Protein AF-A9HI24-F1 (afdb_monomer_lite)

Radius of gyration: 32.07 Å; chains: 1; bounding box: 98×67×93 Å

Sequence (563 aa):
MAAPQPAAPHPAGGRTVLLIVCGGIAAYKTLELIRLLTADGVRVRTVLTRAGAQFVTPLSLQALTGERVFSDLFSLTDESEMGHIVLSRSGDLLVVCPATADIMARMVTGQADDLASTVLLATDKPVMIAPAMNVRMWEHPATQANLATLTARGVAVVGPETGLMACNETGPGRLAEPARIAEAIFGHFAAGVRSPSLARRHALVTAGPTHEPIDPVRYLANRSSGRQGYEIAAALAAHGARVTLVSGPVDIPPPPGVELRAVETAIQMQDACQDALPCDIAVCTAAVADWRVAQTSGHKMKKAPGAPPPVLTLVPNPDILAQLSLPGPARPALVVGFAAETDDVEQHAGTKRLDKGCDWIVANDVRPETGIMGGTENEITLITADGAERWPRQDKESVARQLARRIAAFFSPDRSVHDRAHRVCHAADCRCRLSTAGAAGIDLLAAVTEPIVVVAGARVLVPTGLCIALPPGYELQVRPRSGLALKHGITLPNSPGTIDEDYRGEIGIILLNTGDAPLTIERGMRIAQAVLAPVVRAAWQEVETLDETTRSSGGFGSTGVSP

pLDDT: mean 84.66, std 15.18, range [22.41, 98.69]

InterPro domains:
  IPR003382 Flavoprotein [PF02441] (16-187)
  IPR005252 Coenzyme A biosynthesis bifunctional protein CoaBC [MF_02225] (15-410)
  IPR005252 Coenzyme A biosynthesis bifunctional protein CoaBC [TIGR00521] (14-406)
  IPR007085 DNA/pantothenate metabolism flavoprotein, C-terminal [PF04127] (199-409)
  IPR008181 Deoxyuridine triphosphate nucleotidohydrolase [MF_00116] (417-561)
  IPR008181 Deoxyuridine triphosphate nucleotidohydrolase [TIGR00576] (434-560)
  IPR029054 dUTPase-like [PF00692] (433-560)
  IPR033704 dUTPase, trimeric [cd07557] (440-532)
  IPR035929 CoaB-like superfamily [G3DSA:3.40.50.10300] (196-414)
  IPR035929 CoaB-like superfamily [SSF102645] (197-411)
  IPR036157 dUTPase-like superfamily [G3DSA:2.70.40.10] (426-561)
  IPR036157 dUTPase-like superfamily [SSF51283] (435-561)
  IPR036551 Flavin prenyltransferase-like [G3DSA:3.40.50.1950] (12-195)
  IPR036551 Flavin prenyltransferase-like [SSF52507] (13-188)

Organism: Gluconacetobacter diazotrophicus (strain ATCC 49037 / DSM 5601 / CCUG 37298 / CIP 103539 / LMG 7603 / PAl5) (NCBI:txid272568)

Structure (mmCIF, N/CA/C/O backbone):
data_AF-A9HI24-F1
#
_entry.id   AF-A9HI24-F1
#
loop_
_atom_site.group_PDB
_atom_site.id
_atom_site.type_symbol
_atom_site.label_atom_id
_atom_site.label_alt_id
_atom_site.label_comp_id
_atom_site.label_asym_id
_atom_site.label_entity_id
_atom_site.label_seq_id
_atom_site.pdbx_PDB_ins_code
_atom_site.Cartn_x
_atom_site.Cartn_y
_atom_site.Cartn_z
_atom_site.occupancy
_atom_site.B_iso_or_equiv
_atom_site.auth_seq_id
_atom_site.auth_comp_id
_atom_site.auth_asym_id
_atom_site.auth_atom_id
_atom_site.pdbx_PDB_model_num
ATOM 1 N N . MET A 1 1 ? 20.444 26.675 5.045 1.00 34.66 1 MET A N 1
ATOM 2 C CA . MET A 1 1 ? 20.198 25.253 5.359 1.00 34.66 1 MET A CA 1
ATOM 3 C C . MET A 1 1 ? 18.730 25.102 5.702 1.00 34.66 1 MET A C 1
ATOM 5 O O . MET A 1 1 ? 18.333 25.506 6.787 1.00 34.66 1 MET A O 1
ATOM 9 N N . ALA A 1 2 ? 17.916 24.642 4.753 1.00 25.09 2 ALA A N 1
ATOM 10 C CA . ALA A 1 2 ? 16.524 24.313 5.034 1.00 25.09 2 ALA A CA 1
ATOM 11 C C . ALA A 1 2 ? 16.492 23.044 5.898 1.00 25.09 2 ALA A C 1
ATOM 13 O O . ALA A 1 2 ? 17.218 22.092 5.612 1.00 25.09 2 ALA A O 1
ATOM 14 N N . ALA A 1 3 ? 15.715 23.064 6.980 1.00 22.41 3 ALA A N 1
ATOM 15 C CA . ALA A 1 3 ? 15.476 21.877 7.789 1.00 22.41 3 ALA A CA 1
ATOM 16 C C . ALA A 1 3 ? 14.805 20.798 6.916 1.00 22.41 3 ALA A C 1
ATOM 18 O O . ALA A 1 3 ? 13.945 21.152 6.103 1.00 22.41 3 ALA A O 1
ATOM 19 N N . PRO A 1 4 ? 15.183 19.514 7.047 1.00 25.91 4 PRO A N 1
ATOM 20 C CA . PRO A 1 4 ? 14.530 18.443 6.308 1.00 25.91 4 PRO A CA 1
ATOM 21 C C . PRO A 1 4 ? 13.038 18.434 6.660 1.00 25.91 4 PRO A C 1
ATOM 23 O O . PRO A 1 4 ? 12.672 18.469 7.837 1.00 25.91 4 PRO A O 1
ATOM 26 N N . GLN A 1 5 ? 12.179 18.434 5.639 1.00 25.88 5 GLN A N 1
ATOM 27 C CA . GLN A 1 5 ? 10.748 18.223 5.838 1.00 25.88 5 GLN A CA 1
ATOM 28 C C . GLN A 1 5 ? 10.528 16.841 6.477 1.00 25.88 5 GLN A C 1
ATOM 30 O O . GLN A 1 5 ? 11.225 15.890 6.113 1.00 25.88 5 GLN A O 1
ATOM 35 N N . PRO A 1 6 ? 9.596 16.711 7.437 1.00 27.44 6 PRO A N 1
ATOM 36 C CA . PRO A 1 6 ? 9.294 15.424 8.045 1.00 27.44 6 PRO A CA 1
ATOM 37 C C . PRO A 1 6 ? 8.745 14.470 6.979 1.00 27.44 6 PRO A C 1
ATOM 39 O O . PRO A 1 6 ? 7.876 14.848 6.193 1.00 27.44 6 PRO A O 1
ATOM 42 N N . ALA A 1 7 ? 9.268 13.242 6.954 1.00 33.69 7 ALA A N 1
ATOM 43 C CA . ALA A 1 7 ? 8.759 12.170 6.108 1.00 33.69 7 ALA A CA 1
ATOM 44 C C . ALA A 1 7 ? 7.243 12.000 6.311 1.00 33.69 7 ALA A C 1
ATOM 46 O O . ALA A 1 7 ? 6.731 12.207 7.417 1.00 33.69 7 ALA A O 1
ATOM 47 N N . ALA A 1 8 ? 6.523 11.631 5.248 1.00 36.00 8 ALA A N 1
ATOM 48 C CA . ALA A 1 8 ? 5.100 11.320 5.342 1.00 36.00 8 ALA A CA 1
ATOM 49 C C . ALA A 1 8 ? 4.868 10.279 6.459 1.00 36.00 8 ALA A C 1
ATOM 51 O O . ALA A 1 8 ? 5.644 9.325 6.557 1.00 36.00 8 ALA A O 1
ATOM 52 N N . PRO A 1 9 ? 3.846 10.448 7.319 1.00 41.75 9 PRO A N 1
ATOM 53 C CA . PRO A 1 9 ? 3.649 9.569 8.462 1.00 41.75 9 PRO A CA 1
ATOM 54 C C . PRO A 1 9 ? 3.439 8.132 7.983 1.00 41.75 9 PRO A C 1
ATOM 56 O O . PRO A 1 9 ? 2.515 7.843 7.220 1.00 41.75 9 PRO A O 1
ATOM 59 N N . HIS A 1 10 ? 4.309 7.229 8.435 1.00 45.06 10 HIS A N 1
ATOM 60 C CA . HIS A 1 10 ? 4.173 5.804 8.174 1.00 45.06 10 HIS A CA 1
ATOM 61 C C . HIS A 1 10 ? 2.789 5.340 8.682 1.00 45.06 10 HIS A C 1
ATOM 63 O O . HIS A 1 10 ? 2.372 5.771 9.757 1.00 45.06 10 HIS A O 1
ATOM 69 N N . PRO A 1 11 ? 2.041 4.466 7.978 1.00 49.50 11 PRO A N 1
ATOM 70 C CA . PRO A 1 11 ? 0.683 4.050 8.374 1.00 49.50 11 PRO A CA 1
ATOM 71 C C . PRO A 1 11 ? 0.600 3.344 9.742 1.00 49.50 11 PRO A C 1
ATOM 73 O O . PRO A 1 11 ? -0.490 3.147 10.280 1.00 49.50 11 PRO A O 1
ATOM 76 N N . ALA A 1 12 ? 1.748 2.964 10.309 1.00 55.66 12 ALA A N 1
ATOM 77 C CA . ALA A 1 12 ? 1.878 2.441 11.668 1.00 55.66 12 ALA A CA 1
ATOM 78 C C . ALA A 1 12 ? 2.137 3.533 12.733 1.00 55.66 12 ALA A C 1
ATOM 80 O O . ALA A 1 12 ? 2.112 3.238 13.926 1.00 55.66 12 ALA A O 1
ATOM 81 N N . GLY A 1 13 ? 2.361 4.783 12.327 1.00 55.22 13 GLY A N 1
ATOM 82 C CA . GLY A 1 13 ? 2.613 5.917 13.208 1.00 55.22 13 GLY A CA 1
ATOM 83 C C . GLY A 1 13 ? 1.469 6.117 14.200 1.00 55.22 13 GLY A C 1
ATOM 84 O O . GLY A 1 13 ? 0.297 6.168 13.824 1.00 55.22 13 GLY A O 1
ATOM 85 N N . GLY A 1 14 ? 1.806 6.180 15.488 1.00 73.50 14 GLY A N 1
ATOM 86 C CA . GLY A 1 14 ? 0.833 6.278 16.579 1.00 73.50 14 GLY A CA 1
ATOM 87 C C . GLY A 1 14 ? 0.224 4.945 17.033 1.00 73.50 14 GLY A C 1
ATOM 88 O O . GLY A 1 14 ? -0.532 4.943 18.006 1.00 73.50 14 GLY A O 1
ATOM 89 N N . ARG A 1 15 ? 0.561 3.813 16.395 1.00 87.69 15 ARG A N 1
ATOM 90 C CA . ARG A 1 15 ? 0.219 2.471 16.894 1.00 87.69 15 ARG A CA 1
ATOM 91 C C . ARG A 1 15 ? 1.146 2.053 18.023 1.00 87.69 15 ARG A C 1
ATOM 93 O O . ARG A 1 15 ? 2.293 2.491 18.094 1.00 87.69 15 ARG A O 1
ATOM 100 N N . THR A 1 16 ? 0.654 1.173 18.889 1.00 92.25 16 THR A N 1
ATOM 101 C CA . THR A 1 16 ? 1.434 0.614 19.996 1.00 92.25 16 THR A CA 1
ATOM 102 C C . THR A 1 16 ? 1.670 -0.883 19.810 1.00 92.25 16 THR A C 1
ATOM 104 O O . THR A 1 16 ? 0.727 -1.651 19.642 1.00 92.25 16 THR A O 1
ATOM 107 N N . VAL A 1 17 ? 2.924 -1.325 19.885 1.00 95.31 17 VAL A N 1
ATOM 108 C CA . VAL A 1 17 ? 3.308 -2.743 19.925 1.00 95.31 17 VAL A CA 1
ATOM 109 C C . VAL A 1 17 ? 3.693 -3.116 21.351 1.00 95.31 17 VAL A C 1
ATOM 111 O O . VAL A 1 17 ? 4.539 -2.456 21.958 1.00 95.31 17 VAL A O 1
ATOM 114 N N . LEU A 1 18 ? 3.104 -4.192 21.878 1.00 96.50 18 LEU A N 1
ATOM 115 C CA . LEU A 1 18 ? 3.572 -4.833 23.105 1.00 96.50 18 LEU A CA 1
ATOM 116 C C . LEU A 1 18 ? 4.527 -5.976 22.734 1.00 96.50 18 LEU A C 1
ATOM 118 O O . LEU A 1 18 ? 4.100 -7.046 22.302 1.00 96.50 18 LEU A O 1
ATOM 122 N N . LEU A 1 19 ? 5.825 -5.725 22.877 1.00 97.62 19 LEU A N 1
ATOM 123 C CA . LEU A 1 19 ? 6.904 -6.641 22.529 1.00 97.62 19 LEU A CA 1
ATOM 124 C C . LEU A 1 19 ? 7.291 -7.514 23.730 1.00 97.62 19 LEU A C 1
ATOM 126 O O . LEU A 1 19 ? 7.807 -7.023 24.732 1.00 97.62 19 LEU A O 1
ATOM 130 N N . ILE A 1 20 ? 7.078 -8.819 23.616 1.00 97.75 20 ILE A N 1
ATOM 131 C CA . ILE A 1 20 ? 7.446 -9.828 24.608 1.00 97.75 20 ILE A CA 1
ATOM 132 C C . ILE A 1 20 ? 8.785 -10.452 24.206 1.00 97.75 20 ILE A C 1
ATOM 134 O O . ILE A 1 20 ? 8.886 -11.099 23.162 1.00 97.75 20 ILE A O 1
ATOM 138 N N . VAL A 1 21 ? 9.805 -10.277 25.047 1.00 97.81 21 VAL A N 1
ATOM 139 C CA . VAL A 1 21 ? 11.172 -10.755 24.802 1.00 97.81 21 VAL A CA 1
ATOM 140 C C . VAL A 1 21 ? 11.445 -12.024 25.615 1.00 97.81 21 VAL A C 1
ATOM 142 O O . VAL A 1 21 ? 11.575 -11.988 26.848 1.00 97.81 21 VAL A O 1
ATOM 145 N N . CYS A 1 22 ? 11.534 -13.167 24.926 1.00 96.50 22 CYS A N 1
ATOM 146 C CA . CYS A 1 22 ? 11.829 -14.468 25.537 1.00 96.50 22 CYS A CA 1
ATOM 147 C C . CYS A 1 22 ? 13.330 -14.807 25.540 1.00 96.50 22 CYS A C 1
ATOM 149 O O . CYS A 1 22 ? 14.139 -14.201 24.837 1.00 96.50 22 CYS A O 1
ATOM 151 N N . GLY A 1 23 ? 13.706 -15.795 26.356 1.00 92.56 23 GLY A N 1
ATOM 152 C CA . GLY A 1 23 ? 15.096 -16.222 26.532 1.00 92.56 23 GLY A CA 1
ATOM 153 C C . GLY A 1 23 ? 15.626 -17.084 25.395 1.00 92.56 23 GLY A C 1
ATOM 154 O O . GLY A 1 23 ? 15.393 -18.288 25.366 1.00 92.56 23 GLY A O 1
ATOM 155 N N . GLY A 1 24 ? 16.396 -16.479 24.497 1.00 90.50 24 GLY A N 1
ATOM 156 C CA . GLY A 1 24 ? 17.168 -17.181 23.480 1.00 90.50 24 GLY A CA 1
ATOM 157 C C . GLY A 1 24 ? 18.283 -16.299 22.935 1.00 90.50 24 GLY A C 1
ATOM 158 O O . GLY A 1 24 ? 18.219 -15.076 23.044 1.00 90.50 24 GLY A O 1
ATOM 159 N N . ILE A 1 25 ? 19.288 -16.908 22.296 1.00 89.94 25 ILE A N 1
ATOM 160 C CA . ILE A 1 25 ? 20.457 -16.179 21.775 1.00 89.94 25 ILE A CA 1
ATOM 161 C C . ILE A 1 25 ? 20.075 -15.041 20.822 1.00 89.94 25 ILE A C 1
ATOM 163 O O . ILE A 1 25 ? 20.773 -14.044 20.753 1.00 89.94 25 ILE A O 1
ATOM 167 N N . ALA A 1 26 ? 18.945 -15.152 20.121 1.00 92.94 26 ALA A N 1
ATOM 168 C CA . ALA A 1 26 ? 18.465 -14.130 19.199 1.00 92.94 26 ALA A CA 1
ATOM 169 C C . ALA A 1 26 ? 17.814 -12.912 19.888 1.00 92.94 26 ALA A C 1
ATOM 171 O O . ALA A 1 26 ? 17.442 -11.967 19.200 1.00 92.94 26 ALA A O 1
ATOM 172 N N . ALA A 1 27 ? 17.689 -12.892 21.221 1.00 95.56 27 ALA A N 1
ATOM 173 C CA . ALA A 1 27 ? 17.057 -11.794 21.951 1.00 95.56 27 ALA A CA 1
ATOM 174 C C . ALA A 1 27 ? 17.731 -10.437 21.698 1.00 95.56 27 ALA A C 1
ATOM 176 O O . ALA A 1 27 ? 17.027 -9.437 21.601 1.00 95.56 27 ALA A O 1
ATOM 177 N N . TYR A 1 28 ? 19.052 -10.374 21.491 1.00 94.50 28 TYR A N 1
ATOM 178 C CA . TYR A 1 28 ? 19.731 -9.105 21.181 1.00 94.50 28 TYR A CA 1
ATOM 179 C C . TYR A 1 28 ? 19.227 -8.455 19.879 1.00 94.50 28 TYR A C 1
ATOM 181 O O . TYR A 1 28 ? 19.240 -7.232 19.765 1.00 94.50 28 TYR A O 1
ATOM 189 N N . LYS A 1 29 ? 18.730 -9.246 18.912 1.00 95.19 29 LYS A N 1
ATOM 190 C CA . LYS A 1 29 ? 18.177 -8.729 17.648 1.00 95.19 29 LYS A CA 1
ATOM 191 C C . LYS A 1 29 ? 16.894 -7.916 17.855 1.00 95.19 29 LYS A C 1
ATOM 193 O O . LYS A 1 29 ? 16.540 -7.110 16.999 1.00 95.19 29 LYS A O 1
ATOM 198 N N . THR A 1 30 ? 16.221 -8.076 18.997 1.00 96.38 30 THR A N 1
ATOM 199 C CA . THR A 1 30 ? 15.039 -7.273 19.345 1.00 96.38 30 THR A CA 1
ATOM 200 C C . THR A 1 30 ? 15.373 -5.796 19.537 1.00 96.38 30 THR A C 1
ATOM 202 O O . THR A 1 30 ? 14.517 -4.953 19.298 1.00 96.38 30 THR A O 1
ATOM 205 N N . LEU A 1 31 ? 16.619 -5.465 19.900 1.00 96.38 31 LEU A N 1
ATOM 206 C CA . LEU A 1 31 ? 17.072 -4.080 20.031 1.00 96.38 31 LEU A CA 1
ATOM 207 C C . LEU A 1 31 ? 17.005 -3.349 18.684 1.00 96.38 31 LEU A C 1
ATOM 209 O O . LEU A 1 31 ? 16.519 -2.224 18.616 1.00 96.38 31 LEU A O 1
ATOM 213 N N . GLU A 1 32 ? 17.424 -4.010 17.605 1.00 94.19 32 GLU A N 1
ATOM 214 C CA . GLU A 1 32 ? 17.329 -3.444 16.258 1.00 94.19 32 GLU A CA 1
ATOM 215 C C . GLU A 1 32 ? 15.877 -3.387 15.771 1.00 94.19 32 GLU A C 1
ATOM 217 O O . GLU A 1 32 ? 15.462 -2.384 15.200 1.00 94.19 32 GLU A O 1
ATOM 222 N N . LEU A 1 33 ? 15.066 -4.406 16.081 1.00 96.62 33 LEU A N 1
ATOM 223 C CA . LEU A 1 33 ? 13.628 -4.369 15.798 1.00 96.62 33 LEU A CA 1
ATOM 224 C C . LEU A 1 33 ? 12.953 -3.155 16.455 1.00 96.62 33 LEU A C 1
ATOM 226 O O . LEU A 1 33 ? 12.171 -2.472 15.801 1.00 96.62 33 LEU A O 1
ATOM 230 N N . ILE A 1 34 ? 13.271 -2.853 17.719 1.00 96.56 34 ILE A N 1
ATOM 231 C CA . ILE A 1 34 ? 12.738 -1.671 18.410 1.00 96.56 34 ILE A CA 1
ATOM 232 C C . ILE A 1 34 ? 13.120 -0.396 17.656 1.00 96.56 34 ILE A C 1
ATOM 234 O O . ILE A 1 34 ? 12.250 0.441 17.451 1.00 96.56 34 ILE A O 1
ATOM 238 N N . ARG A 1 35 ? 14.375 -0.258 17.210 1.00 89.12 35 ARG A N 1
ATOM 239 C CA . ARG A 1 35 ? 14.837 0.928 16.468 1.00 89.12 35 ARG A CA 1
ATOM 240 C C . ARG A 1 35 ? 14.103 1.116 15.145 1.00 89.12 35 ARG A C 1
ATOM 242 O O . ARG A 1 35 ? 13.736 2.239 14.826 1.00 89.12 35 ARG A O 1
ATOM 249 N N . LEU A 1 36 ? 13.875 0.033 14.404 1.00 85.94 36 LEU A N 1
ATOM 250 C CA . LEU A 1 36 ? 13.112 0.073 13.155 1.00 85.94 36 LEU A CA 1
ATOM 251 C C . LEU A 1 36 ? 11.666 0.515 13.408 1.00 85.94 36 LEU A C 1
ATOM 253 O O . LEU A 1 36 ? 11.164 1.410 12.741 1.00 85.94 36 LEU A O 1
ATOM 257 N N . LEU A 1 37 ? 11.011 -0.056 14.422 1.00 90.44 37 LEU A N 1
ATOM 258 C CA . LEU A 1 37 ? 9.635 0.302 14.767 1.00 90.44 37 LEU A CA 1
ATOM 259 C C . LEU A 1 37 ? 9.514 1.759 15.246 1.00 90.44 37 LEU A C 1
ATOM 261 O O . LEU A 1 37 ? 8.599 2.470 14.830 1.00 90.44 37 LEU A O 1
ATOM 265 N N . THR A 1 38 ? 10.426 2.220 16.106 1.00 87.94 38 THR A N 1
ATOM 266 C CA . THR A 1 38 ? 10.378 3.587 16.642 1.00 87.94 38 THR A CA 1
ATOM 267 C C . THR A 1 38 ? 10.761 4.642 15.607 1.00 87.94 38 THR A C 1
ATOM 269 O O . THR A 1 38 ? 10.205 5.740 15.658 1.00 87.94 38 THR A O 1
ATOM 272 N N . ALA A 1 39 ? 11.634 4.322 14.643 1.00 79.50 39 ALA A N 1
ATOM 273 C CA . ALA A 1 39 ? 11.952 5.204 13.516 1.00 79.50 39 ALA A CA 1
ATOM 274 C C . ALA A 1 39 ? 10.706 5.557 12.681 1.00 79.50 39 ALA A C 1
ATOM 276 O O . ALA A 1 39 ? 10.568 6.698 12.247 1.00 79.50 39 ALA A O 1
ATOM 277 N N . ASP A 1 40 ? 9.768 4.617 12.550 1.00 78.44 40 ASP A N 1
ATOM 278 C CA . ASP A 1 40 ? 8.487 4.790 11.853 1.00 78.44 40 ASP A CA 1
ATOM 279 C C . ASP A 1 40 ? 7.328 5.213 12.783 1.00 78.44 40 ASP A C 1
ATOM 281 O O . ASP A 1 40 ? 6.147 5.098 12.440 1.00 78.44 40 ASP A O 1
ATOM 285 N N . GLY A 1 41 ? 7.640 5.713 13.984 1.00 81.00 41 GLY A N 1
ATOM 286 C CA . GLY A 1 41 ? 6.658 6.289 14.906 1.00 81.00 41 GLY A CA 1
ATOM 287 C C . GLY A 1 41 ? 5.746 5.276 15.608 1.00 81.00 41 GLY A C 1
ATOM 288 O O . GLY A 1 41 ? 4.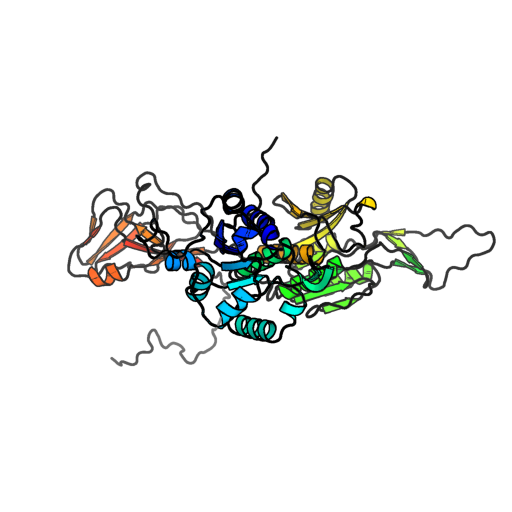699 5.667 16.137 1.00 81.00 41 GLY A O 1
ATOM 289 N N . VAL A 1 42 ? 6.113 3.990 15.631 1.00 88.69 42 VAL A N 1
ATOM 290 C CA . VAL A 1 42 ? 5.426 2.969 16.435 1.00 88.69 42 VAL A CA 1
ATOM 291 C C . VAL A 1 42 ? 5.907 3.059 17.879 1.00 88.69 42 VAL A C 1
ATOM 293 O O . VAL A 1 42 ? 7.101 2.975 18.168 1.00 88.69 42 VAL A O 1
ATOM 296 N N . ARG A 1 43 ? 4.967 3.182 18.817 1.00 93.56 43 ARG A N 1
ATOM 297 C CA . ARG A 1 43 ? 5.263 3.126 20.250 1.00 93.56 43 ARG A CA 1
ATOM 298 C C . ARG A 1 43 ? 5.510 1.675 20.651 1.00 93.56 43 ARG A C 1
ATOM 300 O O . ARG A 1 43 ? 4.653 0.824 20.434 1.00 93.56 43 ARG A O 1
ATOM 307 N N . VAL A 1 44 ? 6.648 1.376 21.272 1.00 94.94 44 VAL A N 1
ATOM 308 C CA . VAL A 1 44 ? 6.987 0.006 21.688 1.00 94.94 44 VAL A CA 1
ATOM 309 C C . VAL A 1 44 ? 7.016 -0.088 23.209 1.00 94.94 44 VAL A C 1
ATOM 311 O O . VAL A 1 44 ? 7.826 0.559 23.863 1.00 94.94 44 VAL A O 1
ATOM 314 N N . ARG A 1 45 ? 6.143 -0.920 23.779 1.00 94.50 45 ARG A N 1
ATOM 315 C CA . ARG A 1 45 ? 6.164 -1.305 25.198 1.00 94.50 45 ARG A CA 1
ATOM 316 C C . ARG A 1 45 ? 6.730 -2.709 25.310 1.00 94.50 45 ARG A C 1
ATOM 318 O O . ARG A 1 45 ? 6.451 -3.536 24.451 1.00 94.50 45 ARG A O 1
ATOM 325 N N . THR A 1 46 ? 7.501 -3.001 26.352 1.00 95.31 46 THR A N 1
ATOM 326 C CA . THR A 1 46 ? 8.227 -4.277 26.443 1.00 95.31 46 THR A CA 1
ATOM 327 C C . THR A 1 46 ? 7.860 -5.083 27.681 1.00 95.31 46 THR A C 1
ATOM 329 O O . THR A 1 46 ? 7.833 -4.557 28.791 1.00 95.31 46 THR A O 1
ATOM 332 N N . VAL A 1 47 ? 7.615 -6.380 27.487 1.00 95.94 47 VAL A N 1
ATOM 333 C CA . VAL A 1 47 ? 7.585 -7.385 28.554 1.00 95.94 47 VAL A CA 1
ATOM 334 C C . VAL A 1 47 ? 8.843 -8.232 28.427 1.00 95.94 47 VAL A C 1
ATOM 336 O O . VAL A 1 47 ? 9.038 -8.917 27.424 1.00 95.94 47 VAL A O 1
ATOM 339 N N . LEU A 1 48 ? 9.706 -8.195 29.433 1.00 96.38 48 LEU A N 1
ATOM 340 C CA . LEU A 1 48 ? 10.935 -8.973 29.467 1.00 96.38 48 LEU A CA 1
ATOM 341 C C . LEU A 1 48 ? 10.746 -10.188 30.372 1.00 96.38 48 LEU A C 1
ATOM 343 O O . LEU A 1 48 ? 10.565 -10.057 31.580 1.00 96.38 48 LEU A O 1
ATOM 347 N N . THR A 1 49 ? 10.810 -11.385 29.793 1.00 95.94 49 THR A N 1
ATOM 348 C CA . THR A 1 49 ? 10.757 -12.622 30.585 1.00 95.94 49 THR A CA 1
ATOM 349 C C . THR A 1 49 ? 12.019 -12.790 31.433 1.00 95.94 49 THR A C 1
ATOM 351 O O . THR A 1 49 ? 13.099 -12.322 31.063 1.00 95.94 49 THR A O 1
ATOM 354 N N . ARG A 1 50 ? 11.925 -13.565 32.522 1.00 94.12 50 ARG A N 1
ATOM 355 C CA . ARG A 1 50 ? 13.088 -13.925 33.355 1.00 94.12 50 ARG A CA 1
ATOM 356 C C . ARG A 1 50 ? 14.231 -14.538 32.537 1.00 94.12 50 ARG A C 1
ATOM 358 O O . ARG A 1 50 ? 15.394 -14.227 32.774 1.00 94.12 50 ARG A O 1
ATOM 365 N N . ALA A 1 51 ? 13.899 -15.388 31.564 1.00 94.88 51 ALA A N 1
ATOM 366 C CA . ALA A 1 51 ? 14.879 -15.996 30.670 1.00 94.88 51 ALA A CA 1
ATOM 367 C C . ALA A 1 51 ? 15.443 -14.985 29.652 1.00 94.88 51 ALA A C 1
ATOM 369 O O . ALA A 1 51 ? 16.633 -15.012 29.361 1.00 94.88 51 ALA A O 1
ATOM 370 N N . GLY A 1 52 ? 14.619 -14.065 29.138 1.00 95.81 52 GLY A N 1
ATOM 371 C CA . GLY A 1 52 ? 15.050 -12.976 28.252 1.00 95.81 52 GLY A CA 1
ATOM 372 C C . GLY A 1 52 ? 16.054 -12.035 28.918 1.00 95.81 52 GLY A C 1
ATOM 373 O O . GLY A 1 52 ? 17.032 -11.635 28.287 1.00 95.81 52 GLY A O 1
ATOM 374 N N . ALA A 1 53 ? 15.873 -11.771 30.215 1.00 95.75 53 ALA A N 1
ATOM 375 C CA . ALA A 1 53 ? 16.767 -10.935 31.014 1.00 95.75 53 ALA A CA 1
ATOM 376 C C . ALA A 1 53 ? 18.208 -11.473 31.121 1.00 95.75 53 ALA A C 1
ATOM 378 O O . ALA A 1 53 ? 19.115 -10.716 31.456 1.00 95.75 53 ALA A O 1
ATOM 379 N N . GLN A 1 54 ? 18.439 -12.755 30.807 1.00 96.62 54 GLN A N 1
ATOM 380 C CA . GLN A 1 54 ? 19.786 -13.337 30.735 1.00 96.62 54 GLN A CA 1
ATOM 381 C C . GLN A 1 54 ? 20.542 -12.951 29.452 1.00 96.62 54 GLN A C 1
ATOM 383 O O . GLN A 1 54 ? 21.754 -13.130 29.383 1.00 96.62 54 GLN A O 1
ATOM 388 N N . PHE A 1 55 ? 19.844 -12.432 28.435 1.00 95.81 55 PHE A N 1
ATOM 389 C CA . PHE A 1 55 ? 20.421 -12.078 27.132 1.00 95.81 55 PHE A CA 1
ATOM 390 C C . PHE A 1 55 ? 20.375 -10.575 26.846 1.00 95.81 55 PHE A C 1
ATOM 392 O O . PHE A 1 55 ? 21.270 -10.047 26.190 1.00 95.81 55 PHE A O 1
ATOM 399 N N . VAL A 1 56 ? 19.332 -9.884 27.310 1.00 95.69 56 VAL A N 1
ATOM 400 C CA . VAL A 1 56 ? 19.145 -8.442 27.113 1.00 95.69 56 VAL A CA 1
ATOM 401 C C . VAL A 1 56 ? 18.726 -7.808 28.430 1.00 95.69 56 VAL A C 1
ATOM 403 O O . VAL A 1 56 ? 17.884 -8.344 29.145 1.00 95.69 56 VAL A O 1
ATOM 406 N N . THR A 1 57 ? 19.299 -6.648 28.753 1.00 95.25 57 THR A N 1
ATOM 407 C CA . THR A 1 57 ? 19.003 -5.965 30.017 1.00 95.25 57 THR A CA 1
ATOM 408 C C . THR A 1 57 ? 17.741 -5.098 29.919 1.00 95.25 57 THR A C 1
ATOM 410 O O . THR A 1 57 ? 17.487 -4.508 28.862 1.00 95.25 57 THR A O 1
ATOM 413 N N . PRO A 1 58 ? 16.984 -4.926 31.023 1.00 93.25 58 PRO A N 1
ATOM 414 C CA . PRO A 1 58 ? 15.901 -3.945 31.086 1.00 93.25 58 PRO A CA 1
ATOM 415 C C . PRO A 1 58 ? 16.354 -2.533 30.688 1.00 93.25 58 PRO A C 1
ATOM 417 O O . PRO A 1 58 ? 15.639 -1.834 29.978 1.00 93.25 58 PRO A O 1
ATOM 420 N N . LEU A 1 59 ? 17.568 -2.129 31.081 1.00 94.06 59 LEU A N 1
ATOM 421 C CA . LEU A 1 59 ? 18.108 -0.803 30.777 1.00 94.06 59 LEU A CA 1
ATOM 422 C C . LEU A 1 59 ? 18.260 -0.570 29.266 1.00 94.06 59 LEU A C 1
ATOM 424 O O . LEU A 1 59 ? 17.911 0.500 28.776 1.00 94.06 59 LEU A O 1
ATOM 428 N N . SER A 1 60 ? 18.731 -1.571 28.514 1.00 94.69 60 SER A N 1
ATOM 429 C CA . SER A 1 60 ? 18.857 -1.477 27.053 1.00 94.69 60 SER A CA 1
ATOM 430 C C . SER A 1 60 ? 17.499 -1.294 26.372 1.00 94.69 60 SER A C 1
ATOM 432 O O . SER A 1 60 ? 17.367 -0.470 25.470 1.00 94.69 60 SER A O 1
ATOM 434 N N . LEU A 1 61 ? 16.478 -2.029 26.821 1.00 94.88 61 LEU A N 1
ATOM 435 C CA . LEU A 1 61 ? 15.120 -1.916 26.284 1.00 94.88 61 LEU A CA 1
ATOM 436 C C . LEU A 1 61 ? 14.486 -0.568 26.645 1.00 94.88 61 LEU A C 1
ATOM 438 O O . LEU A 1 61 ? 13.901 0.083 25.781 1.00 94.88 61 LEU A O 1
ATOM 442 N N . GLN A 1 62 ? 14.643 -0.113 27.888 1.00 92.62 62 GLN A N 1
ATOM 443 C CA . GLN A 1 62 ? 14.133 1.180 28.344 1.00 92.62 62 GLN A CA 1
ATOM 444 C C . GLN A 1 62 ? 14.770 2.347 27.582 1.00 92.62 62 GLN A C 1
ATOM 446 O O . GLN A 1 62 ? 14.067 3.260 27.160 1.00 92.62 62 GLN A O 1
ATOM 451 N N . ALA A 1 63 ? 16.084 2.299 27.349 1.00 91.88 63 ALA A N 1
ATOM 452 C CA . ALA A 1 63 ? 16.798 3.340 26.614 1.00 91.88 63 ALA A CA 1
ATOM 453 C C . ALA A 1 63 ? 16.323 3.476 25.157 1.00 91.88 63 ALA A C 1
ATOM 455 O O . ALA A 1 63 ? 16.258 4.589 24.642 1.00 91.88 63 ALA A O 1
ATOM 456 N N . LEU A 1 64 ? 15.979 2.364 24.496 1.00 91.69 64 LEU A N 1
ATOM 457 C CA . LEU A 1 64 ? 15.512 2.377 23.103 1.00 91.69 64 LEU A CA 1
ATOM 458 C C . LEU A 1 64 ? 14.020 2.684 22.960 1.00 91.69 64 LEU A C 1
ATOM 460 O O . LEU A 1 64 ? 13.610 3.262 21.958 1.00 91.69 64 LEU A O 1
ATOM 464 N N . THR A 1 65 ? 13.206 2.271 23.932 1.00 91.00 65 THR A N 1
ATOM 465 C CA . THR A 1 65 ? 11.750 2.475 23.889 1.00 91.00 65 THR A CA 1
ATOM 466 C C . THR A 1 65 ? 11.316 3.811 24.483 1.00 91.00 65 THR A C 1
ATOM 468 O O . THR A 1 65 ? 10.253 4.308 24.126 1.00 91.00 65 THR A O 1
ATOM 471 N N . GLY A 1 66 ? 12.103 4.385 25.400 1.00 88.62 66 GLY A N 1
ATOM 472 C CA . GLY A 1 66 ? 11.679 5.519 26.226 1.00 88.62 66 GLY A CA 1
ATOM 473 C C . GLY A 1 66 ? 10.583 5.160 27.240 1.00 88.62 66 GLY A C 1
ATOM 474 O O . GLY A 1 6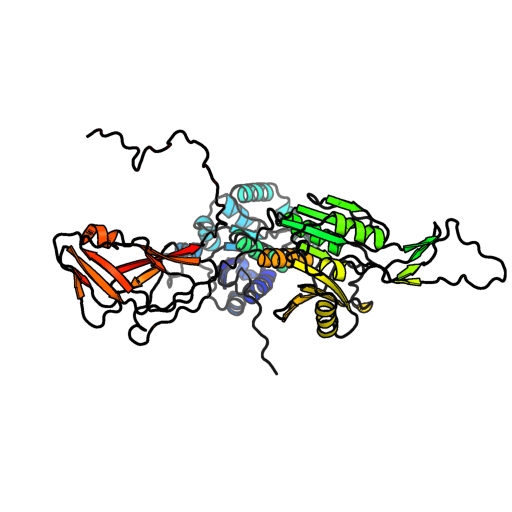6 ? 10.019 6.048 27.872 1.00 88.62 66 GLY A O 1
ATOM 475 N N . GLU A 1 67 ? 10.274 3.870 27.403 1.00 86.19 67 GLU A N 1
ATOM 476 C CA . GLU A 1 67 ? 9.151 3.356 28.187 1.00 86.19 67 GLU A CA 1
ATOM 477 C C . GLU A 1 67 ? 9.631 2.424 29.301 1.00 86.19 67 GLU A C 1
ATOM 479 O O . GLU A 1 67 ? 10.713 1.836 29.250 1.00 86.19 67 GLU A O 1
ATOM 484 N N . ARG A 1 68 ? 8.790 2.240 30.323 1.00 87.69 68 ARG A N 1
ATOM 485 C CA . ARG A 1 68 ? 9.033 1.229 31.358 1.00 87.69 68 ARG A CA 1
ATOM 486 C C . ARG A 1 68 ? 9.016 -0.176 30.742 1.00 87.69 68 ARG A C 1
ATOM 488 O O . ARG A 1 68 ? 8.111 -0.517 29.979 1.00 87.69 68 ARG A O 1
ATOM 495 N N . VAL A 1 69 ? 9.977 -1.003 31.149 1.00 90.75 69 VAL A N 1
ATOM 496 C CA . VAL A 1 69 ? 10.008 -2.444 30.862 1.00 90.75 69 VAL A CA 1
ATOM 497 C C . VAL A 1 69 ? 9.256 -3.183 31.965 1.00 90.75 69 VAL A C 1
ATOM 499 O O . VAL A 1 69 ? 9.491 -2.936 33.149 1.00 90.75 69 VAL A O 1
ATOM 502 N N . PHE A 1 70 ? 8.361 -4.089 31.587 1.00 90.94 70 PHE A N 1
ATOM 503 C CA . PHE A 1 70 ? 7.582 -4.900 32.519 1.00 90.94 70 PHE A CA 1
ATOM 504 C C . PHE A 1 70 ? 8.202 -6.298 32.646 1.00 90.94 70 PHE A C 1
ATOM 506 O O . PHE A 1 70 ? 8.505 -6.928 31.637 1.00 90.94 70 PHE A O 1
ATOM 513 N N . SER A 1 71 ? 8.392 -6.798 33.865 1.00 84.69 71 SER A N 1
ATOM 514 C CA . SER A 1 71 ? 9.026 -8.106 34.123 1.00 84.69 71 SER A CA 1
ATOM 515 C C . SER A 1 71 ? 8.213 -9.002 35.053 1.00 84.69 71 SER A C 1
ATOM 517 O O . SER A 1 71 ? 8.150 -10.212 34.839 1.00 84.69 71 SER A O 1
ATOM 519 N N . ASP A 1 72 ? 7.567 -8.415 36.060 1.00 79.69 72 ASP A N 1
ATOM 520 C CA . ASP A 1 72 ? 6.958 -9.153 37.164 1.00 79.69 72 ASP A CA 1
ATOM 521 C C . ASP A 1 72 ? 5.431 -9.070 37.133 1.00 79.69 72 ASP A C 1
ATOM 523 O O . ASP A 1 72 ? 4.852 -8.009 36.901 1.00 79.69 72 ASP A O 1
ATOM 527 N N . LEU A 1 73 ? 4.780 -10.214 37.372 1.00 66.81 73 LEU A N 1
ATOM 528 C CA . LEU A 1 73 ? 3.318 -10.328 37.413 1.00 66.81 73 LEU A CA 1
ATOM 529 C C . LEU A 1 73 ? 2.722 -9.628 38.648 1.00 66.81 73 LEU A C 1
ATOM 531 O O . LEU A 1 73 ? 1.636 -9.059 38.568 1.00 66.81 73 LEU A O 1
ATOM 535 N N . PHE A 1 74 ? 3.459 -9.648 39.762 1.00 60.88 74 PHE A N 1
ATOM 536 C CA . PHE A 1 74 ? 3.082 -9.066 41.050 1.00 60.88 74 PHE A CA 1
ATOM 537 C C . PHE A 1 74 ? 4.071 -7.957 41.410 1.00 60.88 74 PHE A C 1
ATOM 539 O O . PHE A 1 74 ? 5.073 -8.182 42.088 1.00 60.88 74 PHE A O 1
ATOM 546 N N . SER A 1 75 ? 3.819 -6.757 40.900 1.00 59.31 75 SER A N 1
ATOM 547 C CA . SER A 1 75 ? 4.571 -5.560 41.267 1.00 59.31 75 SER A CA 1
ATOM 548 C C . SER A 1 75 ? 3.778 -4.792 42.325 1.00 59.31 75 SER A C 1
ATOM 550 O O . SER A 1 75 ? 2.687 -4.302 42.048 1.00 59.31 75 SER A O 1
ATOM 552 N N . LEU A 1 76 ? 4.328 -4.683 43.540 1.00 45.25 76 LEU A N 1
ATOM 553 C CA . LEU A 1 76 ? 3.685 -4.048 44.705 1.00 45.25 76 LEU A CA 1
ATOM 554 C C . LEU A 1 76 ? 3.335 -2.563 44.486 1.00 45.25 76 LEU A C 1
ATOM 556 O O . LEU A 1 76 ? 2.519 -2.006 45.213 1.00 45.25 76 LEU A O 1
ATOM 560 N N . THR A 1 77 ? 3.941 -1.909 43.493 1.00 51.12 77 THR A N 1
ATOM 561 C CA . THR A 1 77 ? 3.644 -0.519 43.118 1.00 51.12 77 THR A CA 1
ATOM 562 C C . THR A 1 77 ? 2.491 -0.383 42.119 1.00 51.12 77 THR A C 1
ATOM 564 O O . THR A 1 77 ? 2.040 0.736 41.893 1.00 51.12 77 THR A O 1
ATOM 567 N N . ASP A 1 78 ? 2.016 -1.487 41.530 1.00 50.25 78 ASP A N 1
ATOM 568 C CA . ASP A 1 78 ? 1.021 -1.508 40.446 1.00 50.25 78 ASP A CA 1
ATOM 569 C C . ASP A 1 78 ? -0.323 -2.149 40.859 1.00 50.25 78 ASP A C 1
ATOM 571 O O . ASP A 1 78 ? -1.228 -2.231 40.039 1.00 50.25 78 ASP A O 1
ATOM 575 N N . GLU A 1 79 ? -0.502 -2.598 42.110 1.00 47.00 79 GLU A N 1
ATOM 576 C CA . GLU A 1 79 ? -1.749 -3.256 42.559 1.00 47.00 79 GLU A CA 1
ATOM 577 C C . GLU A 1 79 ? -2.974 -2.323 42.643 1.00 47.00 79 GLU A C 1
ATOM 579 O O . GLU A 1 79 ? -4.097 -2.800 42.816 1.00 47.00 79 GLU A O 1
ATOM 584 N N . SER A 1 80 ? -2.804 -1.005 42.493 1.00 48.19 80 SER A N 1
ATOM 585 C CA . SER A 1 80 ? -3.928 -0.060 42.501 1.00 48.19 80 SER A CA 1
ATOM 586 C C . SER A 1 80 ? -4.801 -0.131 41.238 1.00 48.19 80 SER A C 1
ATOM 588 O O . SER A 1 80 ? -5.960 0.277 41.286 1.00 48.19 80 SER A O 1
ATOM 590 N N . GLU A 1 81 ? -4.303 -0.703 40.137 1.00 46.06 81 GLU A N 1
ATOM 591 C CA . GLU A 1 81 ? -5.062 -0.989 38.914 1.00 46.06 81 GLU A CA 1
ATOM 592 C C . GLU A 1 81 ? -4.640 -2.360 38.369 1.00 46.06 81 GLU A C 1
ATOM 594 O O . GLU A 1 81 ? -3.459 -2.657 38.318 1.00 46.06 81 GLU A O 1
ATOM 599 N N . MET A 1 82 ? -5.572 -3.219 37.945 1.00 55.19 82 MET A N 1
ATOM 600 C CA . MET A 1 82 ? -5.307 -4.581 37.434 1.00 55.19 82 MET A CA 1
ATOM 601 C C . MET A 1 82 ? -4.267 -4.628 36.282 1.00 55.19 82 MET A C 1
ATOM 603 O O . MET A 1 82 ? -4.619 -4.693 35.100 1.00 55.19 82 MET A O 1
ATOM 607 N N . GLY A 1 83 ? -2.973 -4.622 36.620 1.00 59.53 83 GLY A N 1
ATOM 608 C CA . GLY A 1 83 ? -1.886 -4.245 35.711 1.00 59.53 83 GLY A CA 1
ATOM 609 C C . GLY A 1 83 ? -1.706 -5.157 34.499 1.00 59.53 83 GLY A C 1
ATOM 610 O O . GLY A 1 83 ? -1.436 -4.667 33.406 1.00 59.53 83 GLY A O 1
ATOM 611 N N . HIS A 1 84 ? -1.926 -6.466 34.638 1.00 62.22 84 HIS A N 1
ATOM 612 C CA . HIS A 1 84 ? -1.819 -7.419 33.526 1.00 62.22 84 HIS A CA 1
ATOM 613 C C . HIS A 1 84 ? -2.965 -7.271 32.505 1.00 62.22 84 HIS A C 1
ATOM 615 O O . HIS A 1 84 ? -2.726 -7.410 31.308 1.00 62.22 84 HIS A O 1
ATOM 621 N N . ILE A 1 85 ? -4.179 -6.916 32.949 1.00 61.31 85 ILE A N 1
ATOM 622 C CA . ILE A 1 85 ? -5.338 -6.658 32.070 1.00 61.31 85 ILE A CA 1
ATOM 623 C C . ILE A 1 85 ? -5.168 -5.326 31.333 1.00 61.31 85 ILE A C 1
ATOM 625 O O . ILE A 1 85 ? -5.455 -5.219 30.141 1.00 61.31 85 ILE A O 1
ATOM 629 N N . VAL A 1 86 ? -4.693 -4.291 32.029 1.00 63.19 86 VAL A N 1
ATOM 630 C CA . VAL A 1 86 ? -4.427 -2.987 31.407 1.00 63.19 86 VAL A CA 1
ATOM 631 C C . VAL A 1 86 ? -3.269 -3.098 30.411 1.00 63.19 86 VAL A C 1
ATOM 633 O O . VAL A 1 86 ? -3.342 -2.545 29.313 1.00 63.19 86 VAL A O 1
ATOM 636 N N . LEU A 1 87 ? -2.222 -3.857 30.750 1.00 76.19 87 LEU A N 1
ATOM 637 C CA . LEU A 1 87 ? -1.073 -4.080 29.877 1.00 76.19 87 LEU A CA 1
ATOM 638 C C . LEU A 1 87 ? -1.437 -4.907 28.638 1.00 76.19 87 LEU A C 1
ATOM 640 O O . LEU A 1 87 ? -1.057 -4.503 27.539 1.00 76.19 87 LEU A O 1
ATOM 644 N N . SER A 1 88 ? -2.212 -5.992 28.768 1.00 72.31 88 SER A N 1
ATOM 645 C CA . SER A 1 88 ? -2.625 -6.821 27.619 1.00 72.31 88 SER A CA 1
ATOM 646 C C . SER A 1 88 ? -3.470 -6.052 26.596 1.00 72.31 88 SER A C 1
ATOM 648 O O . SER A 1 88 ? -3.434 -6.367 25.407 1.00 72.31 88 SER A O 1
ATOM 650 N N . ARG A 1 89 ? -4.182 -5.011 27.047 1.00 72.62 89 ARG A N 1
ATOM 651 C CA . ARG A 1 89 ? -4.995 -4.105 26.217 1.00 72.62 89 ARG A CA 1
ATOM 652 C C . ARG A 1 89 ? -4.234 -2.893 25.686 1.00 72.62 89 ARG A C 1
ATOM 654 O O . ARG A 1 89 ? -4.781 -2.139 24.884 1.00 72.62 89 ARG A O 1
ATOM 661 N N . SER A 1 90 ? -3.005 -2.681 26.150 1.00 72.56 90 SER A N 1
ATOM 662 C CA . SER A 1 90 ? -2.238 -1.469 25.857 1.00 72.56 90 SER A CA 1
ATOM 663 C C . SER A 1 90 ? -1.525 -1.468 24.507 1.00 72.56 90 SER A C 1
ATOM 665 O O . SER A 1 90 ? -1.031 -0.421 24.093 1.00 72.56 90 SER A O 1
ATOM 667 N N . GLY A 1 91 ? -1.460 -2.622 23.841 1.00 81.50 91 GLY A N 1
ATOM 668 C CA . GLY A 1 91 ? -0.967 -2.755 22.475 1.00 81.50 91 GLY A CA 1
ATOM 669 C C . GLY A 1 91 ? -2.110 -2.839 21.464 1.00 81.50 91 GLY A C 1
ATOM 670 O O . GLY A 1 91 ? -3.182 -3.362 21.755 1.00 81.50 91 GLY A O 1
ATOM 671 N N . ASP A 1 92 ? -1.856 -2.363 20.251 1.00 87.56 92 ASP A N 1
ATOM 672 C CA . ASP A 1 92 ? -2.645 -2.678 19.060 1.00 87.56 92 ASP A CA 1
ATOM 673 C C . ASP A 1 92 ? -2.256 -4.047 18.470 1.00 87.56 92 ASP A C 1
ATOM 675 O O . ASP A 1 92 ? -3.057 -4.662 17.771 1.00 87.56 92 ASP A O 1
ATOM 679 N N . LEU A 1 93 ? -1.039 -4.524 18.768 1.00 93.44 93 LEU A N 1
ATOM 680 C CA . LEU A 1 93 ? -0.496 -5.835 18.398 1.00 93.44 93 LEU A CA 1
ATOM 681 C C . LEU A 1 93 ? 0.444 -6.336 19.505 1.00 93.44 93 LEU A C 1
ATOM 683 O O . LEU A 1 93 ? 1.301 -5.583 19.981 1.00 93.44 93 LEU A O 1
ATOM 687 N N . LEU A 1 94 ? 0.321 -7.611 19.883 1.00 96.94 94 LEU A N 1
ATOM 688 C CA . LEU A 1 94 ? 1.310 -8.299 20.715 1.00 96.94 94 LEU A CA 1
ATOM 689 C C . LEU A 1 94 ? 2.304 -9.035 19.818 1.00 96.94 94 LEU A C 1
ATOM 691 O O . LEU A 1 94 ? 1.902 -9.789 18.934 1.00 96.94 94 LEU A O 1
ATOM 695 N N . VAL A 1 95 ? 3.599 -8.845 20.064 1.00 97.94 95 VAL A N 1
ATOM 696 C CA . VAL A 1 95 ? 4.674 -9.501 19.311 1.00 97.94 95 VAL A CA 1
ATOM 697 C C . VAL A 1 95 ? 5.555 -10.286 20.271 1.00 97.94 95 VAL A C 1
ATOM 699 O O . VAL A 1 95 ? 6.130 -9.699 21.180 1.00 97.94 95 VAL A O 1
ATOM 702 N N . VAL A 1 96 ? 5.713 -11.592 20.061 1.00 98.25 96 VAL A N 1
ATOM 703 C CA . VAL A 1 96 ? 6.677 -12.419 20.804 1.00 98.25 96 VAL A CA 1
ATOM 704 C C . VAL A 1 96 ? 7.930 -12.596 19.955 1.00 98.25 96 VAL A C 1
ATOM 706 O O . VAL A 1 96 ? 7.893 -13.261 18.918 1.00 98.25 96 VAL A O 1
ATOM 709 N N . CYS A 1 97 ? 9.041 -11.994 20.376 1.00 97.81 97 CYS A N 1
ATOM 710 C CA . CYS A 1 97 ? 10.296 -12.028 19.633 1.00 97.81 97 CYS A CA 1
ATOM 711 C C . CYS A 1 97 ? 11.502 -12.028 20.590 1.00 97.81 97 CYS A C 1
ATOM 713 O O . CYS A 1 97 ? 11.650 -11.089 21.369 1.00 97.81 97 CYS A O 1
ATOM 715 N N . PRO A 1 98 ? 12.387 -13.039 20.526 1.00 97.69 98 PRO A N 1
ATOM 716 C CA . PRO A 1 98 ? 12.164 -14.324 19.864 1.00 97.69 98 PRO A CA 1
ATOM 717 C C . PRO A 1 98 ? 11.034 -15.106 20.549 1.00 97.69 98 PRO A C 1
ATOM 719 O O . PRO A 1 98 ? 10.893 -15.040 21.765 1.00 97.69 98 PRO A O 1
ATOM 722 N N . ALA A 1 99 ? 10.267 -15.891 19.796 1.00 97.62 99 ALA A N 1
ATOM 723 C CA . ALA A 1 99 ? 9.357 -16.890 20.350 1.00 97.62 99 ALA A CA 1
ATOM 724 C C . ALA A 1 99 ? 10.086 -18.236 20.480 1.00 97.62 99 ALA A C 1
ATOM 726 O O . ALA A 1 99 ? 10.455 -18.874 19.493 1.00 97.62 99 ALA A O 1
ATOM 727 N N . THR A 1 100 ? 10.344 -18.656 21.715 1.00 96.94 100 THR A N 1
ATOM 728 C CA . THR A 1 100 ? 10.985 -19.943 22.016 1.00 96.94 100 THR A CA 1
ATOM 729 C C . THR A 1 100 ? 9.976 -21.095 21.951 1.00 96.94 100 THR A C 1
ATOM 731 O O . THR A 1 100 ? 8.766 -20.885 22.039 1.00 96.94 100 THR A O 1
ATOM 734 N N . ALA A 1 101 ? 10.454 -22.341 21.858 1.00 97.00 101 ALA A N 1
ATOM 735 C CA . ALA A 1 101 ? 9.572 -23.515 21.934 1.00 97.00 101 ALA A CA 1
ATOM 736 C C . ALA A 1 101 ? 8.748 -23.543 23.240 1.00 97.00 101 ALA A C 1
ATOM 738 O O . ALA A 1 101 ? 7.583 -23.934 23.236 1.00 97.00 101 ALA A O 1
ATOM 739 N N . ASP A 1 102 ? 9.351 -23.083 24.340 1.00 96.69 102 ASP A N 1
ATOM 740 C CA . ASP A 1 102 ? 8.734 -23.010 25.665 1.00 96.69 102 ASP A CA 1
ATOM 741 C C . ASP A 1 102 ? 7.527 -22.057 25.706 1.00 96.69 102 ASP A C 1
ATOM 743 O O . ASP A 1 102 ? 6.432 -22.464 26.097 1.00 96.69 102 ASP A O 1
ATOM 747 N N . ILE A 1 103 ? 7.677 -20.809 25.237 1.00 97.38 103 ILE A N 1
ATOM 748 C CA . ILE A 1 103 ? 6.547 -19.867 25.234 1.00 97.38 103 ILE A CA 1
ATOM 749 C C . ILE A 1 103 ? 5.445 -20.330 24.272 1.00 97.38 103 ILE A C 1
ATOM 751 O O . ILE A 1 103 ? 4.267 -20.219 24.602 1.00 97.38 103 ILE A O 1
ATOM 755 N N . MET A 1 104 ? 5.800 -20.941 23.133 1.00 98.00 104 MET A N 1
ATOM 756 C CA . MET A 1 104 ? 4.821 -21.528 22.210 1.00 98.00 104 MET A CA 1
ATOM 757 C C . MET A 1 104 ? 4.013 -22.651 22.878 1.00 98.00 104 MET A C 1
ATOM 759 O O . MET A 1 104 ? 2.792 -22.694 22.738 1.00 98.00 104 MET A O 1
ATOM 763 N N . ALA A 1 105 ? 4.663 -23.534 23.641 1.00 97.81 105 ALA A N 1
ATOM 764 C CA . ALA A 1 105 ? 3.982 -24.594 24.384 1.00 97.81 105 ALA A CA 1
ATOM 765 C C . ALA A 1 105 ? 3.038 -24.031 25.460 1.00 97.81 105 ALA A C 1
ATOM 767 O O . ALA A 1 105 ? 1.908 -24.509 25.614 1.00 97.81 105 ALA A O 1
ATOM 768 N N . ARG A 1 106 ? 3.460 -22.977 26.167 1.00 97.12 106 ARG A N 1
ATOM 769 C CA . ARG A 1 106 ? 2.627 -22.291 27.166 1.00 97.12 106 ARG A CA 1
ATOM 770 C C . ARG A 1 106 ? 1.412 -21.607 26.547 1.00 97.12 106 ARG A C 1
ATOM 772 O O . ARG A 1 106 ? 0.311 -21.774 27.063 1.00 97.12 106 ARG A O 1
ATOM 779 N N . MET A 1 107 ? 1.569 -20.947 25.399 1.00 96.94 107 MET A N 1
ATOM 780 C CA . MET A 1 107 ? 0.451 -20.362 24.644 1.00 96.94 107 MET A CA 1
ATOM 781 C C . MET A 1 107 ? -0.573 -21.421 24.202 1.00 96.94 107 MET A C 1
ATOM 783 O O . MET A 1 107 ? -1.779 -21.181 24.226 1.00 96.94 107 MET A O 1
ATOM 787 N N . VAL A 1 108 ? -0.113 -22.611 23.805 1.00 97.31 108 VAL A N 1
ATOM 788 C CA . VAL A 1 108 ? -1.005 -23.702 23.381 1.00 97.31 108 VAL A CA 1
ATOM 789 C C . VAL A 1 108 ? -1.777 -24.287 24.557 1.00 97.31 108 VAL A C 1
ATOM 791 O O . VAL A 1 108 ? -2.992 -24.485 24.448 1.00 97.31 108 VAL A O 1
ATOM 794 N N . THR A 1 109 ? -1.081 -24.533 25.666 1.00 97.06 109 THR A N 1
ATOM 795 C CA . THR A 1 109 ? -1.639 -25.162 26.874 1.00 97.06 109 THR A CA 1
ATOM 796 C C . THR A 1 109 ? -2.385 -24.190 27.789 1.00 97.06 109 THR A C 1
ATOM 798 O O . THR A 1 109 ? -3.092 -24.641 28.684 1.00 97.06 109 THR A O 1
ATOM 801 N N . GLY A 1 110 ? -2.280 -22.879 27.552 1.00 93.56 110 GLY A N 1
ATOM 802 C CA . GLY A 1 110 ? -2.964 -21.853 28.340 1.00 93.56 110 GLY A CA 1
ATOM 803 C C . GLY A 1 110 ? -2.345 -21.630 29.721 1.00 93.56 110 GLY A C 1
ATOM 804 O O . GLY A 1 110 ? -3.057 -21.290 30.661 1.00 93.56 110 GLY A O 1
ATOM 805 N N . GLN A 1 111 ? -1.036 -21.850 29.864 1.00 95.12 111 GLN A N 1
ATOM 806 C CA . GLN A 1 111 ? -0.323 -21.523 31.102 1.00 95.12 111 GLN A CA 1
ATOM 807 C C . GLN A 1 111 ? -0.212 -20.000 31.255 1.00 95.12 111 GLN A C 1
ATOM 809 O O . GLN A 1 111 ? -0.026 -19.299 30.263 1.00 95.12 111 GLN A O 1
ATOM 814 N N . ALA A 1 112 ? -0.338 -19.502 32.486 1.00 91.19 112 ALA A N 1
ATOM 815 C CA . ALA A 1 112 ? -0.320 -18.076 32.828 1.00 91.19 112 ALA A CA 1
ATOM 816 C C . ALA A 1 112 ? 0.349 -17.859 34.198 1.00 91.19 112 ALA A C 1
ATOM 818 O O . ALA A 1 112 ? -0.251 -17.340 35.136 1.00 91.19 112 ALA A O 1
ATOM 819 N N . ASP A 1 113 ? 1.576 -18.357 34.337 1.00 89.00 113 ASP A N 1
ATOM 820 C CA . ASP A 1 113 ? 2.356 -18.356 35.581 1.00 89.00 113 ASP A CA 1
ATOM 821 C C . ASP A 1 113 ? 3.386 -17.213 35.660 1.00 89.00 113 ASP A C 1
ATOM 823 O O . ASP A 1 113 ? 3.946 -16.939 36.723 1.00 89.00 113 ASP A O 1
ATOM 827 N N . ASP A 1 114 ? 3.613 -16.506 34.552 1.00 90.56 114 ASP A N 1
ATOM 828 C CA . ASP A 1 114 ? 4.419 -15.288 34.485 1.00 90.56 114 ASP A CA 1
ATOM 829 C C . ASP A 1 114 ? 3.694 -14.169 33.722 1.00 90.56 114 ASP A C 1
ATOM 831 O O . ASP A 1 114 ? 2.645 -14.379 33.108 1.00 90.56 114 ASP A O 1
ATOM 835 N N . LEU A 1 115 ? 4.238 -12.947 33.763 1.00 90.69 115 LEU A N 1
ATOM 836 C CA . LEU A 1 115 ? 3.592 -11.795 33.132 1.00 90.69 115 LEU A CA 1
ATOM 837 C C . LEU A 1 115 ? 3.395 -11.996 31.622 1.00 90.69 115 LEU A C 1
ATOM 839 O O . LEU A 1 115 ? 2.328 -11.675 31.111 1.00 90.69 115 LEU A O 1
ATOM 843 N N . ALA A 1 116 ? 4.393 -12.542 30.922 1.00 93.56 116 ALA A N 1
ATOM 844 C CA . ALA A 1 116 ? 4.361 -12.744 29.473 1.00 93.56 116 ALA A CA 1
ATOM 845 C C . ALA A 1 116 ? 3.255 -13.717 29.043 1.00 93.56 116 ALA A C 1
ATOM 847 O O . ALA A 1 116 ? 2.452 -13.402 28.167 1.00 93.56 116 ALA A O 1
ATOM 848 N N . SER A 1 117 ? 3.197 -14.885 29.675 1.00 93.88 117 SER A N 1
ATOM 849 C CA . SER A 1 117 ? 2.171 -15.896 29.420 1.00 93.88 117 SER A CA 1
ATOM 850 C C . SER A 1 117 ? 0.778 -15.408 29.835 1.00 93.88 117 SER A C 1
ATOM 852 O O . SER A 1 117 ? -0.184 -15.586 29.087 1.00 93.88 117 SER A O 1
ATOM 854 N N . THR A 1 118 ? 0.677 -14.677 30.951 1.00 92.25 118 THR A N 1
ATOM 855 C CA . THR A 1 118 ? -0.584 -14.082 31.418 1.00 92.25 118 THR A CA 1
ATOM 856 C C . THR A 1 118 ? -1.137 -13.054 30.435 1.00 92.25 118 THR A C 1
ATOM 858 O O . THR A 1 118 ? -2.317 -13.119 30.095 1.00 92.25 118 THR A O 1
ATOM 861 N N . VAL A 1 119 ? -0.318 -12.119 29.931 1.00 92.62 119 VAL A N 1
ATOM 862 C CA . VAL A 1 119 ? -0.809 -11.124 28.958 1.00 92.62 119 VAL A CA 1
ATOM 863 C C . VAL A 1 119 ? -1.187 -11.760 27.623 1.00 92.62 119 VAL A C 1
ATOM 865 O O . VAL A 1 119 ? -2.134 -11.295 26.997 1.00 92.62 119 VAL A O 1
ATOM 868 N N . LEU A 1 120 ? -0.500 -12.830 27.206 1.00 94.00 120 LEU A N 1
ATOM 869 C CA . LEU A 1 120 ? -0.836 -13.584 25.994 1.00 94.00 120 LEU A CA 1
ATOM 870 C C . LEU A 1 120 ? -2.160 -14.339 26.129 1.00 94.00 120 LEU A C 1
ATOM 872 O O . LEU A 1 120 ? -2.905 -14.423 25.158 1.00 94.00 120 LEU A O 1
ATOM 876 N N . LEU A 1 121 ? -2.470 -14.864 27.317 1.00 92.81 121 LEU A N 1
ATOM 877 C CA . LEU A 1 121 ? -3.750 -15.520 27.581 1.00 92.81 121 LEU A CA 1
ATOM 878 C C . LEU A 1 121 ? -4.900 -14.510 27.742 1.00 92.81 121 LEU A C 1
ATOM 880 O O . LEU A 1 121 ? -6.027 -14.791 27.347 1.00 92.81 121 LEU A O 1
ATOM 884 N N . ALA A 1 122 ? -4.621 -13.339 28.322 1.00 89.38 122 ALA A N 1
ATOM 885 C CA . ALA A 1 122 ? -5.622 -12.330 28.675 1.00 89.38 122 ALA A CA 1
ATOM 886 C C . ALA A 1 122 ? -5.874 -11.261 27.592 1.00 89.38 122 ALA A C 1
ATOM 888 O O . ALA A 1 122 ? -6.630 -10.317 27.839 1.00 89.38 122 ALA A O 1
ATOM 889 N N . THR A 1 123 ? -5.210 -11.330 26.435 1.00 88.94 123 THR A N 1
ATOM 890 C CA . THR A 1 123 ? -5.359 -10.323 25.374 1.00 88.94 123 THR A CA 1
ATOM 891 C C . THR A 1 123 ? -6.576 -10.594 24.486 1.00 88.94 123 THR A C 1
ATOM 893 O O . THR A 1 123 ? -6.902 -11.737 24.179 1.00 88.94 123 THR A O 1
ATOM 896 N N . ASP A 1 124 ? -7.227 -9.523 24.034 1.00 84.00 124 ASP A N 1
ATOM 897 C CA . ASP A 1 124 ? -8.210 -9.523 22.943 1.00 84.00 124 ASP A CA 1
ATOM 898 C C . ASP A 1 124 ? -7.615 -8.975 21.631 1.00 84.00 124 ASP A C 1
ATOM 900 O O . ASP A 1 124 ? -8.328 -8.766 20.646 1.00 84.00 124 ASP A O 1
ATOM 904 N N . LYS A 1 125 ? -6.305 -8.706 21.622 1.00 90.25 125 LYS A N 1
ATOM 905 C CA . LYS A 1 125 ? -5.579 -8.112 20.501 1.00 90.25 125 LYS A CA 1
ATOM 906 C C . LYS A 1 125 ? -4.948 -9.192 19.626 1.00 90.25 125 LYS A C 1
ATOM 908 O O . LYS A 1 125 ? -4.672 -10.293 20.105 1.00 90.25 125 LYS A O 1
ATOM 913 N N . PRO A 1 126 ? -4.666 -8.884 18.348 1.00 92.00 126 PRO A N 1
ATOM 914 C CA . PRO A 1 126 ? -3.893 -9.777 17.500 1.00 92.00 126 PRO A CA 1
ATOM 915 C C . PRO A 1 126 ? -2.535 -10.120 18.124 1.00 92.00 126 PRO A C 1
ATOM 917 O O . PRO A 1 126 ? -1.901 -9.283 18.775 1.00 92.00 126 PRO A O 1
ATOM 920 N N . VAL A 1 127 ? -2.079 -11.350 17.885 1.00 96.44 127 VAL A N 1
ATOM 921 C CA . VAL A 1 127 ? -0.786 -11.856 18.359 1.00 96.44 127 VAL A CA 1
ATOM 922 C C . VAL A 1 127 ? 0.048 -12.303 17.166 1.00 96.44 127 VAL A C 1
ATOM 924 O O . VAL A 1 127 ? -0.432 -13.022 16.289 1.00 96.44 127 VAL A O 1
ATOM 927 N N . MET A 1 128 ? 1.314 -11.899 17.156 1.00 97.75 128 MET A N 1
ATOM 928 C CA . MET A 1 128 ? 2.325 -12.318 16.196 1.00 97.75 128 MET A CA 1
ATOM 929 C C . MET A 1 128 ? 3.519 -12.932 16.928 1.00 97.75 128 MET A C 1
ATOM 931 O O . MET A 1 128 ? 3.958 -12.419 17.956 1.00 97.75 128 MET A O 1
ATOM 935 N N . ILE A 1 129 ? 4.074 -14.016 16.393 1.00 98.19 129 ILE A N 1
ATOM 936 C CA . ILE A 1 129 ? 5.278 -14.661 16.923 1.00 98.19 129 ILE A CA 1
ATOM 937 C C . ILE A 1 129 ? 6.386 -14.689 15.869 1.00 98.19 129 ILE A C 1
ATOM 939 O O . ILE A 1 129 ? 6.129 -14.923 14.688 1.00 98.19 129 ILE A O 1
ATOM 943 N N . ALA A 1 130 ? 7.627 -14.485 16.307 1.00 97.88 130 ALA A N 1
ATOM 944 C CA . ALA A 1 130 ? 8.830 -14.651 15.497 1.00 97.88 130 ALA A CA 1
ATOM 945 C C . ALA A 1 130 ? 9.685 -15.783 16.096 1.00 97.88 130 ALA A C 1
ATOM 947 O O . ALA A 1 130 ? 10.469 -15.529 17.019 1.00 97.88 130 ALA A O 1
ATOM 948 N N . PRO A 1 131 ? 9.498 -17.046 15.661 1.00 97.38 131 PRO A N 1
ATOM 949 C CA . PRO A 1 131 ? 10.148 -18.188 16.292 1.00 97.38 131 PRO A CA 1
ATOM 950 C C . PRO A 1 131 ? 11.672 -18.161 16.157 1.00 97.38 131 PRO A C 1
ATOM 952 O O . PRO A 1 131 ? 12.205 -17.807 15.106 1.00 97.38 131 PRO A O 1
ATOM 955 N N . ALA A 1 132 ? 12.377 -18.579 17.212 1.00 95.50 132 ALA A N 1
ATOM 956 C CA . ALA A 1 132 ? 13.819 -18.807 17.159 1.00 95.50 132 ALA A CA 1
ATOM 957 C C . ALA A 1 132 ? 14.258 -19.907 18.127 1.00 95.50 132 ALA A C 1
ATOM 959 O O . ALA A 1 132 ? 14.068 -19.797 19.341 1.00 95.50 132 ALA A O 1
ATOM 960 N N . MET A 1 133 ? 14.867 -20.962 17.589 1.00 93.62 133 MET A N 1
ATOM 961 C CA . MET A 1 133 ? 15.345 -22.121 18.345 1.00 93.62 133 MET A CA 1
ATOM 962 C C . MET A 1 133 ? 16.296 -22.976 17.499 1.00 93.62 133 MET A C 1
ATOM 964 O O . MET A 1 133 ? 16.419 -22.779 16.296 1.00 93.62 133 MET A O 1
ATOM 968 N N . ASN A 1 134 ? 16.974 -23.933 18.129 1.00 92.81 134 ASN A N 1
ATOM 969 C CA . ASN A 1 134 ? 17.781 -24.924 17.417 1.00 92.81 134 ASN A CA 1
ATOM 970 C C . ASN A 1 134 ? 16.917 -25.754 16.436 1.00 92.81 134 ASN A C 1
ATOM 972 O O . ASN A 1 134 ? 15.748 -26.018 16.724 1.00 92.81 134 ASN A O 1
ATOM 976 N N . VAL A 1 135 ? 17.499 -26.217 15.322 1.00 89.88 135 VAL A N 1
ATOM 977 C CA . VAL A 1 135 ? 16.794 -26.998 14.286 1.00 89.88 135 VAL A CA 1
ATOM 978 C C . VAL A 1 135 ? 16.090 -28.233 14.839 1.00 89.88 135 VAL A C 1
ATOM 980 O O . VAL A 1 135 ? 14.943 -28.481 14.489 1.00 89.88 135 VAL A O 1
ATOM 983 N N . ARG A 1 136 ? 16.699 -28.965 15.778 1.00 91.50 136 ARG A N 1
ATOM 984 C CA . ARG A 1 136 ? 16.077 -30.143 16.400 1.00 91.50 136 ARG A CA 1
ATOM 985 C C . ARG A 1 136 ? 14.882 -29.777 17.262 1.00 91.50 136 ARG A C 1
ATOM 987 O O . ARG A 1 136 ? 13.907 -30.518 17.291 1.00 91.50 136 ARG A O 1
ATOM 994 N N . MET A 1 137 ? 14.935 -28.630 17.938 1.00 94.50 137 MET A N 1
ATOM 995 C CA . MET A 1 137 ? 13.782 -28.109 18.676 1.00 94.50 137 MET A CA 1
ATOM 996 C C . MET A 1 137 ? 12.673 -27.666 17.724 1.00 94.50 137 MET A C 1
ATOM 998 O O . MET A 1 137 ? 11.503 -27.892 18.021 1.00 94.50 137 MET A O 1
ATOM 1002 N N . TRP A 1 138 ? 13.029 -27.060 16.589 1.00 94.50 138 TRP A N 1
ATOM 1003 C CA . TRP A 1 138 ? 12.071 -26.637 15.573 1.00 94.50 138 TRP A CA 1
ATOM 1004 C C . TRP A 1 138 ? 11.373 -27.834 14.923 1.00 94.50 138 TRP A C 1
ATOM 1006 O O . TRP A 1 138 ? 10.147 -27.886 14.900 1.00 94.50 138 TRP A O 1
ATOM 1016 N N . GLU A 1 139 ? 12.135 -28.823 14.459 1.00 93.81 139 GLU A N 1
ATOM 1017 C CA . GLU A 1 139 ? 11.636 -30.050 13.820 1.00 93.81 139 GLU A CA 1
ATOM 1018 C C . GLU A 1 139 ? 10.882 -30.974 14.786 1.00 93.81 139 GLU A C 1
ATOM 1020 O O . GLU A 1 139 ? 10.186 -31.892 14.349 1.00 93.81 139 GLU A O 1
ATOM 1025 N N . HIS A 1 140 ? 11.003 -30.756 16.099 1.00 97.94 140 HIS A N 1
ATOM 1026 C CA . HIS A 1 140 ? 10.372 -31.612 17.091 1.00 97.94 140 HIS A CA 1
ATOM 1027 C C . HIS A 1 140 ? 8.839 -31.648 16.901 1.00 97.94 140 HIS A C 1
ATOM 1029 O O . HIS A 1 140 ? 8.209 -30.585 16.829 1.00 97.94 140 HIS A O 1
ATOM 1035 N N . PRO A 1 141 ? 8.196 -32.837 16.913 1.00 97.19 141 PRO A N 1
ATOM 1036 C CA . PRO A 1 141 ? 6.757 -32.966 16.667 1.00 97.19 141 PRO A CA 1
ATOM 1037 C C . PRO A 1 141 ? 5.888 -32.102 17.584 1.00 97.19 141 PRO A C 1
ATOM 1039 O O . PRO A 1 141 ? 4.894 -31.539 17.137 1.00 97.19 141 PRO A O 1
ATOM 1042 N N . ALA A 1 142 ? 6.282 -31.942 18.853 1.00 97.38 142 ALA A N 1
ATOM 1043 C CA . ALA A 1 142 ? 5.565 -31.070 19.786 1.00 97.38 142 ALA A CA 1
ATOM 1044 C C . ALA A 1 142 ? 5.594 -29.595 19.349 1.00 97.38 142 ALA A C 1
ATOM 1046 O O . ALA A 1 142 ? 4.572 -28.921 19.415 1.00 97.38 142 ALA A O 1
ATOM 1047 N N . THR A 1 143 ? 6.731 -29.095 18.856 1.00 97.38 143 THR A N 1
ATOM 1048 C CA . THR A 1 143 ? 6.858 -27.710 18.379 1.00 97.38 143 THR A CA 1
ATOM 1049 C C . THR A 1 143 ? 6.018 -27.488 17.128 1.00 97.38 143 THR A C 1
ATOM 1051 O O . THR A 1 143 ? 5.309 -26.489 17.041 1.00 97.38 143 THR A O 1
ATOM 1054 N N . GLN A 1 144 ? 6.037 -28.442 16.194 1.00 97.38 144 GLN A N 1
ATOM 1055 C CA . GLN A 1 144 ? 5.228 -28.384 14.973 1.00 97.38 144 GLN A CA 1
ATOM 1056 C C . GLN A 1 144 ? 3.723 -28.457 15.274 1.00 97.38 144 GLN A C 1
ATOM 1058 O O . GLN A 1 144 ? 2.947 -27.663 14.742 1.00 97.38 144 GLN A O 1
ATOM 1063 N N . ALA A 1 145 ? 3.302 -29.337 16.189 1.00 96.12 145 ALA A N 1
ATOM 1064 C CA . ALA A 1 145 ? 1.914 -29.409 16.650 1.00 96.12 145 ALA A CA 1
ATOM 1065 C C . ALA A 1 145 ? 1.478 -28.120 17.365 1.00 96.12 145 ALA A C 1
ATOM 1067 O O . ALA A 1 145 ? 0.359 -27.634 17.161 1.00 96.12 145 ALA A O 1
ATOM 1068 N N . ASN A 1 146 ? 2.374 -27.531 18.163 1.00 98.06 146 ASN A N 1
ATOM 1069 C CA . ASN A 1 146 ? 2.117 -26.260 18.823 1.00 98.06 146 ASN A CA 1
ATOM 1070 C C . ASN A 1 146 ? 1.952 -25.132 17.803 1.00 98.06 146 ASN A C 1
ATOM 1072 O O . ASN A 1 146 ? 0.974 -24.395 17.871 1.00 98.06 146 ASN A O 1
ATOM 1076 N N . LEU A 1 147 ? 2.857 -25.032 16.827 1.00 96.31 147 LEU A N 1
ATOM 1077 C CA . LEU A 1 147 ? 2.778 -24.052 15.747 1.00 96.31 147 LEU A CA 1
ATOM 1078 C C . LEU A 1 147 ? 1.450 -24.160 14.994 1.00 96.31 147 LEU A C 1
ATOM 1080 O O . LEU A 1 147 ? 0.739 -23.166 14.880 1.00 96.31 147 LEU A O 1
ATOM 1084 N N . ALA A 1 148 ? 1.087 -25.366 14.553 1.00 90.38 148 ALA A N 1
ATOM 1085 C CA . ALA A 1 148 ? -0.168 -25.609 13.848 1.00 90.38 148 ALA A CA 1
ATOM 1086 C C . ALA A 1 148 ? -1.384 -25.173 14.683 1.00 90.38 148 ALA A C 1
ATOM 1088 O O . ALA A 1 148 ? -2.297 -24.527 14.168 1.00 90.38 148 ALA A O 1
ATOM 1089 N N . THR A 1 149 ? -1.369 -25.459 15.988 1.00 94.38 149 THR A N 1
ATOM 1090 C CA . THR A 1 149 ? -2.429 -25.039 16.914 1.00 94.38 149 THR A CA 1
ATOM 1091 C C . THR A 1 149 ? -2.497 -23.519 17.057 1.00 94.38 149 THR A C 1
ATOM 1093 O O . THR A 1 149 ? -3.587 -22.950 17.041 1.00 94.38 149 THR A O 1
ATOM 1096 N N . LEU A 1 150 ? -1.355 -22.840 17.180 1.00 94.00 150 LEU A N 1
ATOM 1097 C CA . LEU A 1 150 ? -1.299 -21.381 17.284 1.00 94.00 150 LEU A CA 1
ATOM 1098 C C . LEU A 1 150 ? -1.783 -20.707 15.997 1.00 94.00 150 LEU A C 1
ATOM 1100 O O . LEU A 1 150 ? -2.607 -19.796 16.062 1.00 94.00 150 LEU A O 1
ATOM 1104 N N . THR A 1 151 ? -1.354 -21.192 14.832 1.00 86.56 151 THR A N 1
ATOM 1105 C CA . THR A 1 151 ? -1.827 -20.692 13.536 1.00 86.56 151 THR A CA 1
ATOM 1106 C C . THR A 1 151 ? -3.334 -20.894 13.376 1.00 86.56 151 THR A C 1
ATOM 1108 O O . THR A 1 151 ? -4.031 -19.965 12.975 1.00 86.56 151 THR A O 1
ATOM 1111 N N . ALA A 1 152 ? -3.870 -22.055 13.769 1.00 81.12 152 ALA A N 1
ATOM 1112 C CA . ALA A 1 152 ? -5.313 -22.309 13.755 1.00 81.12 152 ALA A CA 1
ATOM 1113 C C . ALA A 1 152 ? -6.100 -21.378 14.700 1.00 81.12 152 ALA A C 1
ATOM 1115 O O . ALA A 1 152 ? -7.255 -21.059 14.429 1.00 81.12 152 ALA A O 1
ATOM 1116 N N . ARG A 1 153 ? -5.472 -20.901 15.783 1.00 90.00 153 ARG A N 1
ATOM 1117 C CA . ARG A 1 153 ? -6.026 -19.892 16.704 1.00 90.00 153 ARG A CA 1
ATOM 1118 C C . ARG A 1 153 ? -5.849 -18.448 16.210 1.00 90.00 153 ARG A C 1
ATOM 1120 O O . ARG A 1 153 ? -6.178 -17.520 16.941 1.00 90.00 153 ARG A O 1
ATOM 1127 N N . GLY A 1 154 ? -5.344 -18.244 14.992 1.00 83.62 154 GLY A N 1
ATOM 1128 C CA . GLY A 1 154 ? -5.178 -16.921 14.387 1.00 83.62 154 GLY A CA 1
ATOM 1129 C C . GLY A 1 154 ? -3.894 -16.188 14.784 1.00 83.62 154 GLY A C 1
ATOM 1130 O O . GLY A 1 154 ? -3.787 -14.988 14.537 1.00 83.62 154 GLY A O 1
ATOM 1131 N N . VAL A 1 155 ? -2.914 -16.876 15.382 1.00 93.31 155 VAL A N 1
ATOM 1132 C CA . VAL A 1 155 ? -1.599 -16.288 15.677 1.00 93.31 155 VAL A CA 1
ATOM 1133 C C . VAL A 1 155 ? -0.792 -16.157 14.384 1.00 93.31 155 VAL A C 1
ATOM 1135 O O . VAL A 1 155 ? -0.545 -17.147 13.692 1.00 93.31 155 VAL A O 1
ATOM 1138 N N . ALA A 1 156 ? -0.355 -14.937 14.069 1.00 92.00 156 ALA A N 1
ATOM 1139 C CA . ALA A 1 156 ? 0.505 -14.661 12.922 1.00 92.00 156 ALA A CA 1
ATOM 1140 C C . ALA A 1 156 ? 1.947 -15.123 13.191 1.00 92.00 156 ALA A C 1
ATOM 1142 O O . ALA A 1 156 ? 2.440 -15.017 14.313 1.00 92.00 156 ALA A O 1
ATOM 1143 N N . VAL A 1 157 ? 2.647 -15.605 12.162 1.00 93.44 157 VAL A N 1
ATOM 1144 C CA . VAL A 1 157 ? 3.999 -16.172 12.295 1.00 93.44 157 VAL A CA 1
ATOM 1145 C C . VAL A 1 157 ? 4.948 -15.513 11.296 1.00 93.44 157 VAL A C 1
ATOM 1147 O O . VAL A 1 157 ? 4.611 -15.388 10.120 1.00 93.44 157 VAL A O 1
ATOM 1150 N N . VAL A 1 158 ? 6.139 -15.118 11.755 1.00 92.44 158 VAL A N 1
ATOM 1151 C CA . VAL A 1 158 ? 7.217 -14.579 10.910 1.00 92.44 158 VAL A CA 1
ATOM 1152 C C . VAL A 1 158 ? 8.474 -15.432 11.062 1.00 92.44 158 VAL A C 1
ATOM 1154 O O . VAL A 1 158 ? 9.089 -15.462 12.128 1.00 92.44 158 VAL A O 1
ATOM 1157 N N . GLY A 1 159 ? 8.870 -16.110 9.984 1.00 88.31 159 GLY A N 1
ATOM 1158 C CA . GLY A 1 159 ? 9.960 -17.087 10.011 1.00 88.31 159 GLY A CA 1
ATOM 1159 C C . GLY A 1 159 ? 9.553 -18.408 10.685 1.00 88.31 159 GLY A C 1
ATOM 1160 O O . GLY A 1 159 ? 8.362 -18.725 10.735 1.00 88.31 159 GLY A O 1
ATOM 1161 N N . PRO A 1 160 ? 10.516 -19.190 11.208 1.00 87.69 160 PRO A N 1
ATOM 1162 C CA . PRO A 1 160 ? 11.957 -18.939 11.207 1.00 87.69 160 PRO A CA 1
ATOM 1163 C C . PRO A 1 160 ? 12.577 -19.072 9.807 1.00 87.69 160 PRO A C 1
ATOM 1165 O O . PRO A 1 160 ? 12.001 -19.670 8.902 1.00 87.69 160 PRO A O 1
ATOM 1168 N N . GLU A 1 161 ? 13.775 -18.526 9.639 1.00 83.38 161 GLU A N 1
ATOM 1169 C CA . GLU A 1 161 ? 14.594 -18.666 8.434 1.00 83.38 161 GLU A CA 1
ATOM 1170 C C . GLU A 1 161 ? 15.521 -19.892 8.521 1.00 83.38 161 GLU A C 1
ATOM 1172 O O . GLU A 1 161 ? 15.753 -20.463 9.594 1.00 83.38 161 GLU A O 1
ATOM 1177 N N . THR A 1 162 ? 16.079 -20.284 7.373 1.00 78.19 162 THR A N 1
ATOM 1178 C CA . THR A 1 162 ? 17.119 -21.320 7.280 1.00 78.19 162 THR A CA 1
ATOM 1179 C C . THR A 1 162 ? 18.498 -20.667 7.289 1.00 78.19 162 THR A C 1
ATOM 1181 O O . THR A 1 162 ? 18.746 -19.737 6.527 1.00 78.19 162 THR A O 1
ATOM 1184 N N . GLY A 1 163 ? 19.415 -21.147 8.130 1.00 72.69 163 GLY A N 1
ATOM 1185 C CA . GLY A 1 163 ? 20.792 -20.649 8.145 1.00 72.69 163 GLY A CA 1
ATOM 1186 C C . GLY A 1 163 ? 21.662 -21.279 9.228 1.00 72.69 163 GLY A C 1
ATOM 1187 O O . GLY A 1 163 ? 21.206 -22.147 9.973 1.00 72.69 163 GLY A O 1
ATOM 1188 N N . LEU A 1 164 ? 22.918 -20.829 9.316 1.00 63.97 164 LEU A N 1
ATOM 1189 C CA . LEU A 1 164 ? 23.836 -21.230 10.382 1.00 63.97 164 LEU A CA 1
ATOM 1190 C C . LEU A 1 164 ? 23.350 -20.661 11.721 1.00 63.97 164 LEU A C 1
ATOM 1192 O O . LEU A 1 164 ? 23.142 -19.452 11.863 1.00 63.97 164 LEU A O 1
ATOM 1196 N N . MET A 1 165 ? 23.165 -21.534 12.705 1.00 69.50 165 MET A N 1
ATOM 1197 C CA . MET A 1 165 ? 22.765 -21.157 14.060 1.00 69.50 165 MET A CA 1
ATOM 1198 C C . MET A 1 165 ? 23.981 -21.089 14.990 1.00 69.50 165 MET A C 1
ATOM 1200 O O . MET A 1 165 ? 25.034 -21.651 14.704 1.00 69.50 165 MET A O 1
ATOM 1204 N N . ALA A 1 166 ? 23.823 -20.459 16.160 1.00 60.69 166 ALA A N 1
ATOM 1205 C CA . ALA A 1 166 ? 24.893 -20.321 17.162 1.00 60.69 166 ALA A CA 1
ATOM 1206 C C . ALA A 1 166 ? 25.486 -21.664 17.654 1.00 60.69 166 ALA A C 1
ATOM 1208 O O . ALA A 1 166 ? 26.562 -21.687 18.238 1.00 60.69 166 ALA A O 1
ATOM 1209 N N . CYS A 1 167 ? 24.794 -22.779 17.406 1.00 59.22 167 CYS A N 1
ATOM 1210 C CA . CYS A 1 167 ? 25.217 -24.148 17.711 1.00 59.22 167 CYS A CA 1
ATOM 1211 C C . CYS A 1 167 ? 26.004 -24.832 16.574 1.00 59.22 167 CYS A C 1
ATOM 1213 O O . CYS A 1 167 ? 26.256 -26.028 16.656 1.00 59.22 167 CYS A O 1
ATOM 1215 N N . ASN A 1 168 ? 26.399 -24.095 15.528 1.00 64.31 168 ASN A N 1
ATOM 1216 C CA . ASN A 1 168 ? 27.138 -24.605 14.364 1.00 64.31 168 ASN A CA 1
ATOM 1217 C C . ASN A 1 168 ? 26.372 -25.648 13.516 1.00 64.31 168 ASN A C 1
ATOM 1219 O O . ASN A 1 168 ? 26.956 -26.329 12.678 1.00 64.31 168 ASN A O 1
ATOM 1223 N N . GLU A 1 169 ? 25.055 -25.751 13.712 1.00 65.25 169 GLU A N 1
ATOM 1224 C CA . GLU A 1 169 ? 24.135 -26.529 12.879 1.00 65.25 169 GLU A CA 1
ATOM 1225 C C . GLU A 1 169 ? 23.465 -25.614 11.841 1.00 65.25 169 GLU A C 1
ATOM 1227 O O . GLU A 1 169 ? 23.242 -24.426 12.095 1.00 65.25 169 GLU A O 1
ATOM 1232 N N . THR A 1 170 ? 23.140 -26.161 10.667 1.00 67.88 170 THR A N 1
ATOM 1233 C CA . THR A 1 170 ? 22.446 -25.442 9.585 1.00 67.88 170 THR A CA 1
ATOM 1234 C C . THR A 1 170 ? 21.077 -26.065 9.359 1.00 67.88 170 THR A C 1
ATOM 1236 O O . THR A 1 170 ? 20.971 -27.275 9.183 1.00 67.88 170 THR A O 1
ATOM 1239 N N . GLY A 1 171 ? 20.031 -25.243 9.365 1.00 73.19 171 GLY A N 1
ATOM 1240 C CA . GLY A 1 171 ? 18.654 -25.697 9.194 1.00 73.19 171 GLY A CA 1
ATOM 1241 C C . GLY A 1 171 ? 17.641 -24.602 9.530 1.00 73.19 171 GLY A C 1
ATOM 1242 O O . GLY A 1 171 ? 18.044 -23.477 9.849 1.00 73.19 171 GLY A O 1
ATOM 1243 N N . PRO A 1 172 ? 16.336 -24.896 9.435 1.00 75.12 172 PRO A N 1
ATOM 1244 C CA . PRO A 1 172 ? 15.285 -23.984 9.871 1.00 75.12 172 PRO A CA 1
ATOM 1245 C C . PRO A 1 172 ? 15.328 -23.791 11.395 1.00 75.12 172 PRO A C 1
ATOM 1247 O O . PRO A 1 172 ? 15.602 -24.731 12.137 1.00 75.12 172 PRO A O 1
ATOM 1250 N N . GLY A 1 173 ? 15.053 -22.575 11.868 1.00 82.44 173 GLY A N 1
ATOM 1251 C CA . GLY A 1 173 ? 15.043 -22.247 13.305 1.00 82.44 173 GLY A CA 1
ATOM 1252 C C . GLY A 1 173 ? 15.735 -20.928 13.656 1.00 82.44 173 GLY A C 1
ATOM 1253 O O . GLY A 1 173 ? 15.589 -20.418 14.770 1.00 82.44 173 GLY A O 1
ATOM 1254 N N . ARG A 1 174 ? 16.447 -20.326 12.697 1.00 89.44 174 ARG A N 1
ATOM 1255 C CA . ARG A 1 174 ? 17.063 -19.004 12.848 1.00 89.44 174 ARG A CA 1
ATOM 1256 C C . ARG A 1 174 ? 15.976 -17.925 12.889 1.00 89.44 174 ARG A C 1
ATOM 1258 O O . ARG A 1 174 ? 15.070 -17.935 12.062 1.00 89.44 174 ARG A O 1
ATOM 1265 N N . LEU A 1 175 ? 16.075 -16.985 13.835 1.00 93.19 175 LEU A N 1
ATOM 1266 C CA . LEU A 1 175 ? 15.161 -15.837 13.891 1.00 93.19 175 LEU A CA 1
ATOM 1267 C C . LEU A 1 175 ? 15.209 -15.079 12.557 1.00 93.19 175 LEU A C 1
ATOM 1269 O O . LEU A 1 175 ? 16.312 -14.777 12.089 1.00 93.19 175 LEU A O 1
ATOM 1273 N N . ALA A 1 176 ? 14.037 -14.747 12.008 1.00 90.94 176 ALA A N 1
ATOM 1274 C CA . ALA A 1 176 ? 13.931 -13.869 10.847 1.00 90.94 176 ALA A CA 1
ATOM 1275 C C . ALA A 1 176 ? 14.657 -12.536 11.089 1.00 90.94 176 ALA A C 1
ATOM 1277 O O . ALA A 1 176 ? 14.740 -12.063 12.228 1.00 90.94 176 ALA A O 1
ATOM 1278 N N . GLU A 1 177 ? 15.205 -11.922 10.041 1.00 89.81 177 GLU A N 1
ATOM 1279 C CA . GLU A 1 177 ? 15.919 -10.656 10.234 1.00 89.81 177 GLU A CA 1
ATOM 1280 C C . GLU A 1 177 ? 14.977 -9.545 10.751 1.00 89.81 177 GLU A C 1
ATOM 1282 O O . GLU A 1 177 ? 13.810 -9.491 10.347 1.00 89.81 177 GLU A O 1
ATOM 1287 N N . PRO A 1 178 ? 15.444 -8.636 11.637 1.00 91.94 178 PRO A N 1
ATOM 1288 C CA . PRO A 1 178 ? 14.602 -7.598 12.241 1.00 91.94 178 PRO A CA 1
ATOM 1289 C C . PRO A 1 178 ? 13.794 -6.777 11.233 1.00 91.94 178 PRO A C 1
ATOM 1291 O O . PRO A 1 178 ? 12.627 -6.493 11.488 1.00 91.94 178 PRO A O 1
ATOM 1294 N N . ALA A 1 179 ? 14.374 -6.468 10.069 1.00 82.38 179 ALA A N 1
ATOM 1295 C CA . ALA A 1 179 ? 13.693 -5.768 8.980 1.00 82.38 179 ALA A CA 1
ATOM 1296 C C . ALA A 1 179 ? 12.465 -6.532 8.463 1.00 82.38 179 ALA A C 1
ATOM 1298 O O . ALA A 1 179 ? 11.411 -5.936 8.254 1.00 82.38 179 ALA A O 1
ATOM 1299 N N . ARG A 1 180 ? 12.558 -7.861 8.337 1.00 82.56 180 ARG A N 1
ATOM 1300 C CA . ARG A 1 180 ? 11.442 -8.700 7.889 1.00 82.56 180 ARG A CA 1
ATOM 1301 C C . ARG A 1 180 ? 10.331 -8.777 8.936 1.00 82.56 180 ARG A C 1
ATOM 1303 O O . ARG A 1 180 ? 9.152 -8.777 8.587 1.00 82.56 180 ARG A O 1
ATOM 1310 N N . ILE A 1 181 ? 10.699 -8.814 10.218 1.00 92.88 181 ILE A N 1
ATOM 1311 C CA . ILE A 1 181 ? 9.738 -8.769 11.330 1.00 92.88 181 ILE A CA 1
ATOM 1312 C C . ILE A 1 181 ? 9.041 -7.403 11.376 1.00 92.88 181 ILE A C 1
ATOM 1314 O O . ILE A 1 181 ? 7.817 -7.354 11.489 1.00 92.88 181 ILE A O 1
ATOM 1318 N N . ALA A 1 182 ? 9.789 -6.306 11.230 1.00 89.62 182 ALA A N 1
ATOM 1319 C CA . ALA A 1 182 ? 9.231 -4.959 11.152 1.00 89.62 182 ALA A CA 1
ATOM 1320 C C . ALA A 1 182 ? 8.258 -4.826 9.969 1.00 89.62 182 ALA A C 1
ATOM 1322 O O . ALA A 1 182 ? 7.131 -4.377 10.156 1.00 89.62 182 ALA A O 1
ATOM 1323 N N . GLU A 1 183 ? 8.630 -5.315 8.783 1.00 82.44 183 GLU A N 1
ATOM 1324 C CA . GLU A 1 183 ? 7.761 -5.318 7.602 1.00 82.44 183 GLU A CA 1
ATOM 1325 C C . GLU A 1 183 ? 6.457 -6.092 7.842 1.00 82.44 183 GLU A C 1
ATOM 1327 O O . GLU A 1 183 ? 5.385 -5.630 7.451 1.00 82.44 183 GLU A O 1
ATOM 1332 N N . ALA A 1 184 ? 6.514 -7.243 8.517 1.00 84.75 184 ALA A N 1
ATOM 1333 C CA . ALA A 1 184 ? 5.320 -8.010 8.865 1.00 84.75 184 ALA A CA 1
ATOM 1334 C C . ALA A 1 184 ? 4.414 -7.260 9.858 1.00 84.75 184 ALA A C 1
ATOM 1336 O O . ALA A 1 184 ? 3.193 -7.251 9.688 1.00 84.75 184 ALA A O 1
ATOM 1337 N N . ILE A 1 185 ? 4.993 -6.594 10.863 1.00 92.62 185 ILE A N 1
ATOM 1338 C CA . ILE A 1 185 ? 4.264 -5.748 11.823 1.00 92.62 185 ILE A CA 1
ATOM 1339 C C . ILE A 1 185 ? 3.607 -4.561 11.107 1.00 92.62 185 ILE A C 1
ATOM 1341 O O . ILE A 1 185 ? 2.424 -4.280 11.300 1.00 92.62 185 ILE A O 1
ATOM 1345 N N . PHE A 1 186 ? 4.345 -3.887 10.230 1.00 86.44 186 PHE A N 1
ATOM 1346 C CA . PHE A 1 186 ? 3.823 -2.801 9.409 1.00 86.44 186 PHE A CA 1
ATOM 1347 C C . PHE A 1 186 ? 2.716 -3.279 8.472 1.00 86.44 186 PHE A C 1
ATOM 1349 O O . PHE A 1 186 ? 1.676 -2.632 8.375 1.00 86.44 186 PHE A O 1
ATOM 1356 N N . GLY A 1 187 ? 2.892 -4.443 7.844 1.00 77.88 187 GLY A N 1
ATOM 1357 C CA . GLY A 1 187 ? 1.876 -5.105 7.034 1.00 77.88 187 GLY A CA 1
ATOM 1358 C C . GLY A 1 187 ? 0.611 -5.427 7.831 1.00 77.88 187 GLY A C 1
ATOM 1359 O O . GLY A 1 187 ? -0.489 -5.210 7.330 1.00 77.88 187 GLY A O 1
ATOM 1360 N N . HIS A 1 188 ? 0.748 -5.863 9.087 1.00 84.88 188 HIS A N 1
ATOM 1361 C CA . HIS A 1 188 ? -0.383 -6.106 9.982 1.00 84.88 188 HIS A CA 1
ATOM 1362 C C . HIS A 1 188 ? -1.193 -4.828 10.234 1.00 84.88 188 HIS A C 1
ATOM 1364 O O . HIS A 1 188 ? -2.411 -4.819 10.049 1.00 84.88 188 HIS A O 1
ATOM 1370 N N . PHE A 1 189 ? -0.532 -3.727 10.598 1.00 81.88 189 PHE A N 1
ATOM 1371 C CA . PHE A 1 189 ? -1.226 -2.453 10.806 1.00 81.88 189 PHE A CA 1
ATOM 1372 C C . PHE A 1 189 ? -1.793 -1.870 9.509 1.00 81.88 189 PHE A C 1
ATOM 1374 O O . PHE A 1 189 ? -2.869 -1.269 9.527 1.00 81.88 189 PHE A O 1
ATOM 1381 N N . ALA A 1 190 ? -1.126 -2.110 8.380 1.00 67.19 190 ALA A N 1
ATOM 1382 C CA . ALA A 1 190 ? -1.609 -1.730 7.062 1.00 67.19 190 ALA A CA 1
ATOM 1383 C C . ALA A 1 190 ? -2.814 -2.566 6.602 1.00 67.19 190 ALA A C 1
ATOM 1385 O O . ALA A 1 190 ? -3.635 -2.045 5.864 1.00 67.19 190 ALA A O 1
ATOM 1386 N N . ALA A 1 191 ? -2.974 -3.818 7.046 1.00 58.94 191 ALA A N 1
ATOM 1387 C CA . ALA A 1 191 ? -4.102 -4.675 6.663 1.00 58.94 191 ALA A CA 1
ATOM 1388 C C . ALA A 1 191 ? -5.450 -4.216 7.260 1.00 58.94 191 ALA A C 1
ATOM 1390 O O . ALA A 1 191 ? -6.505 -4.486 6.687 1.00 58.94 191 ALA A O 1
ATOM 1391 N N . GLY A 1 192 ? -5.427 -3.499 8.392 1.00 44.19 192 GLY A N 1
ATOM 1392 C CA . GLY A 1 192 ? -6.613 -2.875 8.998 1.00 44.19 192 GLY A CA 1
ATOM 1393 C C . GLY A 1 192 ? -6.996 -1.526 8.376 1.00 44.19 192 GLY A C 1
ATOM 1394 O O . GLY A 1 192 ? -8.123 -1.057 8.541 1.00 44.19 192 GLY A O 1
ATOM 1395 N N . VAL A 1 193 ? -6.077 -0.905 7.636 1.00 44.66 193 VAL A N 1
ATOM 1396 C CA . VAL A 1 193 ? -6.357 0.237 6.766 1.00 44.66 193 VAL A CA 1
ATOM 1397 C C . VAL A 1 193 ? -6.769 -0.363 5.428 1.00 44.66 193 VAL A C 1
ATOM 1399 O O . VAL A 1 193 ? -6.010 -1.127 4.844 1.00 44.66 193 VAL A O 1
ATOM 1402 N N . ARG A 1 194 ? -7.974 -0.079 4.915 1.00 47.09 194 ARG A N 1
ATOM 1403 C CA . ARG A 1 194 ? -8.297 -0.479 3.535 1.00 47.09 194 ARG A CA 1
ATOM 1404 C C . ARG A 1 194 ? -7.213 0.109 2.641 1.00 47.09 194 ARG A C 1
ATOM 1406 O O . ARG A 1 194 ? -7.187 1.323 2.453 1.00 47.09 194 ARG A O 1
ATOM 1413 N N . SER A 1 195 ? -6.315 -0.741 2.142 1.00 50.31 195 SER A N 1
ATOM 1414 C CA . SER A 1 195 ? -5.338 -0.304 1.163 1.00 50.31 195 SER A CA 1
ATOM 1415 C C . SER A 1 195 ? -6.130 0.301 0.012 1.00 50.31 195 SER A C 1
ATOM 1417 O O . SER A 1 195 ? -7.120 -0.306 -0.417 1.00 50.31 195 SER A O 1
ATOM 1419 N N . PRO A 1 196 ? -5.748 1.499 -0.448 1.00 59.94 196 PRO A N 1
ATOM 1420 C CA . PRO A 1 196 ? -6.186 2.025 -1.720 1.00 59.94 196 PRO A CA 1
ATOM 1421 C C . PRO A 1 196 ? -6.334 0.908 -2.757 1.00 59.94 196 PRO A C 1
ATOM 1423 O O . PRO A 1 196 ? -5.373 0.194 -3.060 1.00 59.94 196 PRO A O 1
ATOM 1426 N N . SER A 1 197 ? -7.563 0.688 -3.218 1.00 77.31 197 SER A N 1
ATOM 1427 C CA . SER A 1 197 ? -7.855 -0.360 -4.187 1.00 77.31 197 SER A CA 1
ATOM 1428 C C . SER A 1 197 ? -7.815 0.236 -5.581 1.00 77.31 197 SER A C 1
ATOM 1430 O O . SER A 1 197 ? -8.406 1.285 -5.831 1.00 77.31 197 SER A O 1
ATOM 1432 N N . LEU A 1 198 ? -7.159 -0.474 -6.492 1.00 87.12 198 LEU A N 1
ATOM 1433 C CA . LEU A 1 198 ? -7.201 -0.204 -7.924 1.00 87.12 198 LEU A CA 1
ATOM 1434 C C . LEU A 1 198 ? -8.283 -1.036 -8.624 1.00 87.12 198 LEU A C 1
ATOM 1436 O O . LEU A 1 198 ? -8.279 -1.157 -9.847 1.00 87.12 198 LEU A O 1
ATOM 1440 N N . ALA A 1 199 ? -9.232 -1.605 -7.872 1.00 82.94 199 ALA A N 1
ATOM 1441 C CA . ALA A 1 199 ? -10.364 -2.317 -8.446 1.00 82.94 199 ALA A CA 1
ATOM 1442 C C . ALA A 1 199 ? -11.089 -1.441 -9.475 1.00 82.94 199 ALA A C 1
ATOM 1444 O O . ALA A 1 199 ? -11.364 -0.265 -9.229 1.00 82.94 199 ALA A O 1
ATOM 1445 N N . ARG A 1 200 ? -11.435 -2.052 -10.615 1.00 86.88 200 ARG A N 1
ATOM 1446 C CA . ARG A 1 200 ? -12.072 -1.402 -11.778 1.00 86.88 200 ARG A CA 1
ATOM 1447 C C . ARG A 1 200 ? -11.186 -0.403 -12.529 1.00 86.88 200 ARG A C 1
ATOM 1449 O O . ARG A 1 200 ? -11.685 0.227 -13.454 1.00 86.88 200 ARG A O 1
ATOM 1456 N N . ARG A 1 201 ? -9.904 -0.278 -12.177 1.00 94.19 201 ARG A N 1
ATOM 1457 C CA . ARG A 1 201 ? -8.929 0.505 -12.942 1.00 94.19 201 ARG A CA 1
ATOM 1458 C C . ARG A 1 201 ? -8.210 -0.374 -13.952 1.00 94.19 201 ARG A C 1
ATOM 1460 O O . ARG A 1 201 ? -7.927 -1.541 -13.673 1.00 94.19 201 ARG A O 1
ATOM 1467 N N . HIS A 1 202 ? -7.895 0.195 -15.107 1.00 97.62 202 HIS A N 1
ATOM 1468 C CA . HIS A 1 202 ? -7.036 -0.415 -16.113 1.00 97.62 202 HIS A CA 1
ATOM 1469 C C . HIS A 1 202 ? -5.637 0.207 -16.060 1.00 97.62 202 HIS A C 1
ATOM 1471 O O . HIS A 1 202 ? -5.496 1.419 -16.216 1.00 97.62 202 HIS A O 1
ATOM 1477 N N . ALA A 1 203 ? -4.606 -0.615 -15.863 1.00 98.38 203 ALA A N 1
ATOM 1478 C CA . ALA A 1 203 ? -3.212 -0.202 -15.900 1.00 98.38 203 ALA A CA 1
ATOM 1479 C C . ALA A 1 203 ? -2.487 -0.787 -17.117 1.00 98.38 203 ALA A C 1
ATOM 1481 O O . ALA A 1 203 ? -2.493 -1.997 -17.333 1.00 98.38 203 ALA A O 1
ATOM 1482 N N . LEU A 1 204 ? -1.831 0.080 -17.878 1.00 98.56 204 LEU A N 1
ATOM 1483 C CA . LEU A 1 204 ? -0.898 -0.252 -18.944 1.00 98.56 204 LEU A CA 1
ATOM 1484 C C . LEU A 1 204 ? 0.528 -0.163 -18.388 1.00 98.56 204 LEU A C 1
ATOM 1486 O O . LEU A 1 204 ? 0.920 0.875 -17.859 1.00 98.56 204 LEU A O 1
ATOM 1490 N N . VAL A 1 205 ? 1.313 -1.228 -18.511 1.00 98.69 205 VAL A N 1
ATOM 1491 C CA . VAL A 1 205 ? 2.719 -1.263 -18.089 1.00 98.69 205 VAL A CA 1
ATOM 1492 C C . VAL A 1 205 ? 3.577 -1.666 -19.280 1.00 98.69 205 VAL A C 1
ATOM 1494 O O . VAL A 1 205 ? 3.307 -2.687 -19.903 1.00 98.69 205 VAL A O 1
ATOM 1497 N N . THR A 1 206 ? 4.625 -0.904 -19.592 1.00 98.50 206 THR A N 1
ATOM 1498 C CA . THR A 1 206 ? 5.624 -1.320 -20.592 1.00 98.50 206 THR A CA 1
ATOM 1499 C C . THR A 1 206 ? 6.850 -1.892 -19.892 1.00 98.50 206 THR A C 1
ATOM 1501 O O . THR A 1 206 ? 7.326 -1.255 -18.948 1.00 98.50 206 THR A O 1
ATOM 1504 N N . ALA A 1 207 ? 7.410 -3.007 -20.359 1.00 97.38 207 ALA A N 1
ATOM 1505 C CA . ALA A 1 207 ? 8.615 -3.615 -19.789 1.00 97.38 207 ALA A CA 1
ATOM 1506 C C . ALA A 1 207 ? 9.581 -4.160 -20.857 1.00 97.38 207 ALA A C 1
ATOM 1508 O O . ALA A 1 207 ? 9.224 -4.327 -22.020 1.00 97.38 207 ALA A O 1
ATOM 1509 N N . GLY A 1 208 ? 10.808 -4.474 -20.435 1.00 95.38 208 GLY A N 1
ATOM 1510 C CA . GLY A 1 208 ? 11.835 -5.079 -21.293 1.00 95.38 208 GLY A CA 1
ATOM 1511 C C . GLY A 1 208 ? 12.539 -4.089 -22.233 1.00 95.38 208 GLY A C 1
ATOM 1512 O O . GLY A 1 208 ? 12.224 -2.896 -22.227 1.00 95.38 208 GLY A O 1
ATOM 1513 N N . PRO A 1 209 ? 13.554 -4.551 -22.982 1.00 96.12 209 PRO A N 1
ATOM 1514 C CA . PRO A 1 209 ? 14.197 -3.779 -24.043 1.00 96.12 209 PRO A CA 1
ATOM 1515 C C . PRO A 1 209 ? 13.404 -3.866 -25.352 1.00 96.12 209 PRO A C 1
ATOM 1517 O O . PRO A 1 209 ? 12.671 -4.826 -25.553 1.00 96.12 209 PRO A O 1
ATOM 1520 N N . THR A 1 210 ? 13.599 -2.933 -26.283 1.00 97.44 210 THR A N 1
ATOM 1521 C CA . THR A 1 210 ? 13.221 -3.165 -27.690 1.00 97.44 210 THR A CA 1
ATOM 1522 C C . THR A 1 210 ? 14.430 -3.654 -28.485 1.00 97.44 210 THR A C 1
ATOM 1524 O O . THR A 1 210 ? 15.572 -3.291 -28.189 1.00 97.44 210 THR A O 1
ATOM 1527 N N . HIS A 1 211 ? 14.190 -4.518 -29.466 1.00 97.06 211 HIS A N 1
ATOM 1528 C CA . HIS A 1 211 ? 15.180 -5.027 -30.404 1.00 97.06 211 HIS A CA 1
ATOM 1529 C C . HIS A 1 211 ? 14.905 -4.417 -31.777 1.00 97.06 211 HIS A C 1
ATOM 1531 O O . HIS A 1 211 ? 13.961 -4.797 -32.461 1.00 97.06 211 HIS A O 1
ATOM 1537 N N . GLU A 1 212 ? 15.738 -3.467 -32.195 1.00 96.88 212 GLU A N 1
ATOM 1538 C CA . GLU A 1 212 ? 15.616 -2.815 -33.498 1.00 96.88 212 GLU A CA 1
ATOM 1539 C C . GLU A 1 212 ? 16.453 -3.583 -34.531 1.00 96.88 212 GLU A C 1
ATOM 1541 O O . GLU A 1 212 ? 17.688 -3.508 -34.492 1.00 96.88 212 GLU A O 1
ATOM 1546 N N . PRO A 1 213 ? 15.832 -4.357 -35.441 1.00 94.50 213 PRO A N 1
ATOM 1547 C CA . PRO A 1 213 ? 16.566 -5.232 -36.344 1.00 94.50 213 PRO A CA 1
ATOM 1548 C C . PRO A 1 213 ? 17.439 -4.429 -37.312 1.00 94.50 213 PRO A C 1
ATOM 1550 O O . PRO A 1 213 ? 17.013 -3.446 -37.910 1.00 94.50 213 PRO A O 1
ATOM 1553 N N . ILE A 1 214 ? 18.674 -4.885 -37.497 1.00 92.25 214 ILE A N 1
ATOM 1554 C CA . ILE A 1 214 ? 19.601 -4.404 -38.527 1.00 92.25 214 ILE A CA 1
ATOM 1555 C C . ILE A 1 214 ? 19.513 -5.343 -39.742 1.00 92.25 214 ILE A C 1
ATOM 1557 O O . ILE A 1 214 ? 19.382 -4.917 -40.890 1.00 92.25 214 ILE A O 1
ATOM 1561 N N . ASP A 1 215 ? 19.570 -6.644 -39.464 1.00 88.81 215 ASP A N 1
ATOM 1562 C CA . ASP A 1 215 ? 19.353 -7.758 -40.386 1.00 88.81 215 ASP A CA 1
ATOM 1563 C C . ASP A 1 215 ? 18.705 -8.925 -39.599 1.00 88.81 215 ASP A C 1
ATOM 1565 O O . ASP A 1 215 ? 18.520 -8.789 -38.389 1.00 88.81 215 ASP A O 1
ATOM 1569 N N . PRO A 1 216 ? 18.375 -10.086 -40.202 1.00 87.25 216 PRO A N 1
ATOM 1570 C CA . PRO A 1 216 ? 17.690 -11.171 -39.487 1.00 87.25 216 PRO A CA 1
ATOM 1571 C C . PRO A 1 216 ? 18.501 -11.820 -38.351 1.00 87.25 216 PRO A C 1
ATOM 1573 O O . PRO A 1 216 ? 18.022 -12.751 -37.713 1.00 87.25 216 PRO A O 1
ATOM 1576 N N . VAL A 1 217 ? 19.758 -11.414 -38.146 1.00 86.75 217 VAL A N 1
ATOM 1577 C CA . VAL A 1 217 ? 20.681 -11.990 -37.157 1.00 86.75 217 VAL A CA 1
ATOM 1578 C C . VAL A 1 217 ? 21.111 -10.958 -36.112 1.00 86.75 217 VAL A C 1
ATOM 1580 O O . VAL A 1 217 ? 21.577 -11.333 -35.039 1.00 86.75 217 VAL A O 1
ATOM 1583 N N . ARG A 1 218 ? 21.015 -9.663 -36.418 1.00 92.38 218 ARG A N 1
ATOM 1584 C CA . ARG A 1 218 ? 21.571 -8.581 -35.600 1.00 92.38 218 ARG A CA 1
ATOM 1585 C C . ARG A 1 218 ? 20.523 -7.515 -35.341 1.00 92.38 218 ARG A C 1
ATOM 1587 O O . ARG A 1 218 ? 19.804 -7.126 -36.255 1.00 92.38 218 ARG A O 1
ATOM 1594 N N . TYR A 1 219 ? 20.532 -6.969 -34.135 1.00 94.50 219 TYR A N 1
ATOM 1595 C CA . TYR A 1 219 ? 19.643 -5.894 -33.711 1.00 94.50 219 TYR A CA 1
ATOM 1596 C C . TYR A 1 219 ? 20.382 -4.899 -32.804 1.00 94.50 219 TYR A C 1
ATOM 1598 O O . TYR A 1 219 ? 21.454 -5.204 -32.275 1.00 94.50 219 TYR A O 1
ATOM 1606 N N . LEU A 1 220 ? 19.808 -3.709 -32.637 1.00 94.19 220 LEU A N 1
ATOM 1607 C CA . LEU A 1 220 ? 20.188 -2.725 -31.623 1.00 94.19 220 LEU A CA 1
ATOM 1608 C C . LEU A 1 220 ? 19.235 -2.851 -30.432 1.00 94.19 220 LEU A C 1
ATOM 1610 O O . LEU A 1 220 ? 18.030 -2.965 -30.629 1.00 94.19 220 LEU A O 1
ATOM 1614 N N . ALA A 1 221 ? 19.764 -2.847 -29.209 1.00 93.25 221 ALA A N 1
ATOM 1615 C CA . ALA A 1 221 ? 18.957 -2.948 -27.997 1.00 93.25 221 ALA A CA 1
ATOM 1616 C C . ALA A 1 221 ? 19.642 -2.293 -26.799 1.00 93.25 221 ALA A C 1
ATOM 1618 O O . ALA A 1 221 ? 20.873 -2.269 -26.697 1.00 93.25 221 ALA A O 1
ATOM 1619 N N . ASN A 1 222 ? 18.823 -1.841 -25.854 1.00 90.62 222 ASN A N 1
ATOM 1620 C CA . ASN A 1 222 ? 19.274 -1.379 -24.549 1.00 90.62 222 ASN A CA 1
ATOM 1621 C C . ASN A 1 222 ? 19.418 -2.554 -23.572 1.00 90.62 222 ASN A C 1
ATOM 1623 O O . ASN A 1 222 ? 18.704 -3.553 -23.651 1.00 90.62 222 ASN A O 1
ATOM 1627 N N . ARG A 1 223 ? 20.341 -2.441 -22.611 1.00 85.25 223 ARG A N 1
ATOM 1628 C CA . ARG A 1 223 ? 20.561 -3.475 -21.588 1.00 85.25 223 ARG A CA 1
ATOM 1629 C C . ARG A 1 223 ? 19.489 -3.381 -20.503 1.00 85.25 223 ARG A C 1
ATOM 1631 O O . ARG A 1 223 ? 19.689 -2.721 -19.489 1.00 85.25 223 ARG A O 1
ATOM 1638 N N . SER A 1 224 ? 18.358 -4.047 -20.712 1.00 87.62 224 SER A N 1
ATOM 1639 C CA . SER A 1 224 ? 17.287 -4.160 -19.719 1.00 87.62 224 SER A CA 1
ATOM 1640 C C . SER A 1 224 ? 16.938 -5.615 -19.463 1.00 87.62 224 SER A C 1
ATOM 1642 O O . SER A 1 224 ? 16.783 -6.393 -20.397 1.00 87.62 224 SER A O 1
ATOM 1644 N N . SER A 1 225 ? 16.781 -5.978 -18.190 1.00 88.31 225 SER A N 1
ATOM 1645 C CA . SER A 1 225 ? 16.261 -7.293 -17.805 1.00 88.31 225 SER A CA 1
ATOM 1646 C C . SER A 1 225 ? 14.732 -7.354 -17.813 1.00 88.31 225 SER A C 1
ATOM 1648 O O . SER A 1 225 ? 14.174 -8.421 -17.606 1.00 88.31 225 SER A O 1
ATOM 1650 N N . GLY A 1 226 ? 14.039 -6.217 -17.953 1.00 90.88 226 GLY A N 1
ATOM 1651 C CA . GLY A 1 226 ? 12.575 -6.103 -17.872 1.00 90.88 226 GLY A CA 1
ATOM 1652 C C . GLY A 1 226 ? 11.952 -6.367 -16.497 1.00 90.88 226 GLY A C 1
ATOM 1653 O O . GLY A 1 226 ? 10.817 -5.959 -16.266 1.00 90.88 226 GLY A O 1
ATOM 1654 N N . ARG A 1 227 ? 12.698 -6.956 -15.554 1.00 91.81 227 ARG A N 1
ATOM 1655 C CA . ARG A 1 227 ? 12.205 -7.380 -14.235 1.00 91.81 227 ARG A CA 1
ATOM 1656 C C . ARG A 1 227 ? 11.440 -6.297 -13.474 1.00 91.81 227 ARG A C 1
ATOM 1658 O O . ARG A 1 227 ? 10.376 -6.586 -12.953 1.00 91.81 227 ARG A O 1
ATOM 1665 N N . GLN A 1 228 ? 11.924 -5.051 -13.449 1.00 92.62 228 GLN A N 1
ATOM 1666 C CA . GLN A 1 228 ? 11.240 -3.973 -12.715 1.00 92.62 228 GLN A CA 1
ATOM 1667 C C . GLN A 1 228 ? 9.797 -3.758 -13.200 1.00 92.62 228 GLN A C 1
ATOM 1669 O O . GLN A 1 228 ? 8.906 -3.587 -12.372 1.00 92.62 228 GLN A O 1
ATOM 1674 N N . GLY A 1 229 ? 9.561 -3.803 -14.514 1.00 95.75 229 GLY A N 1
ATOM 1675 C CA . GLY A 1 229 ? 8.223 -3.654 -15.086 1.00 95.75 229 GLY A CA 1
ATOM 1676 C C . GLY A 1 229 ? 7.305 -4.835 -14.768 1.00 95.75 229 GLY A C 1
ATOM 1677 O O . GLY A 1 229 ? 6.127 -4.629 -14.490 1.00 95.75 229 GLY A O 1
ATOM 1678 N N . TYR A 1 230 ? 7.848 -6.055 -14.723 1.00 96.44 230 TYR A N 1
ATOM 1679 C CA . TYR A 1 230 ? 7.095 -7.253 -14.329 1.00 96.44 230 TYR A CA 1
ATOM 1680 C C . TYR A 1 230 ? 6.678 -7.203 -12.856 1.00 96.44 230 TYR A C 1
ATOM 1682 O O . TYR A 1 230 ? 5.516 -7.464 -12.551 1.00 96.44 230 TYR A O 1
ATOM 1690 N N . GLU A 1 231 ? 7.578 -6.794 -11.955 1.00 94.88 231 GLU A N 1
ATOM 1691 C CA . GLU A 1 231 ? 7.244 -6.620 -10.534 1.00 94.88 231 GLU A CA 1
ATOM 1692 C C . GLU A 1 231 ? 6.165 -5.544 -10.340 1.00 94.88 231 GLU A C 1
ATOM 1694 O O . GLU A 1 231 ? 5.232 -5.719 -9.558 1.00 94.88 231 GLU A O 1
ATOM 1699 N N . ILE A 1 232 ? 6.245 -4.433 -11.086 1.00 97.06 232 ILE A N 1
ATOM 1700 C CA . ILE A 1 232 ? 5.229 -3.368 -11.045 1.00 97.06 232 ILE A CA 1
ATOM 1701 C C . ILE A 1 232 ? 3.879 -3.882 -11.549 1.00 97.06 232 ILE A C 1
ATOM 1703 O O . ILE A 1 232 ? 2.858 -3.631 -10.910 1.00 97.06 232 ILE A O 1
ATOM 1707 N N . ALA A 1 233 ? 3.858 -4.625 -12.658 1.00 97.56 233 ALA A N 1
ATOM 1708 C CA . ALA A 1 233 ? 2.636 -5.229 -13.180 1.00 97.56 233 ALA A CA 1
ATOM 1709 C C . ALA A 1 233 ? 1.999 -6.189 -12.160 1.00 97.56 233 ALA A C 1
ATOM 1711 O O . ALA A 1 233 ? 0.794 -6.109 -11.914 1.00 97.56 233 ALA A O 1
ATOM 1712 N N . ALA A 1 234 ? 2.808 -7.033 -11.509 1.00 92.44 234 ALA A N 1
ATOM 1713 C CA . ALA A 1 234 ? 2.357 -7.931 -10.449 1.00 92.44 234 ALA A CA 1
ATOM 1714 C C . ALA A 1 234 ? 1.780 -7.161 -9.248 1.00 92.44 234 ALA A C 1
ATOM 1716 O O . ALA A 1 234 ? 0.697 -7.486 -8.759 1.00 92.44 234 ALA A O 1
ATOM 1717 N N . ALA A 1 235 ? 2.462 -6.104 -8.799 1.00 91.12 235 ALA A N 1
ATOM 1718 C CA . ALA A 1 235 ? 2.018 -5.286 -7.676 1.00 91.12 235 ALA A CA 1
ATOM 1719 C C . ALA A 1 235 ? 0.702 -4.546 -7.979 1.00 91.12 235 ALA A C 1
ATOM 1721 O O . ALA A 1 235 ? -0.196 -4.516 -7.139 1.00 91.12 235 ALA A O 1
ATOM 1722 N N . LEU A 1 236 ? 0.536 -3.994 -9.184 1.00 94.88 236 LEU A N 1
ATOM 1723 C CA . LEU A 1 236 ? -0.713 -3.343 -9.597 1.00 94.88 236 LEU A CA 1
ATOM 1724 C C . LEU A 1 236 ? -1.882 -4.337 -9.670 1.00 94.88 236 LEU A C 1
ATOM 1726 O O . LEU A 1 236 ? -2.978 -4.027 -9.193 1.00 94.88 236 LEU A O 1
ATOM 1730 N N . ALA A 1 237 ? -1.644 -5.544 -10.193 1.00 91.94 237 ALA A N 1
ATOM 1731 C CA . ALA A 1 237 ? -2.635 -6.620 -10.209 1.00 91.94 237 ALA A CA 1
ATOM 1732 C C . ALA A 1 237 ? -3.029 -7.049 -8.783 1.00 91.94 237 ALA A C 1
ATOM 1734 O O . ALA A 1 237 ? -4.214 -7.206 -8.490 1.00 91.94 237 ALA A O 1
ATOM 1735 N N . ALA A 1 238 ? -2.065 -7.140 -7.858 1.00 85.38 238 ALA A N 1
ATOM 1736 C CA . ALA A 1 238 ? -2.321 -7.435 -6.445 1.00 85.38 238 ALA A CA 1
ATOM 1737 C C . ALA A 1 238 ? -3.170 -6.355 -5.743 1.00 85.38 238 ALA A C 1
ATOM 1739 O O . ALA A 1 238 ? -3.908 -6.658 -4.806 1.00 85.38 238 ALA A O 1
ATOM 1740 N N . HIS A 1 239 ? -3.126 -5.107 -6.222 1.00 83.56 239 HIS A N 1
ATOM 1741 C CA . HIS A 1 239 ? -4.009 -4.019 -5.783 1.00 83.56 239 HIS A CA 1
ATOM 1742 C C . HIS A 1 239 ? -5.398 -4.027 -6.461 1.00 83.56 239 HIS A C 1
ATOM 1744 O O . HIS A 1 239 ? -6.237 -3.168 -6.164 1.00 83.56 239 HIS A O 1
ATOM 1750 N N . GLY A 1 240 ? -5.674 -5.004 -7.330 1.00 87.50 240 GLY A N 1
ATOM 1751 C CA . GLY A 1 240 ? -6.967 -5.226 -7.982 1.00 87.50 240 GLY A CA 1
ATOM 1752 C C . GLY A 1 240 ? -7.135 -4.549 -9.345 1.00 87.50 240 GLY A C 1
ATOM 1753 O O . GLY A 1 240 ? -8.251 -4.540 -9.868 1.00 87.50 240 GLY A O 1
ATOM 1754 N N . ALA A 1 241 ? -6.071 -3.976 -9.919 1.00 94.06 241 ALA A N 1
ATOM 1755 C CA . ALA A 1 241 ? -6.123 -3.411 -11.264 1.00 94.06 241 ALA A CA 1
ATOM 1756 C C . ALA A 1 241 ? -6.260 -4.518 -12.323 1.00 94.06 241 ALA A C 1
ATOM 1758 O O . ALA A 1 241 ? -5.658 -5.584 -12.201 1.00 94.06 241 ALA A O 1
ATOM 1759 N N . ARG A 1 242 ? -6.979 -4.237 -13.414 1.00 97.44 242 ARG A N 1
ATOM 1760 C CA . ARG A 1 242 ? -6.798 -4.974 -14.672 1.00 97.44 242 ARG A CA 1
ATOM 1761 C C . ARG A 1 242 ? -5.485 -4.494 -15.283 1.00 97.44 242 ARG A C 1
ATOM 1763 O O . ARG A 1 242 ? -5.352 -3.293 -15.494 1.00 97.44 242 ARG A O 1
ATOM 1770 N N . VAL A 1 243 ? -4.535 -5.383 -15.560 1.00 98.50 243 VAL A N 1
ATOM 1771 C CA . VAL A 1 243 ? -3.200 -4.987 -16.040 1.00 98.50 243 VAL A CA 1
ATOM 1772 C C . VAL A 1 243 ? -2.935 -5.531 -17.440 1.00 98.50 243 VAL A C 1
ATOM 1774 O O . VAL A 1 243 ? -3.011 -6.740 -17.646 1.00 98.50 243 VAL A O 1
ATOM 1777 N N . THR A 1 244 ? -2.573 -4.641 -18.365 1.00 98.62 244 THR A N 1
ATOM 1778 C CA . THR A 1 244 ? -1.992 -4.973 -19.672 1.00 98.62 244 THR A CA 1
ATOM 1779 C C . THR A 1 244 ? -0.492 -4.695 -19.623 1.00 98.62 244 THR A C 1
ATOM 1781 O O . THR A 1 244 ? -0.075 -3.554 -19.429 1.00 98.62 244 THR A O 1
ATOM 1784 N N . LEU A 1 245 ? 0.325 -5.730 -19.789 1.00 98.62 245 LEU A N 1
ATOM 1785 C CA . LEU A 1 245 ? 1.782 -5.658 -19.826 1.00 98.62 245 LEU A CA 1
ATOM 1786 C C . LEU A 1 245 ? 2.262 -5.755 -21.276 1.00 98.62 245 LEU A C 1
ATOM 1788 O O . LEU A 1 245 ? 2.232 -6.830 -21.867 1.00 98.62 245 LEU A O 1
ATOM 1792 N N . VAL A 1 246 ? 2.731 -4.647 -21.847 1.00 98.62 246 VAL A N 1
ATOM 1793 C CA . VAL A 1 246 ? 3.385 -4.626 -23.162 1.00 98.62 246 VAL A CA 1
ATOM 1794 C C . VAL A 1 246 ? 4.879 -4.856 -22.951 1.00 98.62 246 VAL A C 1
ATOM 1796 O O . VAL A 1 246 ? 5.575 -4.005 -22.397 1.00 98.62 246 VAL A O 1
ATOM 1799 N N . SER A 1 247 ? 5.383 -6.021 -23.348 1.00 98.38 247 SER A N 1
ATOM 1800 C CA . SER A 1 247 ? 6.758 -6.425 -23.048 1.00 98.38 247 SER A CA 1
ATOM 1801 C C . SER A 1 247 ? 7.574 -6.623 -24.309 1.00 98.38 247 SER A C 1
ATOM 1803 O O . SER A 1 247 ? 7.200 -7.412 -25.174 1.00 98.38 247 SER A O 1
ATOM 1805 N N . GLY A 1 248 ? 8.738 -5.979 -24.345 1.00 97.62 248 GLY A N 1
ATOM 1806 C CA . GLY A 1 248 ? 9.827 -6.357 -25.234 1.00 97.62 248 GLY A CA 1
ATOM 1807 C C . GLY A 1 248 ? 10.458 -7.713 -24.861 1.00 97.62 248 GLY A C 1
ATOM 1808 O O . GLY A 1 248 ? 10.047 -8.319 -23.859 1.00 97.62 248 GLY A O 1
ATOM 1809 N N . PRO A 1 249 ? 11.460 -8.202 -25.618 1.00 96.44 249 PRO A N 1
ATOM 1810 C CA . PRO A 1 249 ? 11.994 -9.555 -25.455 1.00 96.44 249 PRO A CA 1
ATOM 1811 C C . PRO A 1 249 ? 12.705 -9.773 -24.108 1.00 96.44 249 PRO A C 1
ATOM 1813 O O . PRO A 1 249 ? 13.757 -9.188 -23.848 1.00 96.44 249 PRO A O 1
ATOM 1816 N N . VAL A 1 250 ? 12.146 -10.643 -23.258 1.00 95.19 250 VAL A N 1
ATOM 1817 C CA . VAL A 1 250 ? 12.714 -11.093 -21.970 1.00 95.19 250 VAL A CA 1
ATOM 1818 C C . VAL A 1 250 ? 12.296 -12.535 -21.662 1.00 95.19 250 VAL A C 1
ATOM 1820 O O . VAL A 1 250 ? 11.275 -13.000 -22.160 1.00 95.19 250 VAL A O 1
ATOM 1823 N N . ASP A 1 251 ? 13.056 -13.227 -20.810 1.00 92.62 251 ASP A N 1
ATOM 1824 C CA . ASP A 1 251 ? 12.752 -14.589 -20.335 1.00 92.62 251 ASP A CA 1
ATOM 1825 C C . ASP A 1 251 ? 12.135 -14.552 -18.924 1.00 92.62 251 ASP A C 1
ATOM 1827 O O . ASP A 1 251 ? 12.712 -15.025 -17.945 1.00 92.62 251 ASP A O 1
ATOM 1831 N N . ILE A 1 252 ? 10.995 -13.865 -18.792 1.00 92.31 252 ILE A N 1
ATOM 1832 C CA . ILE A 1 252 ? 10.252 -13.739 -17.530 1.00 92.31 252 ILE A CA 1
ATOM 1833 C C . ILE A 1 252 ? 8.795 -14.139 -17.795 1.00 92.31 252 ILE A C 1
ATOM 1835 O O . ILE A 1 252 ? 8.171 -13.567 -18.691 1.00 92.31 252 ILE A O 1
ATOM 1839 N N . PRO A 1 253 ? 8.220 -15.099 -17.046 1.00 91.44 253 PRO A N 1
ATOM 1840 C CA . PRO A 1 253 ? 6.821 -15.465 -17.217 1.00 91.44 253 PRO A CA 1
ATOM 1841 C C . PRO A 1 253 ? 5.892 -14.314 -16.789 1.00 91.44 253 PRO A C 1
ATOM 1843 O O . PRO A 1 253 ? 6.207 -13.588 -15.841 1.00 91.44 253 PRO A O 1
ATOM 1846 N N . PRO A 1 254 ? 4.730 -14.140 -17.446 1.00 89.25 254 PRO A N 1
ATOM 1847 C CA . PRO A 1 254 ? 3.775 -13.112 -17.058 1.00 89.25 254 PRO A CA 1
ATOM 1848 C C . PRO A 1 254 ? 3.228 -13.375 -15.643 1.00 89.25 254 PRO A C 1
ATOM 1850 O O . PRO A 1 254 ? 2.903 -14.524 -15.322 1.00 89.25 254 PRO A O 1
ATOM 1853 N N . PRO A 1 255 ? 3.094 -12.341 -14.791 1.00 91.44 255 PRO A N 1
ATOM 1854 C CA . PRO A 1 255 ? 2.526 -12.510 -13.459 1.00 91.44 255 PRO A CA 1
ATOM 1855 C C . PRO A 1 255 ? 1.050 -12.951 -13.504 1.00 91.44 255 PRO A C 1
ATOM 1857 O O . PRO A 1 255 ? 0.338 -12.642 -14.465 1.00 91.44 255 PRO A O 1
ATOM 1860 N N . PRO A 1 256 ? 0.537 -13.623 -12.456 1.00 84.94 256 PRO A N 1
ATOM 1861 C CA . PRO A 1 256 ? -0.879 -13.971 -12.369 1.00 84.94 256 PRO A CA 1
ATOM 1862 C C . PRO A 1 256 ? -1.790 -12.741 -12.491 1.00 84.94 256 PRO A C 1
ATOM 1864 O O . PRO A 1 256 ? -1.559 -11.723 -11.844 1.00 84.94 256 PRO A O 1
ATOM 1867 N N . GLY A 1 257 ? -2.853 -12.847 -13.293 1.00 85.88 257 GLY A N 1
ATOM 1868 C CA . GLY A 1 257 ? -3.831 -11.765 -13.474 1.00 85.88 257 GLY A CA 1
ATOM 1869 C C . GLY A 1 257 ? -3.384 -10.623 -14.399 1.00 85.88 257 GLY A C 1
ATOM 1870 O O . GLY A 1 257 ? -4.097 -9.626 -14.500 1.00 85.88 257 GLY A O 1
ATOM 1871 N N . VAL A 1 258 ? -2.243 -10.767 -15.081 1.00 97.25 258 VAL A N 1
ATOM 1872 C CA . VAL A 1 258 ? -1.708 -9.793 -16.045 1.00 97.25 258 VAL A CA 1
ATOM 1873 C C . VAL A 1 258 ? -1.884 -10.307 -17.481 1.00 97.25 258 VAL A C 1
ATOM 1875 O O . VAL A 1 258 ? -1.503 -11.434 -17.793 1.00 97.25 258 VAL A O 1
ATOM 1878 N N . GLU A 1 259 ? -2.433 -9.478 -18.373 1.00 97.62 259 GLU A N 1
ATOM 1879 C CA . GLU A 1 259 ? -2.504 -9.741 -19.818 1.00 97.62 259 GLU A CA 1
ATOM 1880 C C . GLU A 1 259 ? -1.183 -9.326 -20.480 1.00 97.62 259 GLU A C 1
ATOM 1882 O O . GLU A 1 259 ? -0.842 -8.146 -20.498 1.00 97.62 259 GLU A O 1
ATOM 1887 N N . LEU A 1 260 ? -0.429 -10.279 -21.031 1.00 97.94 260 LEU A N 1
ATOM 1888 C CA . LEU A 1 260 ? 0.834 -10.005 -21.722 1.00 97.94 260 LEU A CA 1
ATOM 1889 C C . LEU A 1 260 ? 0.614 -9.742 -23.219 1.00 97.94 260 LEU A C 1
ATOM 1891 O O . LEU A 1 260 ? 0.039 -10.572 -23.920 1.00 97.94 260 LEU A O 1
ATOM 1895 N N . ARG A 1 261 ? 1.179 -8.642 -23.722 1.00 98.06 261 ARG A N 1
ATOM 1896 C CA . ARG A 1 261 ? 1.338 -8.332 -25.149 1.00 98.06 261 ARG A CA 1
ATOM 1897 C C . ARG A 1 261 ? 2.825 -8.305 -25.490 1.00 98.06 261 ARG A C 1
ATOM 1899 O O . ARG A 1 261 ? 3.520 -7.334 -25.195 1.00 98.06 261 ARG A O 1
ATOM 1906 N N . ALA A 1 262 ? 3.322 -9.398 -26.062 1.00 97.88 262 ALA A N 1
ATOM 1907 C CA . ALA A 1 262 ? 4.719 -9.508 -26.467 1.00 97.88 262 ALA A CA 1
ATOM 1908 C C . ALA A 1 262 ? 4.973 -8.723 -27.762 1.00 97.88 262 ALA A C 1
ATOM 1910 O O . ALA A 1 262 ? 4.238 -8.870 -28.738 1.00 97.88 262 ALA A O 1
ATOM 1911 N N . VAL A 1 263 ? 6.026 -7.911 -27.762 1.00 98.25 263 VAL A N 1
ATOM 1912 C CA . VAL A 1 263 ? 6.474 -7.086 -28.890 1.00 98.25 263 VAL A CA 1
ATOM 1913 C C . VAL A 1 263 ? 7.989 -7.200 -29.035 1.00 98.25 263 VAL A C 1
ATOM 1915 O O . VAL A 1 263 ? 8.681 -7.614 -28.106 1.00 98.25 263 VAL A O 1
ATOM 1918 N N . GLU A 1 264 ? 8.523 -6.833 -30.194 1.00 97.38 264 GLU A N 1
ATOM 1919 C CA . GLU A 1 264 ? 9.965 -6.850 -30.444 1.00 97.38 264 GLU A CA 1
ATOM 1920 C C . GLU A 1 264 ? 10.521 -5.434 -30.623 1.00 97.38 264 GLU A C 1
ATOM 1922 O O . GLU A 1 264 ? 11.515 -5.085 -29.990 1.00 97.38 264 GLU A O 1
ATOM 1927 N N . THR A 1 265 ? 9.858 -4.590 -31.417 1.00 97.75 265 THR A N 1
ATOM 1928 C CA . THR A 1 265 ? 10.355 -3.251 -31.781 1.00 97.75 265 THR A CA 1
ATOM 1929 C C . THR A 1 265 ? 9.647 -2.121 -31.031 1.00 97.75 265 THR A C 1
ATOM 1931 O O . THR A 1 265 ? 8.533 -2.283 -30.528 1.00 97.75 265 THR A O 1
ATOM 1934 N N . ALA A 1 266 ? 10.258 -0.934 -31.005 1.00 97.81 266 ALA A N 1
ATOM 1935 C CA . ALA A 1 266 ? 9.643 0.270 -30.442 1.00 97.81 266 ALA A CA 1
ATOM 1936 C C . ALA A 1 266 ? 8.317 0.650 -31.120 1.00 97.81 266 ALA A C 1
ATOM 1938 O O . ALA A 1 266 ? 7.393 1.092 -30.444 1.00 97.81 266 ALA A O 1
ATOM 1939 N N . ILE A 1 267 ? 8.199 0.443 -32.437 1.00 97.50 267 ILE A N 1
ATOM 1940 C CA . ILE A 1 267 ? 6.958 0.709 -33.183 1.00 97.50 267 ILE A CA 1
ATOM 1941 C C . ILE A 1 267 ? 5.855 -0.257 -32.743 1.00 97.50 267 ILE A C 1
ATOM 1943 O O . ILE A 1 267 ? 4.764 0.176 -32.399 1.00 97.50 267 ILE A O 1
ATOM 1947 N N . GLN A 1 268 ? 6.153 -1.556 -32.658 1.00 98.31 268 GLN A N 1
ATOM 1948 C CA . GLN A 1 268 ? 5.177 -2.538 -32.175 1.00 98.31 268 GLN A CA 1
ATOM 1949 C C . GLN A 1 268 ? 4.753 -2.255 -30.731 1.00 98.31 268 GLN A C 1
ATOM 1951 O O . GLN A 1 268 ? 3.586 -2.419 -30.385 1.00 98.31 268 GLN A O 1
ATOM 1956 N N . MET A 1 269 ? 5.692 -1.821 -29.884 1.00 98.56 269 MET A N 1
ATOM 1957 C CA . MET A 1 269 ? 5.390 -1.416 -28.513 1.00 98.56 269 MET A CA 1
ATOM 1958 C C . MET A 1 269 ? 4.460 -0.200 -28.477 1.00 98.56 269 MET A C 1
ATOM 1960 O O . MET A 1 269 ? 3.512 -0.189 -27.696 1.00 98.56 269 MET A O 1
ATOM 1964 N N . GLN A 1 270 ? 4.705 0.797 -29.329 1.00 98.19 270 GLN A N 1
ATOM 1965 C CA . GLN A 1 270 ? 3.848 1.972 -29.469 1.00 98.19 270 GLN A CA 1
ATOM 1966 C C . GLN A 1 270 ? 2.425 1.575 -29.890 1.00 98.19 270 GLN A C 1
ATOM 1968 O O . GLN A 1 270 ? 1.466 1.974 -29.230 1.00 98.19 270 GLN A O 1
ATOM 1973 N N . ASP A 1 271 ? 2.293 0.751 -30.930 1.00 98.00 271 ASP A N 1
ATOM 1974 C CA . ASP A 1 271 ? 0.999 0.285 -31.439 1.00 98.00 271 ASP A CA 1
ATOM 1975 C C . ASP A 1 271 ? 0.234 -0.500 -30.359 1.00 98.00 271 ASP A C 1
ATOM 1977 O O . ASP A 1 271 ? -0.925 -0.213 -30.067 1.00 98.00 271 ASP A O 1
ATOM 1981 N N . ALA A 1 272 ? 0.910 -1.422 -29.665 1.00 98.31 272 ALA A N 1
ATOM 1982 C CA . ALA A 1 272 ? 0.307 -2.211 -28.592 1.00 98.31 272 ALA A CA 1
ATOM 1983 C C . ALA A 1 272 ? -0.145 -1.360 -27.390 1.00 98.31 272 ALA A C 1
ATOM 1985 O O . ALA A 1 272 ? -1.150 -1.694 -26.752 1.00 98.31 272 ALA A O 1
ATOM 1986 N N . CYS A 1 273 ? 0.579 -0.277 -27.080 1.00 98.06 273 CYS A N 1
ATOM 1987 C CA . CYS A 1 273 ? 0.179 0.712 -26.078 1.00 98.06 273 CYS A CA 1
ATOM 1988 C C . CYS A 1 273 ? -1.065 1.488 -26.521 1.00 98.06 273 CYS A C 1
ATOM 1990 O O . CYS A 1 273 ? -1.979 1.675 -25.719 1.00 98.06 273 CYS A O 1
ATOM 1992 N N . GLN A 1 274 ? -1.127 1.901 -27.788 1.00 96.12 274 GLN A N 1
ATOM 1993 C CA . GLN A 1 274 ? -2.272 2.618 -28.346 1.00 96.12 274 GLN A CA 1
ATOM 1994 C C . GLN A 1 274 ? -3.537 1.745 -28.354 1.00 96.12 274 GLN A C 1
ATOM 1996 O O . GLN A 1 274 ? -4.603 2.209 -27.952 1.00 96.12 274 GLN A O 1
ATOM 2001 N N . ASP A 1 275 ? -3.403 0.467 -28.709 1.00 96.81 275 ASP A N 1
ATOM 2002 C CA . ASP A 1 275 ? -4.485 -0.528 -28.692 1.00 96.81 275 ASP A CA 1
ATOM 2003 C C . ASP A 1 275 ? -4.961 -0.893 -27.277 1.00 96.81 275 ASP A C 1
ATOM 2005 O O . ASP A 1 275 ? -5.988 -1.551 -27.102 1.00 96.81 275 ASP A O 1
ATOM 2009 N N . ALA A 1 276 ? -4.185 -0.557 -26.244 1.00 95.75 276 ALA A N 1
ATOM 2010 C CA . ALA A 1 276 ? -4.570 -0.765 -24.852 1.00 95.75 276 ALA A CA 1
ATOM 2011 C C . ALA A 1 276 ? -5.360 0.425 -24.278 1.00 95.75 276 ALA A C 1
ATOM 2013 O O . ALA A 1 276 ? -5.903 0.323 -23.176 1.00 95.75 276 ALA A O 1
ATOM 2014 N N . LEU A 1 277 ? -5.454 1.547 -24.996 1.00 94.88 277 LEU A N 1
ATOM 2015 C CA . LEU A 1 277 ? -6.253 2.689 -24.565 1.00 94.88 277 LEU A CA 1
ATOM 2016 C C . LEU A 1 277 ? -7.759 2.453 -24.818 1.00 94.88 277 LEU A C 1
ATOM 2018 O O . LEU A 1 277 ? -8.128 1.809 -25.799 1.00 94.88 277 LEU A O 1
ATOM 2022 N N . PRO A 1 278 ? -8.652 2.992 -23.962 1.00 95.56 278 PRO A N 1
ATOM 2023 C CA . PRO A 1 278 ? -8.354 3.808 -22.784 1.00 95.56 278 PRO A CA 1
ATOM 2024 C C . PRO A 1 278 ? -7.868 2.984 -21.575 1.00 95.56 278 PRO A C 1
ATOM 2026 O O . PRO A 1 278 ? -8.309 1.858 -21.316 1.00 95.56 278 PRO A O 1
ATOM 2029 N N . CYS A 1 279 ? -6.976 3.582 -20.785 1.00 96.38 279 CYS A N 1
ATOM 2030 C CA . CYS A 1 279 ? -6.574 3.081 -19.473 1.00 96.38 279 CYS A CA 1
ATOM 2031 C C . CYS A 1 279 ? -6.562 4.214 -18.437 1.00 96.38 279 CYS A C 1
ATOM 2033 O O . CYS A 1 279 ? -6.550 5.389 -18.790 1.00 96.38 279 CYS A O 1
ATOM 2035 N N . ASP A 1 280 ? -6.587 3.868 -17.151 1.00 97.06 280 ASP A N 1
ATOM 2036 C CA . ASP A 1 280 ? -6.500 4.837 -16.054 1.00 97.06 280 ASP A CA 1
ATOM 2037 C C . ASP A 1 280 ? -5.046 5.174 -15.710 1.00 97.06 280 ASP A C 1
ATOM 2039 O O . ASP A 1 280 ? -4.744 6.293 -15.296 1.00 97.06 280 ASP A O 1
ATOM 2043 N N . ILE A 1 281 ? -4.158 4.186 -15.845 1.00 98.38 281 ILE A N 1
ATOM 2044 C CA . ILE A 1 281 ? -2.762 4.244 -15.412 1.00 98.38 281 ILE A CA 1
ATOM 2045 C C . ILE A 1 281 ? -1.870 3.816 -16.575 1.00 98.38 281 ILE A C 1
ATOM 2047 O O . ILE A 1 281 ? -2.112 2.768 -17.172 1.00 98.38 281 ILE A O 1
ATOM 2051 N N . ALA A 1 282 ? -0.807 4.567 -16.847 1.00 98.44 282 ALA A N 1
ATOM 2052 C CA . ALA A 1 282 ? 0.282 4.148 -17.722 1.00 98.44 282 ALA A CA 1
ATOM 2053 C C . ALA A 1 282 ? 1.616 4.207 -16.971 1.00 98.44 282 ALA A C 1
ATOM 2055 O O . ALA A 1 282 ? 1.982 5.256 -16.449 1.00 98.44 282 ALA A O 1
ATOM 2056 N N . VAL A 1 283 ? 2.354 3.097 -16.924 1.00 98.50 283 VAL A N 1
ATOM 2057 C CA . VAL A 1 283 ? 3.686 3.015 -16.307 1.00 98.50 283 VAL A CA 1
ATOM 2058 C C . VAL A 1 283 ? 4.718 2.598 -17.354 1.00 98.50 283 VAL A C 1
ATOM 2060 O O . VAL A 1 283 ? 4.802 1.434 -17.756 1.00 98.50 283 VAL A O 1
ATOM 2063 N N . CYS A 1 284 ? 5.519 3.563 -17.797 1.00 97.69 284 CYS A N 1
ATOM 2064 C CA . CYS A 1 284 ? 6.474 3.397 -18.887 1.00 97.69 284 CYS A CA 1
ATOM 2065 C C . CYS A 1 284 ? 7.863 3.014 -18.353 1.00 97.69 284 CYS A C 1
ATOM 2067 O O . CYS A 1 284 ? 8.713 3.883 -18.169 1.00 97.69 284 CYS A O 1
ATOM 2069 N N . THR A 1 285 ? 8.088 1.721 -18.077 1.00 96.00 285 THR A N 1
ATOM 2070 C CA . THR A 1 285 ? 9.383 1.205 -17.565 1.00 96.00 285 THR A CA 1
ATOM 2071 C C . THR A 1 285 ? 10.279 0.552 -18.621 1.00 96.00 285 THR A C 1
ATOM 2073 O O . THR A 1 285 ? 11.394 0.131 -18.306 1.00 96.00 285 THR A O 1
ATOM 2076 N N . ALA A 1 286 ? 9.799 0.405 -19.860 1.00 95.62 286 ALA A N 1
ATOM 2077 C CA . ALA A 1 286 ? 10.548 -0.271 -20.912 1.00 95.62 286 ALA A CA 1
ATOM 2078 C C . ALA A 1 286 ? 11.786 0.538 -21.314 1.00 95.62 286 ALA A C 1
ATOM 2080 O O . ALA A 1 286 ? 11.754 1.765 -21.391 1.00 95.62 286 ALA A O 1
ATOM 2081 N N . ALA A 1 287 ? 12.873 -0.165 -21.626 1.00 93.62 287 ALA A N 1
ATOM 2082 C CA . ALA A 1 287 ? 14.086 0.437 -22.164 1.00 93.62 287 ALA A CA 1
ATOM 2083 C C . ALA A 1 287 ? 13.988 0.501 -23.693 1.00 93.62 287 ALA A C 1
ATOM 2085 O O . ALA A 1 287 ? 14.646 -0.262 -24.404 1.00 93.62 287 ALA A O 1
ATOM 2086 N N . VAL A 1 288 ? 13.129 1.394 -24.180 1.00 95.38 288 VAL A N 1
ATOM 2087 C CA . VAL A 1 288 ? 12.909 1.630 -25.612 1.00 95.38 288 VAL A CA 1
ATOM 2088 C C . VAL A 1 288 ? 14.179 2.209 -26.236 1.00 95.38 288 VAL A C 1
ATOM 2090 O O . VAL A 1 288 ? 14.792 3.110 -25.669 1.00 95.38 288 VAL A O 1
ATOM 2093 N N . ALA A 1 289 ? 14.605 1.673 -27.379 1.00 94.56 289 ALA A N 1
ATOM 2094 C CA . ALA A 1 289 ? 15.734 2.222 -28.123 1.00 94.56 289 ALA A CA 1
ATOM 2095 C C . ALA A 1 289 ? 15.360 3.577 -28.745 1.00 94.56 289 ALA A C 1
ATOM 2097 O O . ALA A 1 289 ? 14.368 3.659 -29.468 1.00 94.56 289 ALA A O 1
ATOM 2098 N N . ASP A 1 290 ? 16.175 4.615 -28.533 1.00 92.62 290 ASP A N 1
ATOM 2099 C CA . ASP A 1 290 ? 15.923 5.966 -29.067 1.00 92.62 290 ASP A CA 1
ATOM 2100 C C . ASP A 1 290 ? 16.000 6.029 -30.603 1.00 92.62 290 ASP A C 1
ATOM 2102 O O . ASP A 1 290 ? 15.369 6.878 -31.240 1.00 92.62 290 ASP A O 1
ATOM 2106 N N . TRP A 1 291 ? 16.749 5.108 -31.217 1.00 95.50 291 TRP A N 1
ATOM 2107 C CA . TRP A 1 291 ? 16.950 5.034 -32.661 1.00 95.50 291 TRP A CA 1
ATOM 2108 C C . TRP A 1 291 ? 16.753 3.620 -33.203 1.00 95.50 291 TRP A C 1
ATOM 2110 O O . TRP A 1 291 ? 17.098 2.637 -32.550 1.00 95.50 291 TRP A O 1
ATOM 2120 N N . ARG A 1 292 ? 16.306 3.540 -34.458 1.00 94.88 292 ARG A N 1
ATOM 2121 C CA . ARG A 1 292 ? 16.249 2.316 -35.269 1.00 94.88 292 ARG A CA 1
ATOM 2122 C C . ARG A 1 292 ? 17.001 2.492 -36.585 1.00 94.88 292 ARG A C 1
ATOM 2124 O O . ARG A 1 292 ? 17.278 3.615 -37.006 1.00 94.88 292 ARG A O 1
ATOM 2131 N N . VAL A 1 293 ? 17.299 1.392 -37.271 1.00 93.31 293 VAL A N 1
ATOM 2132 C CA . VAL A 1 293 ? 17.889 1.442 -38.618 1.00 93.31 293 VAL A CA 1
ATOM 2133 C C . VAL A 1 293 ? 16.832 1.885 -39.631 1.00 93.31 293 VAL A C 1
ATOM 2135 O O . VAL A 1 293 ? 15.717 1.371 -39.640 1.00 93.31 293 VAL A O 1
ATOM 2138 N N . ALA A 1 294 ? 17.182 2.837 -40.499 1.00 89.25 294 ALA A N 1
ATOM 2139 C CA . ALA A 1 294 ? 16.276 3.395 -41.504 1.00 89.25 294 ALA A CA 1
ATOM 2140 C C . ALA A 1 294 ? 15.791 2.350 -42.525 1.00 89.25 294 ALA A C 1
ATOM 2142 O O . ALA A 1 294 ? 14.642 2.390 -42.959 1.00 89.25 294 ALA A O 1
ATOM 2143 N N . GLN A 1 295 ? 16.677 1.430 -42.917 1.00 83.00 295 GLN A N 1
ATOM 2144 C CA . GLN A 1 295 ? 16.386 0.335 -43.838 1.00 83.00 295 GLN A CA 1
ATOM 2145 C C . GLN A 1 295 ? 16.929 -0.975 -43.276 1.00 83.00 295 GLN A C 1
ATOM 2147 O O . GLN A 1 295 ? 18.139 -1.148 -43.138 1.00 83.00 295 GLN A O 1
ATOM 2152 N N . THR A 1 296 ? 16.028 -1.899 -42.961 1.00 79.38 296 THR A N 1
ATOM 2153 C CA . THR A 1 296 ? 16.384 -3.235 -42.489 1.00 79.38 296 THR A CA 1
ATOM 2154 C C . THR A 1 296 ? 16.705 -4.133 -43.683 1.00 79.38 296 THR A C 1
ATOM 2156 O O . THR A 1 296 ? 16.009 -4.127 -44.700 1.00 79.38 296 THR A O 1
ATOM 2159 N N . SER A 1 297 ? 17.790 -4.902 -43.597 1.00 76.75 297 SER A N 1
ATOM 2160 C CA . SER A 1 297 ? 18.126 -5.868 -44.647 1.00 76.75 297 SER A CA 1
ATOM 2161 C C . SER A 1 297 ? 17.324 -7.154 -44.444 1.00 76.75 297 SER A C 1
ATOM 2163 O O . SER A 1 297 ? 17.370 -7.737 -43.366 1.00 76.75 297 SER A O 1
ATOM 2165 N N . GLY A 1 298 ? 16.656 -7.666 -45.485 1.00 79.62 298 GLY A N 1
ATOM 2166 C CA . GLY A 1 298 ? 15.981 -8.977 -45.447 1.00 79.62 298 GLY A CA 1
ATOM 2167 C C . GLY A 1 298 ? 16.940 -10.179 -45.431 1.00 79.62 298 GLY A C 1
ATOM 2168 O O . GLY A 1 298 ? 16.521 -11.326 -45.281 1.00 79.62 298 GLY A O 1
ATOM 2169 N N . HIS A 1 299 ? 18.244 -9.935 -45.584 1.00 79.12 299 HIS A N 1
ATOM 2170 C CA . HIS A 1 299 ? 19.278 -10.965 -45.598 1.00 79.12 299 HIS A CA 1
ATOM 2171 C C . HIS A 1 299 ? 20.441 -10.597 -44.678 1.00 79.12 299 HIS A C 1
ATOM 2173 O O . HIS A 1 299 ? 20.787 -9.424 -44.528 1.00 79.12 299 HIS A O 1
ATOM 2179 N N . LYS A 1 300 ? 21.100 -11.615 -44.108 1.00 81.38 300 LYS A N 1
ATOM 2180 C CA . LYS A 1 300 ? 22.307 -11.436 -43.292 1.00 81.38 300 LYS A CA 1
ATOM 2181 C C . LYS A 1 300 ? 23.361 -10.660 -44.080 1.00 81.38 300 LYS A C 1
ATOM 2183 O O . LYS A 1 300 ? 23.823 -11.133 -45.123 1.00 81.38 300 LYS A O 1
ATOM 2188 N N . MET A 1 301 ? 23.792 -9.514 -43.555 1.00 80.50 301 MET A N 1
ATOM 2189 C CA . MET A 1 301 ? 24.844 -8.727 -44.197 1.00 80.50 301 MET A CA 1
ATOM 2190 C C . MET A 1 301 ? 26.153 -9.525 -44.208 1.00 80.50 301 MET A C 1
ATOM 2192 O O . MET A 1 301 ? 26.662 -9.932 -43.152 1.00 80.50 301 MET A O 1
ATOM 2196 N N . LYS A 1 302 ? 26.678 -9.777 -45.413 1.00 77.56 302 LYS A N 1
ATOM 2197 C CA . LYS A 1 302 ? 27.914 -10.536 -45.641 1.00 77.56 302 LYS A CA 1
ATOM 2198 C C . LYS A 1 302 ? 29.128 -9.617 -45.541 1.00 77.56 302 LYS A C 1
ATOM 2200 O O . LYS A 1 302 ? 29.111 -8.493 -46.029 1.00 77.56 302 LYS A O 1
ATOM 2205 N N . LYS A 1 303 ? 30.210 -10.130 -44.954 1.00 78.81 303 LYS A N 1
ATOM 2206 C CA . LYS A 1 303 ? 31.512 -9.458 -44.969 1.00 78.81 303 LYS A CA 1
ATOM 2207 C C . LYS A 1 303 ? 32.156 -9.676 -46.338 1.00 78.81 303 LYS A C 1
ATOM 2209 O O . LYS A 1 303 ? 32.462 -10.816 -46.682 1.00 78.81 303 LYS A O 1
ATOM 2214 N N . ALA A 1 304 ? 32.365 -8.607 -47.102 1.00 75.94 304 ALA A N 1
ATOM 2215 C CA . ALA A 1 304 ? 33.190 -8.659 -48.304 1.00 75.94 304 ALA A CA 1
ATOM 2216 C C . ALA A 1 304 ? 34.671 -8.447 -47.919 1.00 75.94 304 ALA A C 1
ATOM 2218 O O . ALA A 1 304 ? 34.966 -7.523 -47.153 1.00 75.94 304 ALA A O 1
ATOM 2219 N N . PRO A 1 305 ? 35.611 -9.292 -48.385 1.00 74.12 305 PRO A N 1
ATOM 2220 C CA . PRO A 1 305 ? 37.038 -9.098 -48.128 1.00 74.12 305 PRO A CA 1
ATOM 2221 C C . PRO A 1 305 ? 37.501 -7.726 -48.637 1.00 74.12 305 PRO A C 1
ATOM 2223 O O . PRO A 1 305 ? 37.263 -7.389 -49.791 1.00 74.12 305 PRO A O 1
ATOM 2226 N N . GLY A 1 306 ? 38.136 -6.929 -47.775 1.00 81.06 306 GLY A N 1
ATOM 2227 C CA . GLY A 1 306 ? 38.643 -5.593 -48.122 1.00 81.06 306 GLY A CA 1
ATOM 2228 C C . GLY A 1 306 ? 37.603 -4.465 -48.160 1.00 81.06 306 GLY A C 1
ATOM 2229 O O . GLY A 1 306 ? 37.989 -3.316 -48.353 1.00 81.06 306 GLY A O 1
ATOM 2230 N N . ALA A 1 307 ? 36.312 -4.746 -47.947 1.00 80.00 307 ALA A N 1
ATOM 2231 C CA . ALA A 1 307 ? 35.290 -3.702 -47.879 1.00 80.00 307 ALA A CA 1
ATOM 2232 C C . ALA A 1 307 ? 35.280 -2.999 -46.505 1.00 80.00 307 ALA A C 1
ATOM 2234 O O . ALA A 1 307 ? 35.511 -3.658 -45.482 1.00 80.00 307 ALA A O 1
ATOM 2235 N N . PRO A 1 308 ? 34.981 -1.686 -46.455 1.00 80.44 308 PRO A N 1
ATOM 2236 C CA . PRO A 1 308 ? 34.767 -0.985 -45.194 1.00 80.44 308 PRO A CA 1
ATOM 2237 C C . PRO A 1 308 ? 33.543 -1.550 -44.445 1.00 80.44 308 PRO A C 1
ATOM 2239 O O . PRO A 1 308 ? 32.671 -2.171 -45.065 1.00 80.44 308 PRO A O 1
ATOM 2242 N N . PRO A 1 309 ? 33.450 -1.351 -43.115 1.00 79.81 309 PRO A N 1
ATOM 2243 C CA . PRO A 1 309 ? 32.259 -1.707 -42.351 1.00 79.81 309 PRO A CA 1
ATOM 2244 C C . PRO A 1 309 ? 30.991 -1.068 -42.943 1.00 79.81 309 PRO A C 1
ATOM 2246 O O . PRO A 1 309 ? 31.061 0.056 -43.448 1.00 79.81 309 PRO A O 1
ATOM 2249 N N . PRO A 1 310 ? 29.831 -1.747 -42.877 1.00 82.62 310 PRO A N 1
ATOM 2250 C CA . PRO A 1 310 ? 28.578 -1.167 -43.343 1.00 82.62 310 PRO A CA 1
ATOM 2251 C C . PRO A 1 310 ? 28.215 0.062 -42.503 1.00 82.62 310 PRO A C 1
ATOM 2253 O O . PRO A 1 310 ? 28.307 0.035 -41.275 1.00 82.62 310 PRO A O 1
ATOM 2256 N N . VAL A 1 311 ? 27.785 1.132 -43.170 1.00 86.75 311 VAL A N 1
ATOM 2257 C CA . VAL A 1 311 ? 27.256 2.333 -42.513 1.00 86.75 311 VAL A CA 1
ATOM 2258 C C . VAL A 1 311 ? 25.784 2.094 -42.191 1.00 86.75 311 VAL A C 1
ATOM 2260 O O . VAL A 1 311 ? 25.000 1.784 -43.085 1.00 86.75 311 VAL A O 1
ATOM 2263 N N . LEU A 1 312 ? 25.411 2.238 -40.919 1.00 89.56 312 LEU A N 1
ATOM 2264 C CA . LEU A 1 312 ? 24.019 2.155 -40.480 1.00 89.56 312 LEU A CA 1
ATOM 2265 C C . LEU A 1 312 ? 23.436 3.562 -40.372 1.00 89.56 312 LEU A C 1
ATOM 2267 O O . LEU A 1 312 ? 23.860 4.353 -39.532 1.00 89.56 312 LEU A O 1
ATOM 2271 N N . THR A 1 313 ? 22.454 3.873 -41.215 1.00 93.00 313 THR A N 1
ATOM 2272 C CA . THR A 1 313 ? 21.679 5.111 -41.092 1.00 93.00 313 THR A CA 1
ATOM 2273 C C . THR A 1 313 ? 20.604 4.921 -40.031 1.00 93.00 313 THR A C 1
ATOM 2275 O O . THR A 1 313 ? 19.750 4.043 -40.167 1.00 93.00 313 THR A O 1
ATOM 2278 N N . LEU A 1 314 ? 20.649 5.740 -38.982 1.00 95.81 314 LEU A N 1
ATOM 2279 C CA . LEU A 1 314 ? 19.712 5.688 -37.866 1.00 95.81 314 LEU A CA 1
ATOM 2280 C C . LEU A 1 314 ? 18.615 6.748 -38.011 1.00 95.81 314 LEU A C 1
ATOM 2282 O O . LEU A 1 314 ? 18.882 7.869 -38.441 1.00 95.81 314 LEU A O 1
ATOM 2286 N N . VAL A 1 315 ? 17.391 6.393 -37.628 1.00 96.06 315 VAL A N 1
ATOM 2287 C CA . VAL A 1 315 ? 16.232 7.293 -37.539 1.00 96.06 315 VAL A CA 1
ATOM 2288 C C . VAL A 1 315 ? 15.616 7.205 -36.142 1.00 96.06 315 VAL A C 1
ATOM 2290 O O . VAL A 1 315 ? 15.676 6.137 -35.529 1.00 96.06 315 VAL A O 1
ATOM 2293 N N . PRO A 1 316 ? 15.040 8.298 -35.613 1.00 96.94 316 PRO A N 1
ATOM 2294 C CA . PRO A 1 316 ? 14.474 8.305 -34.270 1.00 96.94 316 PRO A CA 1
ATOM 2295 C C . PRO A 1 316 ? 13.249 7.392 -34.165 1.00 96.94 316 PRO A C 1
ATOM 2297 O O . PRO A 1 316 ? 12.433 7.293 -35.091 1.00 96.94 316 PRO A O 1
ATOM 2300 N N . ASN A 1 317 ? 13.123 6.737 -33.017 1.00 96.75 317 ASN A N 1
ATOM 2301 C CA . ASN A 1 317 ? 11.946 5.975 -32.631 1.00 96.75 317 ASN A CA 1
ATOM 2302 C C . ASN A 1 317 ? 10.847 6.859 -32.029 1.00 96.75 317 ASN A C 1
ATOM 2304 O O . ASN A 1 317 ? 11.109 7.998 -31.638 1.00 96.75 317 ASN A O 1
ATOM 2308 N N . PRO A 1 318 ? 9.597 6.367 -32.014 1.00 94.25 318 PRO A N 1
ATOM 2309 C CA . PRO A 1 318 ? 8.492 7.066 -31.373 1.00 94.25 318 PRO A CA 1
ATOM 2310 C C . PRO A 1 318 ? 8.719 7.206 -29.865 1.00 94.25 318 PRO A C 1
ATOM 2312 O O . PRO A 1 318 ? 9.198 6.289 -29.201 1.00 94.25 318 PRO A O 1
ATOM 2315 N N . ASP A 1 319 ? 8.312 8.348 -29.318 1.00 95.56 319 ASP A N 1
ATOM 2316 C CA . ASP A 1 319 ? 8.338 8.598 -27.880 1.00 95.56 319 ASP A CA 1
ATOM 2317 C C . ASP A 1 319 ? 7.012 8.170 -27.243 1.00 95.56 319 ASP A C 1
ATOM 2319 O O . ASP A 1 319 ? 6.047 8.935 -27.185 1.00 95.56 319 ASP A O 1
ATOM 2323 N N . ILE A 1 320 ? 6.962 6.914 -26.798 1.00 96.88 320 ILE A N 1
ATOM 2324 C CA . ILE A 1 320 ? 5.754 6.293 -26.237 1.00 96.88 320 ILE A CA 1
ATOM 2325 C C . ILE A 1 320 ? 5.269 7.052 -24.993 1.00 96.88 320 ILE A C 1
ATOM 2327 O O . ILE A 1 320 ? 4.069 7.278 -24.842 1.00 96.88 320 ILE A O 1
ATOM 2331 N N . LEU A 1 321 ? 6.187 7.489 -24.123 1.00 97.00 321 LEU A N 1
ATOM 2332 C CA . LEU A 1 321 ? 5.834 8.233 -22.913 1.00 97.00 321 LEU A CA 1
ATOM 2333 C C . LEU A 1 321 ? 5.212 9.586 -23.270 1.00 97.00 321 LEU A C 1
ATOM 2335 O O . LEU A 1 321 ? 4.146 9.913 -22.757 1.00 97.00 321 LEU A O 1
ATOM 2339 N N . ALA A 1 322 ? 5.841 10.351 -24.168 1.00 95.94 322 ALA A N 1
ATOM 2340 C CA . ALA A 1 322 ? 5.307 11.646 -24.583 1.00 95.94 322 ALA A CA 1
ATOM 2341 C C . ALA A 1 322 ? 3.936 11.514 -25.259 1.00 95.94 322 ALA A C 1
ATOM 2343 O O . ALA A 1 322 ? 3.058 12.341 -25.028 1.00 95.94 322 ALA A O 1
ATOM 2344 N N . GLN A 1 323 ? 3.727 10.462 -26.054 1.00 95.44 323 GLN A N 1
ATOM 2345 C CA . GLN A 1 323 ? 2.443 10.212 -26.708 1.00 95.44 323 GLN A CA 1
ATOM 2346 C C . GLN A 1 323 ? 1.326 9.868 -25.723 1.00 95.44 323 GLN A C 1
ATOM 2348 O O . GLN A 1 323 ? 0.240 10.432 -25.828 1.00 95.44 323 GLN A O 1
ATOM 2353 N N . LEU A 1 324 ? 1.587 8.994 -24.745 1.00 96.12 324 LEU A N 1
ATOM 2354 C CA . LEU A 1 324 ? 0.610 8.653 -23.703 1.00 96.12 324 LEU A CA 1
ATOM 2355 C C . LEU A 1 324 ? 0.290 9.846 -22.788 1.00 96.12 324 LEU A C 1
ATOM 2357 O O . LEU A 1 324 ? -0.801 9.916 -22.226 1.00 96.12 324 LEU A O 1
ATOM 2361 N N . SER A 1 325 ? 1.220 10.793 -22.659 1.00 95.94 325 SER A N 1
ATOM 2362 C CA . SER A 1 325 ? 1.042 12.029 -21.894 1.00 95.94 325 SER A CA 1
ATOM 2363 C C . SER A 1 325 ? 0.242 13.116 -22.617 1.00 95.94 325 SER A C 1
ATOM 2365 O O . SER A 1 325 ? -0.143 14.095 -21.967 1.00 95.94 325 SER A O 1
ATOM 2367 N N . LEU A 1 326 ? -0.002 12.987 -23.930 1.00 92.19 326 LEU A N 1
ATOM 2368 C CA . LEU A 1 326 ? -0.692 14.018 -24.709 1.00 92.19 326 LEU A CA 1
ATOM 2369 C C . LEU A 1 326 ? -2.087 14.315 -24.130 1.00 92.19 326 LEU A C 1
ATOM 2371 O O . LEU A 1 326 ? -2.822 13.393 -23.773 1.00 92.19 326 LEU A O 1
ATOM 2375 N N . PRO A 1 327 ? -2.490 15.596 -24.049 1.00 86.56 327 PRO A N 1
ATOM 2376 C CA . PRO A 1 327 ? -3.806 15.960 -23.545 1.00 86.56 327 PRO A CA 1
ATOM 2377 C C . PRO A 1 327 ? -4.905 15.463 -24.490 1.00 86.56 327 PRO A C 1
ATOM 2379 O O . PRO A 1 327 ? -4.832 15.637 -25.705 1.00 86.56 327 PRO A O 1
ATOM 2382 N N . GLY A 1 328 ? -5.958 14.873 -23.927 1.00 83.44 328 GLY A N 1
ATOM 2383 C CA . GLY A 1 328 ? -7.099 14.384 -24.693 1.00 83.44 328 GLY A CA 1
ATOM 2384 C C . GLY A 1 328 ? -7.977 13.425 -23.888 1.00 83.44 328 GLY A C 1
ATOM 2385 O O . GLY A 1 328 ? -7.598 13.015 -22.792 1.00 83.44 328 GLY A O 1
ATOM 2386 N N . PRO A 1 329 ? -9.144 13.030 -24.427 1.00 80.56 329 PRO A N 1
ATOM 2387 C CA . PRO A 1 329 ? -10.089 12.148 -23.736 1.00 80.56 329 PRO A CA 1
ATOM 2388 C C . PRO A 1 329 ? -9.551 10.725 -23.516 1.00 80.56 329 PRO A C 1
ATOM 2390 O O . PRO A 1 329 ? -10.069 10.004 -22.672 1.00 80.56 329 PRO A O 1
ATOM 2393 N N . ALA A 1 330 ? -8.524 10.322 -24.272 1.00 86.19 330 ALA A N 1
ATOM 2394 C CA . ALA A 1 330 ? -7.866 9.023 -24.145 1.00 86.19 330 ALA A CA 1
ATOM 2395 C C . ALA A 1 330 ? -6.623 9.049 -23.235 1.00 86.19 330 ALA A C 1
ATOM 2397 O O . ALA A 1 330 ? -6.012 7.999 -23.035 1.00 86.19 330 ALA A O 1
ATOM 2398 N N . ARG A 1 331 ? -6.233 10.219 -22.699 1.00 94.00 331 ARG A N 1
ATOM 2399 C CA . ARG A 1 331 ? -5.072 10.335 -21.809 1.00 94.00 331 ARG A CA 1
ATOM 2400 C C . ARG A 1 331 ? -5.350 9.571 -20.509 1.00 94.00 331 ARG A C 1
ATOM 2402 O O . ARG A 1 331 ? -6.383 9.831 -19.885 1.00 94.00 331 ARG A O 1
ATOM 2409 N N . PRO A 1 332 ? -4.436 8.700 -20.050 1.00 96.88 332 PRO A N 1
ATOM 2410 C CA . PRO A 1 332 ? -4.552 8.092 -18.734 1.00 96.88 332 PRO A CA 1
ATOM 2411 C C . PRO A 1 332 ? -4.638 9.156 -17.640 1.00 96.88 332 PRO A C 1
ATOM 2413 O O . PRO A 1 332 ? -4.039 10.228 -17.744 1.00 96.88 332 PRO A O 1
ATOM 2416 N N . ALA A 1 333 ? -5.370 8.856 -16.570 1.00 94.38 333 ALA A N 1
ATOM 2417 C CA . ALA A 1 333 ? -5.479 9.752 -15.423 1.00 94.38 333 ALA A CA 1
ATOM 2418 C C . ALA A 1 333 ? -4.139 9.906 -14.685 1.00 94.38 333 ALA A C 1
ATOM 2420 O O . ALA A 1 333 ? -3.883 10.965 -14.119 1.00 94.38 333 ALA A O 1
ATOM 2421 N N . LEU A 1 334 ? -3.294 8.869 -14.714 1.00 97.00 334 LEU A N 1
ATOM 2422 C CA . LEU A 1 334 ? -1.933 8.905 -14.188 1.00 97.00 334 LEU A CA 1
ATOM 2423 C C . LEU A 1 334 ? -0.933 8.303 -15.183 1.00 97.00 334 LEU A C 1
ATOM 2425 O O . LEU A 1 334 ? -1.013 7.118 -15.510 1.00 97.00 334 LEU A O 1
ATOM 2429 N N . VAL A 1 335 ? 0.047 9.098 -15.607 1.00 98.19 335 VAL A N 1
ATOM 2430 C CA . VAL A 1 335 ? 1.163 8.680 -16.465 1.00 98.19 335 VAL A CA 1
ATOM 2431 C C . VAL A 1 335 ? 2.475 8.755 -15.683 1.00 98.19 335 VAL A C 1
ATOM 2433 O O . VAL A 1 335 ? 2.888 9.822 -15.229 1.00 98.19 335 VAL A O 1
ATOM 2436 N N . VAL A 1 336 ? 3.148 7.616 -15.536 1.00 98.25 336 VAL A N 1
ATOM 2437 C CA . VAL A 1 336 ? 4.404 7.457 -14.796 1.00 98.25 336 VAL A CA 1
ATOM 2438 C C . VAL A 1 336 ? 5.522 7.085 -15.767 1.00 98.25 336 VAL A C 1
ATOM 2440 O O . VAL A 1 336 ? 5.494 6.014 -16.377 1.00 98.25 336 VAL A O 1
ATOM 2443 N N . GLY A 1 337 ? 6.518 7.956 -15.904 1.00 96.88 337 GLY A N 1
ATOM 2444 C CA . GLY A 1 337 ? 7.739 7.688 -16.665 1.00 96.88 337 GLY A CA 1
ATOM 2445 C C . GLY A 1 337 ? 8.845 7.073 -15.809 1.00 96.88 337 GLY A C 1
ATOM 2446 O O . GLY A 1 337 ? 8.840 7.212 -14.586 1.00 96.88 337 GLY A O 1
ATOM 2447 N N . PHE A 1 338 ? 9.824 6.433 -16.448 1.00 94.25 338 PHE A N 1
ATOM 2448 C CA . PHE A 1 338 ? 11.085 6.034 -15.817 1.00 94.25 338 PHE A CA 1
ATOM 2449 C C . PHE A 1 338 ? 12.266 6.759 -16.467 1.00 94.25 338 PHE A C 1
ATOM 2451 O O . PHE A 1 338 ? 12.298 6.968 -17.682 1.00 94.25 338 PHE A O 1
ATOM 2458 N N . ALA A 1 339 ? 13.242 7.144 -15.649 1.00 88.94 339 ALA A N 1
ATOM 2459 C CA . ALA A 1 339 ? 14.451 7.828 -16.076 1.00 88.94 339 ALA A CA 1
ATOM 2460 C C . ALA A 1 339 ? 15.687 7.143 -15.494 1.00 88.94 339 ALA A C 1
ATOM 2462 O O . ALA A 1 339 ? 15.873 7.074 -14.284 1.00 88.94 339 ALA A O 1
ATOM 2463 N N . ALA A 1 340 ? 16.540 6.657 -16.385 1.00 83.69 340 ALA A N 1
ATOM 2464 C CA . ALA A 1 340 ? 17.872 6.196 -16.051 1.00 83.69 340 ALA A CA 1
ATOM 2465 C C . ALA A 1 340 ? 18.831 7.385 -16.192 1.00 83.69 340 ALA A C 1
ATOM 2467 O O . ALA A 1 340 ? 19.067 7.831 -17.313 1.00 83.69 340 ALA A O 1
ATOM 2468 N N . GLU A 1 341 ? 19.348 7.899 -15.078 1.00 81.12 341 GLU A N 1
ATOM 2469 C CA . GLU A 1 341 ? 20.256 9.053 -15.055 1.00 81.12 341 GLU A CA 1
ATOM 2470 C C . GLU A 1 341 ? 21.629 8.635 -14.504 1.00 81.12 341 GLU A C 1
ATOM 2472 O O . GLU A 1 341 ? 21.732 7.685 -13.727 1.00 81.12 341 GLU A O 1
ATOM 2477 N N . THR A 1 342 ? 22.700 9.307 -14.931 1.00 67.94 342 THR A N 1
ATOM 2478 C CA . THR A 1 342 ? 24.080 9.048 -14.462 1.00 67.94 342 THR A CA 1
ATOM 2479 C C . THR A 1 342 ? 24.687 10.207 -13.670 1.00 67.94 342 THR A C 1
ATOM 2481 O O . THR A 1 342 ? 25.682 10.015 -12.978 1.00 67.94 342 THR A O 1
ATOM 2484 N N . ASP A 1 343 ? 24.073 11.387 -13.756 1.00 66.12 343 ASP A N 1
ATOM 2485 C CA . ASP A 1 343 ? 24.439 12.639 -13.082 1.00 66.12 343 ASP A CA 1
ATOM 2486 C C . ASP A 1 343 ? 23.177 13.246 -12.440 1.00 66.12 343 ASP A C 1
ATOM 2488 O O . ASP A 1 343 ? 22.145 12.585 -12.463 1.00 66.12 343 ASP A O 1
ATOM 2492 N N . ASP A 1 344 ? 23.256 14.456 -11.860 1.00 72.44 344 ASP A N 1
ATOM 2493 C CA . ASP A 1 344 ? 22.213 15.164 -11.076 1.00 72.44 344 ASP A CA 1
ATOM 2494 C C . ASP A 1 344 ? 20.757 14.687 -11.310 1.00 72.44 344 ASP A C 1
ATOM 2496 O O . ASP A 1 344 ? 19.983 15.243 -12.098 1.00 72.44 344 ASP A O 1
ATOM 2500 N N . VAL A 1 345 ? 20.414 13.598 -10.609 1.00 75.31 345 VAL A N 1
ATOM 2501 C CA . VAL A 1 345 ? 19.268 12.733 -10.925 1.00 75.31 345 VAL A CA 1
ATOM 2502 C C . VAL A 1 345 ? 17.955 13.488 -10.752 1.00 75.31 345 VAL A C 1
ATOM 2504 O O . VAL A 1 345 ? 17.029 13.320 -11.541 1.00 75.31 345 VAL A O 1
ATOM 2507 N N . GLU A 1 346 ? 17.872 14.347 -9.735 1.00 80.69 346 GLU A N 1
ATOM 2508 C CA . GLU A 1 346 ? 16.663 15.111 -9.431 1.00 80.69 346 GLU A CA 1
ATOM 2509 C C . GLU A 1 346 ? 16.400 16.202 -10.467 1.00 80.69 346 GLU A C 1
ATOM 2511 O O . GLU A 1 346 ? 15.270 16.332 -10.947 1.00 80.69 346 GLU A O 1
ATOM 2516 N N . GLN A 1 347 ? 17.428 16.964 -10.851 1.00 82.69 347 GLN A N 1
ATOM 2517 C CA . GLN A 1 347 ? 17.263 18.063 -11.798 1.00 82.69 347 GLN A CA 1
ATOM 2518 C C . GLN A 1 347 ? 16.933 17.551 -13.208 1.00 82.69 347 GLN A C 1
ATOM 2520 O O . GLN A 1 347 ? 16.003 18.052 -13.856 1.00 82.69 347 GLN A O 1
ATOM 2525 N N . HIS A 1 348 ? 17.666 16.544 -13.690 1.00 84.25 348 HIS A N 1
ATOM 2526 C CA . HIS A 1 348 ? 17.458 15.993 -15.030 1.00 84.25 348 HIS A CA 1
ATOM 2527 C C . HIS A 1 348 ? 16.123 15.263 -15.144 1.00 84.25 348 HIS A C 1
ATOM 2529 O O . HIS A 1 348 ? 15.351 15.537 -16.068 1.00 84.25 348 HIS A O 1
ATOM 2535 N N . ALA A 1 349 ? 15.786 14.406 -14.176 1.00 85.12 349 ALA A N 1
ATOM 2536 C CA . ALA A 1 349 ? 14.504 13.719 -14.203 1.00 85.12 349 ALA A CA 1
ATOM 2537 C C . ALA A 1 349 ? 13.334 14.700 -14.030 1.00 85.12 349 ALA A C 1
ATOM 2539 O O . ALA A 1 349 ? 12.332 14.577 -14.733 1.00 85.12 349 ALA A O 1
ATOM 2540 N N . GLY A 1 350 ? 13.466 15.729 -13.184 1.00 87.12 350 GLY A N 1
ATOM 2541 C CA . GLY A 1 350 ? 12.462 16.788 -13.051 1.00 87.12 350 GLY A CA 1
ATOM 2542 C C . GLY A 1 350 ? 12.182 17.519 -14.370 1.00 87.12 350 GLY A C 1
ATOM 2543 O O . GLY A 1 350 ? 11.020 17.739 -14.715 1.00 87.12 350 GLY A O 1
ATOM 2544 N N . THR A 1 351 ? 13.229 17.822 -15.143 1.00 87.38 351 THR A N 1
ATOM 2545 C CA . THR A 1 351 ? 13.108 18.428 -16.481 1.00 87.38 351 THR A CA 1
ATOM 2546 C C . THR A 1 351 ? 12.429 17.464 -17.454 1.00 87.38 351 THR A C 1
ATOM 2548 O O . THR A 1 351 ? 11.440 17.813 -18.096 1.00 87.38 351 THR A O 1
ATOM 2551 N N . LYS A 1 352 ? 12.870 16.201 -17.477 1.00 89.06 352 LYS A N 1
ATOM 2552 C CA . LYS A 1 352 ? 12.306 15.149 -18.331 1.00 89.06 352 LYS A CA 1
ATOM 2553 C C . LYS A 1 352 ? 10.823 14.896 -18.050 1.00 89.06 352 LYS A C 1
ATOM 2555 O O . LYS A 1 352 ? 10.062 14.672 -18.985 1.00 89.06 352 LYS A O 1
ATOM 2560 N N . ARG A 1 353 ? 10.385 14.976 -16.788 1.00 94.00 353 ARG A N 1
ATOM 2561 C CA . ARG A 1 353 ? 8.966 14.873 -16.410 1.00 94.00 353 ARG A CA 1
ATOM 2562 C C . ARG A 1 353 ? 8.118 15.925 -17.126 1.00 94.00 353 ARG A C 1
ATOM 2564 O O . ARG A 1 353 ? 7.071 15.595 -17.676 1.00 94.00 353 ARG A O 1
ATOM 2571 N N . LEU A 1 354 ? 8.587 17.175 -17.127 1.00 90.50 354 LEU A N 1
ATOM 2572 C CA . LEU A 1 354 ? 7.907 18.301 -17.767 1.00 90.50 354 LEU A CA 1
ATOM 2573 C C . LEU A 1 354 ? 7.945 18.184 -19.293 1.00 90.50 354 LEU A C 1
ATOM 2575 O O . LEU A 1 354 ? 6.897 18.284 -19.925 1.00 90.50 354 LEU A O 1
ATOM 2579 N N . ASP A 1 355 ? 9.113 17.894 -19.871 1.00 90.00 355 ASP A N 1
ATOM 2580 C CA . ASP A 1 355 ? 9.293 17.766 -21.324 1.00 90.00 355 ASP A CA 1
ATOM 2581 C C . ASP A 1 355 ? 8.434 16.646 -21.924 1.00 90.00 355 ASP A C 1
ATOM 2583 O O . ASP A 1 355 ? 7.906 16.775 -23.029 1.00 90.00 355 ASP A O 1
ATOM 2587 N N . LYS A 1 356 ? 8.284 15.532 -21.196 1.00 91.06 356 LYS A N 1
ATOM 2588 C CA . LYS A 1 356 ? 7.460 14.388 -21.610 1.00 91.06 356 LYS A CA 1
ATOM 2589 C C . LYS A 1 356 ? 5.994 14.519 -21.197 1.00 91.06 356 LYS A C 1
ATOM 2591 O O . LYS A 1 356 ? 5.199 13.661 -21.570 1.00 91.06 356 LYS A O 1
ATOM 2596 N N . GLY A 1 357 ? 5.631 15.539 -20.417 1.00 90.81 357 GLY A N 1
ATOM 2597 C CA . GLY A 1 357 ? 4.263 15.793 -19.956 1.00 90.81 357 GLY A CA 1
ATOM 2598 C C . GLY A 1 357 ? 3.677 14.732 -19.013 1.00 90.81 357 GLY A C 1
ATOM 2599 O O . GLY A 1 357 ? 2.454 14.672 -18.856 1.00 90.81 357 GLY A O 1
ATOM 2600 N N . CYS A 1 358 ? 4.512 13.878 -18.412 1.00 94.12 358 CYS A N 1
ATOM 2601 C CA . CYS A 1 358 ? 4.041 12.819 -17.522 1.00 94.12 358 CYS A CA 1
ATOM 2602 C C . CYS A 1 358 ? 3.804 13.347 -16.101 1.00 94.12 358 CYS A C 1
ATOM 2604 O O . CYS A 1 358 ? 4.417 14.320 -15.653 1.00 94.12 358 CYS A O 1
ATOM 2606 N N . ASP A 1 359 ? 2.903 12.702 -15.367 1.00 95.06 359 ASP A N 1
ATOM 2607 C CA . ASP A 1 359 ? 2.523 13.155 -14.031 1.00 95.06 359 ASP A CA 1
ATOM 2608 C C . ASP A 1 359 ? 3.670 12.913 -13.053 1.00 95.06 359 ASP A C 1
ATOM 2610 O O . ASP A 1 359 ? 4.093 13.835 -12.349 1.00 95.06 359 ASP A O 1
ATOM 2614 N N . TRP A 1 360 ? 4.223 11.697 -13.068 1.00 97.31 360 TRP A N 1
ATOM 2615 C CA . TRP A 1 360 ? 5.335 11.272 -12.219 1.00 97.31 360 TRP A CA 1
ATOM 2616 C C . TRP A 1 360 ? 6.510 10.773 -13.052 1.00 97.31 360 TRP A C 1
ATOM 2618 O O . TRP A 1 360 ? 6.329 10.259 -14.158 1.00 97.31 360 TRP A O 1
ATOM 2628 N N . ILE A 1 361 ? 7.715 10.872 -12.497 1.00 96.12 361 ILE A N 1
ATOM 2629 C CA . ILE A 1 361 ? 8.894 10.213 -13.051 1.00 96.12 361 ILE A CA 1
ATOM 2630 C C . ILE A 1 361 ? 9.661 9.489 -11.947 1.00 96.12 361 ILE A C 1
ATOM 2632 O O . ILE A 1 361 ? 9.926 10.043 -10.881 1.00 96.12 361 ILE A O 1
ATOM 2636 N N . VAL A 1 362 ? 9.976 8.224 -12.194 1.00 95.12 362 VAL A N 1
ATOM 2637 C CA . VAL A 1 362 ? 10.805 7.396 -11.322 1.00 95.12 362 VAL A CA 1
ATOM 2638 C C . VAL A 1 362 ? 12.220 7.432 -11.870 1.00 95.12 362 VAL A C 1
ATOM 2640 O O . VAL A 1 362 ? 12.484 6.888 -12.941 1.00 95.12 362 VAL A O 1
ATOM 2643 N N . ALA A 1 363 ? 13.115 8.096 -11.153 1.00 90.69 363 ALA A N 1
ATOM 2644 C CA . ALA A 1 363 ? 14.504 8.234 -11.545 1.00 90.69 363 ALA A CA 1
ATOM 2645 C C . ALA A 1 363 ? 15.379 7.238 -10.785 1.00 90.69 363 ALA A C 1
ATOM 2647 O O . ALA A 1 363 ? 15.193 7.051 -9.584 1.00 90.69 363 ALA A O 1
ATOM 2648 N N . ASN A 1 364 ? 16.333 6.611 -11.462 1.00 85.75 364 ASN A N 1
ATOM 2649 C CA . ASN A 1 364 ? 17.303 5.721 -10.839 1.00 85.75 364 ASN A CA 1
ATOM 2650 C C . ASN A 1 364 ? 18.706 5.956 -11.405 1.00 85.75 364 ASN A C 1
ATOM 2652 O O . ASN A 1 364 ? 18.872 6.188 -12.604 1.00 85.75 364 ASN A O 1
ATOM 2656 N N . ASP A 1 365 ? 19.708 5.866 -10.532 1.00 77.94 365 ASP A N 1
ATOM 2657 C CA . ASP A 1 365 ? 21.110 6.027 -10.907 1.00 77.94 365 ASP A CA 1
ATOM 2658 C C . ASP A 1 365 ? 21.651 4.740 -11.542 1.00 77.94 365 ASP A C 1
ATOM 2660 O O . ASP A 1 365 ? 21.816 3.707 -10.886 1.00 77.94 365 ASP A O 1
ATOM 2664 N N . VAL A 1 366 ? 21.916 4.786 -12.843 1.00 70.62 366 VAL A N 1
ATOM 2665 C CA . VAL A 1 366 ? 22.314 3.611 -13.633 1.00 70.62 366 VAL A CA 1
ATOM 2666 C C . VAL A 1 366 ? 23.814 3.498 -13.879 1.00 70.62 366 VAL A C 1
ATOM 2668 O O . VAL A 1 366 ? 24.232 2.700 -14.725 1.00 70.62 366 VAL A O 1
ATOM 2671 N N . ARG A 1 367 ? 24.633 4.278 -13.169 1.00 70.50 367 ARG A N 1
ATOM 2672 C CA . ARG A 1 367 ? 26.091 4.190 -13.282 1.00 70.50 367 ARG A CA 1
ATOM 2673 C C . ARG A 1 367 ? 26.582 2.746 -13.066 1.00 70.50 367 ARG A C 1
ATOM 2675 O O . ARG A 1 367 ? 26.059 2.050 -12.194 1.00 70.50 367 ARG A O 1
ATOM 2682 N N . PRO A 1 368 ? 27.569 2.250 -13.840 1.00 60.28 368 PRO A N 1
ATOM 2683 C CA . PRO A 1 368 ? 28.037 0.864 -13.739 1.00 60.28 368 PRO A CA 1
ATOM 2684 C C . PRO A 1 368 ? 28.416 0.434 -12.315 1.00 60.28 368 PRO A C 1
ATOM 2686 O O . PRO A 1 368 ? 28.227 -0.725 -11.949 1.00 60.28 368 PRO A O 1
ATOM 2689 N N . GLU A 1 369 ? 28.907 1.371 -11.504 1.00 65.75 369 GLU A N 1
ATOM 2690 C CA . GLU A 1 369 ? 29.324 1.167 -10.119 1.00 65.75 369 GLU A CA 1
ATOM 2691 C C . GLU A 1 369 ? 28.145 0.889 -9.169 1.00 65.75 369 GLU A C 1
ATOM 2693 O O . GLU A 1 369 ? 28.346 0.296 -8.108 1.00 65.75 369 GLU A O 1
ATOM 2698 N N . THR A 1 370 ? 26.914 1.274 -9.531 1.00 60.84 370 THR A N 1
ATOM 2699 C CA . THR A 1 370 ? 25.721 1.048 -8.696 1.00 60.84 370 THR A CA 1
ATOM 2700 C C . THR A 1 370 ? 25.169 -0.370 -8.843 1.00 60.84 370 THR A C 1
ATOM 2702 O O . THR A 1 370 ? 24.543 -0.891 -7.916 1.00 60.84 370 THR A O 1
ATOM 2705 N N . GLY A 1 371 ? 25.410 -1.021 -9.990 1.00 61.28 371 GLY A N 1
ATOM 2706 C CA . GLY A 1 371 ? 24.908 -2.365 -10.303 1.00 61.28 371 GLY A CA 1
ATOM 2707 C C . GLY A 1 371 ? 23.387 -2.449 -10.512 1.00 61.28 371 GLY A C 1
ATOM 2708 O O . GLY A 1 371 ? 22.830 -3.547 -10.540 1.00 61.28 371 GLY A O 1
ATOM 2709 N N . ILE A 1 372 ? 22.699 -1.310 -10.652 1.00 68.62 372 ILE A N 1
ATOM 2710 C CA . ILE A 1 372 ? 21.228 -1.229 -10.707 1.00 68.62 372 ILE A CA 1
ATOM 2711 C C . ILE A 1 372 ? 20.675 -1.728 -12.057 1.00 68.62 372 ILE A C 1
ATOM 2713 O O . ILE A 1 372 ? 19.671 -2.459 -12.113 1.00 68.62 372 ILE A O 1
ATOM 2717 N N . MET A 1 373 ? 21.354 -1.401 -13.163 1.00 65.69 373 MET A N 1
ATOM 2718 C CA . MET A 1 373 ? 20.999 -1.913 -14.492 1.00 65.69 373 MET A CA 1
ATOM 2719 C C . MET A 1 373 ? 21.310 -3.406 -14.597 1.00 65.69 373 MET A C 1
ATOM 2721 O O . MET A 1 373 ? 22.462 -3.824 -14.564 1.00 65.69 373 MET A O 1
ATOM 2725 N N . GLY A 1 374 ? 20.257 -4.218 -14.725 1.00 61.91 374 GLY A N 1
ATOM 2726 C CA . GLY A 1 374 ? 20.350 -5.682 -14.753 1.00 61.91 374 GLY A CA 1
ATOM 2727 C C . GLY A 1 374 ? 20.404 -6.367 -13.378 1.00 61.91 374 GLY A C 1
ATOM 2728 O O . GLY A 1 374 ? 20.238 -7.581 -13.325 1.00 61.91 374 GLY A O 1
ATOM 2729 N N . GLY A 1 375 ? 20.557 -5.619 -12.277 1.00 70.06 375 GLY A N 1
ATOM 2730 C CA . GLY A 1 375 ? 20.604 -6.153 -10.907 1.00 70.06 375 GLY A CA 1
ATOM 2731 C C . GLY A 1 375 ? 19.238 -6.496 -10.291 1.00 70.06 375 GLY A C 1
ATOM 2732 O O . GLY A 1 375 ? 18.186 -6.329 -10.919 1.00 70.06 375 GLY A O 1
ATOM 2733 N N . THR A 1 376 ? 19.244 -6.973 -9.042 1.00 72.88 376 THR A N 1
ATOM 2734 C CA . THR A 1 376 ? 18.039 -7.350 -8.267 1.00 72.88 376 THR A CA 1
ATOM 2735 C C . THR A 1 376 ? 17.511 -6.243 -7.353 1.00 72.88 376 THR A C 1
ATOM 2737 O O . THR A 1 376 ? 16.385 -6.344 -6.867 1.00 72.88 376 THR A O 1
ATOM 2740 N N . GLU A 1 377 ? 18.308 -5.197 -7.146 1.00 74.81 377 GLU A N 1
ATOM 2741 C CA . GLU A 1 377 ? 18.024 -4.053 -6.277 1.00 74.81 377 GLU A CA 1
ATOM 2742 C C . GLU A 1 377 ? 17.916 -2.759 -7.085 1.00 74.81 377 GLU A C 1
ATOM 2744 O O . GLU A 1 377 ? 18.312 -2.705 -8.255 1.00 74.81 377 GLU A O 1
ATOM 2749 N N . ASN A 1 378 ? 17.354 -1.728 -6.463 1.00 75.44 378 ASN A N 1
ATOM 2750 C CA . ASN A 1 378 ? 17.219 -0.400 -7.032 1.00 75.44 378 ASN A CA 1
ATOM 2751 C C . ASN A 1 378 ? 17.223 0.659 -5.917 1.00 75.44 378 ASN A C 1
ATOM 2753 O O . ASN A 1 378 ? 16.725 0.414 -4.820 1.00 75.44 378 ASN A O 1
ATOM 2757 N N . GLU A 1 379 ? 17.772 1.828 -6.214 1.00 82.38 379 GLU A N 1
ATOM 2758 C CA . GLU A 1 379 ? 17.654 3.044 -5.409 1.00 82.38 379 GLU A CA 1
ATOM 2759 C C . GLU A 1 379 ? 16.987 4.074 -6.313 1.00 82.38 379 GLU A C 1
ATOM 2761 O O . GLU A 1 379 ? 17.469 4.315 -7.425 1.00 82.38 379 GLU A O 1
ATOM 2766 N N . ILE A 1 380 ? 15.839 4.603 -5.887 1.00 88.44 380 ILE A N 1
ATOM 2767 C CA . ILE A 1 380 ? 15.012 5.432 -6.761 1.00 88.44 380 ILE A CA 1
ATOM 2768 C C . ILE A 1 380 ? 14.658 6.764 -6.114 1.00 88.44 380 ILE A C 1
ATOM 2770 O O . ILE A 1 380 ? 14.500 6.870 -4.898 1.00 88.44 380 ILE A O 1
ATOM 2774 N N . THR A 1 381 ? 14.436 7.761 -6.957 1.00 89.06 381 THR A N 1
ATOM 2775 C CA . THR A 1 381 ? 13.816 9.024 -6.578 1.00 89.06 381 THR A CA 1
ATOM 2776 C C . THR A 1 381 ? 12.528 9.179 -7.371 1.00 89.06 381 THR A C 1
ATOM 2778 O O . THR A 1 381 ? 12.549 9.281 -8.598 1.00 89.06 381 THR A O 1
ATOM 2781 N N . LEU A 1 382 ? 11.390 9.176 -6.680 1.00 92.25 382 LEU A N 1
ATOM 2782 C CA . LEU A 1 382 ? 10.088 9.460 -7.271 1.00 92.25 382 LEU A CA 1
ATOM 2783 C C . LEU A 1 382 ? 9.875 10.973 -7.288 1.00 92.25 382 LEU A C 1
ATOM 2785 O O . LEU A 1 382 ? 9.821 11.603 -6.237 1.00 92.25 382 LEU A O 1
ATOM 2789 N N . ILE A 1 383 ? 9.717 11.558 -8.471 1.00 91.31 383 ILE A N 1
ATOM 2790 C CA . ILE A 1 383 ? 9.489 12.994 -8.642 1.00 91.31 383 ILE A CA 1
ATOM 2791 C C . ILE A 1 383 ? 8.068 13.217 -9.152 1.00 91.31 383 ILE A C 1
ATOM 2793 O O . ILE A 1 383 ? 7.646 12.644 -10.159 1.00 91.31 383 ILE A O 1
ATOM 2797 N N . THR A 1 384 ? 7.338 14.078 -8.453 1.00 89.94 384 THR A N 1
ATOM 2798 C CA . THR A 1 384 ? 5.938 14.433 -8.716 1.00 89.94 384 THR A CA 1
ATOM 2799 C C . THR A 1 384 ? 5.794 15.952 -8.864 1.00 89.94 384 THR A C 1
ATOM 2801 O O . THR A 1 384 ? 6.782 16.685 -8.797 1.00 89.94 384 THR A O 1
ATOM 2804 N N . ALA A 1 385 ? 4.569 16.450 -9.060 1.00 80.81 385 ALA A N 1
ATOM 2805 C CA . ALA A 1 385 ? 4.301 17.888 -9.011 1.00 80.81 385 ALA A CA 1
ATOM 2806 C C . ALA A 1 385 ? 4.549 18.497 -7.614 1.00 80.81 385 ALA A C 1
ATOM 2808 O O . ALA A 1 385 ? 4.920 19.665 -7.527 1.00 80.81 385 ALA A O 1
ATOM 2809 N N . ASP A 1 386 ? 4.396 17.702 -6.550 1.00 78.75 386 ASP A N 1
ATOM 2810 C CA . ASP A 1 386 ? 4.501 18.157 -5.157 1.00 78.75 386 ASP A CA 1
ATOM 2811 C C . ASP A 1 386 ? 5.941 18.125 -4.616 1.00 78.75 386 ASP A C 1
ATOM 2813 O O . ASP A 1 386 ? 6.231 18.714 -3.575 1.00 78.75 386 ASP A O 1
ATOM 2817 N N . GLY A 1 387 ? 6.856 17.440 -5.310 1.00 83.44 387 GLY A N 1
ATOM 2818 C CA . GLY A 1 387 ? 8.259 17.322 -4.915 1.00 83.44 387 GLY A CA 1
ATOM 2819 C C . GLY A 1 387 ? 8.882 15.964 -5.240 1.00 83.44 387 GLY A C 1
ATOM 2820 O O . GLY A 1 387 ? 8.297 15.145 -5.956 1.00 83.44 387 GLY A O 1
ATOM 2821 N N . ALA A 1 388 ? 10.086 15.746 -4.703 1.00 82.81 388 ALA A N 1
ATOM 2822 C CA . ALA A 1 388 ? 10.875 14.528 -4.866 1.00 82.81 388 ALA A CA 1
ATOM 2823 C C . ALA A 1 388 ? 10.906 13.697 -3.572 1.00 82.81 388 ALA A C 1
ATOM 2825 O O . ALA A 1 388 ? 11.122 14.225 -2.482 1.00 82.81 388 ALA A O 1
ATOM 2826 N N . GLU A 1 389 ? 10.721 12.386 -3.702 1.00 84.12 389 GLU A N 1
ATOM 2827 C CA . GLU A 1 389 ? 10.748 11.404 -2.620 1.00 84.12 389 GLU A CA 1
ATOM 2828 C C . GLU A 1 389 ? 11.853 10.379 -2.908 1.00 84.12 389 GLU A C 1
ATOM 2830 O O . GLU A 1 389 ? 11.802 9.671 -3.914 1.00 84.12 389 GLU A O 1
ATOM 2835 N N . ARG A 1 390 ? 12.867 10.304 -2.040 1.00 83.06 390 ARG A N 1
ATOM 2836 C CA . ARG A 1 390 ? 13.976 9.347 -2.179 1.00 83.06 390 ARG A CA 1
ATOM 2837 C C . ARG A 1 390 ? 13.633 8.040 -1.482 1.00 83.06 390 ARG A C 1
ATOM 2839 O O . ARG A 1 390 ? 13.316 8.049 -0.292 1.00 83.06 390 ARG A O 1
ATOM 2846 N N . TRP A 1 391 ? 13.743 6.925 -2.193 1.00 83.31 391 TRP A N 1
ATOM 2847 C CA . TRP A 1 391 ? 13.614 5.592 -1.613 1.00 83.31 391 TRP A CA 1
ATOM 2848 C C . TRP A 1 391 ? 14.992 4.941 -1.525 1.00 83.31 391 TRP A C 1
ATOM 2850 O O . TRP A 1 391 ? 15.695 4.876 -2.537 1.00 83.31 391 TRP A O 1
ATOM 2860 N N . PRO A 1 392 ? 15.385 4.454 -0.334 1.00 80.44 392 PRO A N 1
ATOM 2861 C CA . PRO A 1 392 ? 16.683 3.829 -0.149 1.00 80.44 392 PRO A CA 1
ATOM 2862 C C . PRO A 1 392 ? 16.798 2.561 -0.995 1.00 80.44 392 PRO A C 1
ATOM 2864 O O . PRO A 1 392 ? 15.797 1.988 -1.434 1.00 80.44 392 PRO A O 1
ATOM 2867 N N . ARG A 1 393 ? 18.038 2.104 -1.181 1.00 80.12 393 ARG A N 1
ATOM 2868 C CA . ARG A 1 393 ? 18.341 0.848 -1.863 1.00 80.12 393 ARG A CA 1
ATOM 2869 C C . ARG A 1 393 ? 17.527 -0.309 -1.277 1.00 80.12 393 ARG A C 1
ATOM 2871 O O . ARG A 1 393 ? 17.649 -0.633 -0.098 1.00 80.12 393 ARG A O 1
ATOM 2878 N N . GLN A 1 394 ? 16.713 -0.924 -2.123 1.00 79.69 394 GLN A N 1
ATOM 2879 C CA . GLN A 1 394 ? 15.830 -2.038 -1.780 1.00 79.69 394 GLN A CA 1
ATOM 2880 C C . GLN A 1 394 ? 15.652 -2.960 -2.994 1.00 79.69 394 GLN A C 1
ATOM 2882 O O . GLN A 1 394 ? 16.045 -2.619 -4.113 1.00 79.69 394 GLN A O 1
ATOM 2887 N N . ASP A 1 395 ? 15.075 -4.144 -2.800 1.00 81.31 395 ASP A N 1
ATOM 2888 C CA . ASP A 1 395 ? 14.781 -5.037 -3.920 1.00 81.31 395 ASP A CA 1
ATOM 2889 C C . ASP A 1 395 ? 13.701 -4.460 -4.860 1.00 81.31 395 ASP A C 1
ATOM 2891 O O . ASP A 1 395 ? 12.870 -3.621 -4.493 1.00 81.31 395 ASP A O 1
ATOM 2895 N N . LYS A 1 396 ? 13.724 -4.902 -6.123 1.00 85.12 396 LYS A N 1
ATOM 2896 C CA . LYS A 1 396 ? 12.795 -4.414 -7.160 1.00 85.12 396 LYS A CA 1
ATOM 2897 C C . LYS A 1 396 ? 11.322 -4.713 -6.853 1.00 85.12 396 LYS A C 1
ATOM 2899 O O . LYS A 1 396 ? 10.460 -3.956 -7.304 1.00 85.12 396 LYS A O 1
ATOM 2904 N N . GLU A 1 397 ? 11.047 -5.773 -6.094 1.00 83.81 397 GLU A N 1
ATOM 2905 C CA . GLU A 1 397 ? 9.700 -6.140 -5.639 1.00 83.81 397 GLU A CA 1
ATOM 2906 C C . GLU A 1 397 ? 9.170 -5.106 -4.634 1.00 83.81 397 GLU A C 1
ATOM 2908 O O . GLU A 1 397 ? 8.034 -4.648 -4.728 1.00 83.81 397 GLU A O 1
ATOM 2913 N N . SER A 1 398 ? 10.004 -4.666 -3.697 1.00 77.88 398 SER A N 1
ATOM 2914 C CA . SER A 1 398 ? 9.669 -3.662 -2.689 1.00 77.88 398 SER A CA 1
ATOM 2915 C C . SER A 1 398 ? 9.466 -2.288 -3.320 1.00 77.88 398 SER A C 1
ATOM 2917 O O . SER A 1 398 ? 8.457 -1.647 -3.021 1.00 77.88 398 SER A O 1
ATOM 2919 N N . VAL A 1 399 ? 10.304 -1.898 -4.294 1.00 87.25 399 VAL A N 1
ATOM 2920 C CA . VAL A 1 399 ? 10.053 -0.703 -5.128 1.00 87.25 399 VAL A CA 1
ATOM 2921 C C . VAL A 1 399 ? 8.696 -0.799 -5.825 1.00 87.25 399 VAL A C 1
ATOM 2923 O O . VAL A 1 399 ? 7.913 0.149 -5.793 1.00 87.25 399 VAL A O 1
ATOM 2926 N N . ALA A 1 400 ? 8.384 -1.944 -6.438 1.00 90.44 400 ALA A N 1
ATOM 2927 C CA . ALA A 1 400 ? 7.121 -2.143 -7.139 1.00 90.44 400 ALA A CA 1
ATOM 2928 C C . ALA A 1 400 ? 5.909 -2.055 -6.201 1.00 90.44 400 ALA A C 1
ATOM 2930 O O . ALA A 1 400 ? 4.935 -1.370 -6.518 1.00 90.44 400 ALA A O 1
ATOM 2931 N N . ARG A 1 401 ? 5.977 -2.687 -5.023 1.00 84.56 401 ARG A N 1
ATOM 2932 C CA . ARG A 1 401 ? 4.929 -2.614 -3.992 1.00 84.56 401 ARG A CA 1
ATOM 2933 C C . ARG A 1 401 ? 4.746 -1.188 -3.476 1.00 84.56 401 ARG A C 1
ATOM 2935 O O . ARG A 1 401 ? 3.611 -0.738 -3.324 1.00 84.56 401 ARG A O 1
ATOM 2942 N N . GLN A 1 402 ? 5.834 -0.460 -3.229 1.00 84.81 402 GLN A N 1
ATOM 2943 C CA . GLN A 1 402 ? 5.779 0.932 -2.784 1.00 84.81 402 GLN A CA 1
ATOM 2944 C C . GLN A 1 402 ? 5.174 1.843 -3.862 1.00 84.81 402 GLN A C 1
ATOM 2946 O O . GLN A 1 402 ? 4.268 2.624 -3.564 1.00 84.81 402 GLN A O 1
ATOM 2951 N N . LEU A 1 403 ? 5.583 1.682 -5.124 1.00 92.06 403 LEU A N 1
ATOM 2952 C CA . LEU A 1 403 ? 5.025 2.427 -6.252 1.00 92.06 403 LEU A CA 1
ATOM 2953 C C . LEU A 1 403 ? 3.539 2.125 -6.462 1.00 92.06 403 LEU A C 1
ATOM 2955 O O . LEU A 1 403 ? 2.747 3.056 -6.586 1.00 92.06 403 LEU A O 1
ATOM 2959 N N . ALA A 1 404 ? 3.132 0.854 -6.429 1.00 90.50 404 ALA A N 1
ATOM 2960 C CA . ALA A 1 404 ? 1.728 0.465 -6.549 1.00 90.50 404 ALA A CA 1
ATOM 2961 C C . ALA A 1 404 ? 0.864 1.073 -5.432 1.00 90.50 404 ALA A C 1
ATOM 2963 O O . ALA A 1 404 ? -0.232 1.558 -5.707 1.00 90.50 404 ALA A O 1
ATOM 2964 N N . ARG A 1 405 ? 1.372 1.142 -4.192 1.00 83.81 405 ARG A N 1
ATOM 2965 C CA . ARG A 1 405 ? 0.692 1.838 -3.086 1.00 83.81 405 ARG A CA 1
ATOM 2966 C C . ARG A 1 405 ? 0.530 3.331 -3.354 1.00 83.81 405 ARG A C 1
ATOM 2968 O O . ARG A 1 405 ? -0.552 3.858 -3.107 1.00 83.81 405 ARG A O 1
ATOM 2975 N N . ARG A 1 406 ? 1.565 4.014 -3.864 1.00 84.94 406 ARG A N 1
ATOM 2976 C CA . ARG A 1 406 ? 1.471 5.443 -4.214 1.00 84.94 406 ARG A CA 1
ATOM 2977 C C . ARG A 1 406 ? 0.470 5.665 -5.345 1.00 84.94 406 ARG A C 1
ATOM 2979 O O . ARG A 1 406 ? -0.404 6.513 -5.198 1.00 84.94 406 ARG A O 1
ATOM 2986 N N . ILE A 1 407 ? 0.530 4.859 -6.407 1.00 92.44 407 ILE A N 1
ATOM 2987 C CA . ILE A 1 407 ? -0.435 4.887 -7.519 1.00 92.44 407 ILE A CA 1
ATOM 2988 C C . ILE A 1 407 ? -1.855 4.678 -6.991 1.00 92.44 407 ILE A C 1
ATOM 2990 O O . ILE A 1 407 ? -2.764 5.429 -7.321 1.00 92.44 407 ILE A O 1
ATOM 2994 N N . ALA A 1 408 ? -2.066 3.693 -6.126 1.00 85.69 408 ALA A N 1
ATOM 2995 C CA . ALA A 1 408 ? -3.380 3.446 -5.563 1.00 85.69 408 ALA A CA 1
ATOM 2996 C C . ALA A 1 408 ? -3.866 4.616 -4.690 1.00 85.69 408 ALA A C 1
ATOM 2998 O O . ALA A 1 408 ? -5.036 4.998 -4.773 1.00 85.69 408 ALA A O 1
ATOM 2999 N N . ALA A 1 409 ? -2.978 5.219 -3.893 1.00 79.38 409 ALA A N 1
ATOM 3000 C CA . ALA A 1 409 ? -3.288 6.399 -3.091 1.00 79.38 409 ALA A CA 1
ATOM 3001 C C . ALA A 1 409 ? -3.706 7.599 -3.956 1.00 79.38 409 ALA A C 1
ATOM 3003 O O . ALA A 1 409 ? -4.647 8.287 -3.581 1.00 79.38 409 ALA A O 1
ATOM 3004 N N . PHE A 1 410 ? -3.104 7.790 -5.136 1.00 84.62 410 PHE A N 1
ATOM 3005 C CA . PHE A 1 410 ? -3.522 8.821 -6.100 1.00 84.62 410 PHE A CA 1
ATOM 3006 C C . PHE A 1 410 ? -4.996 8.681 -6.517 1.00 84.62 410 PHE A C 1
ATOM 3008 O O . PHE A 1 410 ? -5.688 9.677 -6.702 1.00 84.62 410 PHE A O 1
ATOM 3015 N N . PHE A 1 411 ? -5.507 7.449 -6.620 1.00 80.25 411 PHE A N 1
ATOM 3016 C CA . PHE A 1 411 ? -6.914 7.182 -6.951 1.00 80.25 411 PHE A CA 1
ATOM 3017 C C . PHE A 1 411 ? -7.831 7.040 -5.739 1.00 80.25 411 PHE A C 1
ATOM 3019 O O . PHE A 1 411 ? -9.040 6.845 -5.907 1.00 80.25 411 PHE A O 1
ATOM 3026 N N . SER A 1 412 ? -7.281 7.099 -4.529 1.00 67.69 412 SER A N 1
ATOM 3027 C CA . SER A 1 412 ? -8.089 7.060 -3.321 1.00 67.69 412 SER A CA 1
ATOM 3028 C C . SER A 1 412 ? -8.530 8.469 -2.971 1.00 67.69 412 SER A C 1
ATOM 3030 O O . SER A 1 412 ? -7.676 9.338 -2.824 1.00 67.69 412 SER A O 1
ATOM 3032 N N . PRO A 1 413 ? -9.838 8.718 -2.793 1.00 48.62 413 PRO A N 1
ATOM 3033 C CA . PRO A 1 413 ? -10.261 9.953 -2.160 1.00 48.62 413 PRO A CA 1
ATOM 3034 C C . PRO A 1 413 ? -9.626 9.973 -0.771 1.00 48.62 413 PRO A C 1
ATOM 3036 O O . PRO A 1 413 ? -9.820 9.030 0.005 1.00 48.62 413 PRO A O 1
ATOM 3039 N N . ASP A 1 414 ? -8.823 10.998 -0.498 1.00 39.62 414 ASP A N 1
ATOM 3040 C CA . ASP A 1 414 ? -8.192 11.201 0.798 1.00 39.62 414 ASP A CA 1
ATOM 3041 C C . ASP A 1 414 ? -9.272 11.100 1.890 1.00 39.62 414 ASP A C 1
ATOM 3043 O O . ASP A 1 414 ? -10.238 11.865 1.917 1.00 39.62 414 ASP A O 1
ATOM 3047 N N . ARG A 1 415 ? -9.184 10.060 2.729 1.00 40.53 415 ARG A N 1
ATOM 3048 C CA . ARG A 1 415 ? -10.116 9.845 3.850 1.00 40.53 415 ARG A CA 1
ATOM 3049 C C . ARG A 1 415 ? -9.639 10.536 5.124 1.00 40.53 415 ARG A C 1
ATOM 3051 O O . ARG A 1 415 ? -10.373 10.526 6.112 1.00 40.53 415 ARG A O 1
ATOM 3058 N N . SER A 1 416 ? -8.456 11.151 5.116 1.00 38.56 416 SER A N 1
ATOM 3059 C CA . SER A 1 416 ? -8.056 12.101 6.149 1.00 38.56 416 SER A CA 1
ATOM 3060 C C . SER A 1 416 ? -8.486 13.497 5.730 1.00 38.56 416 SER A C 1
ATOM 3062 O O . SER A 1 416 ? -7.744 14.251 5.116 1.00 38.56 416 SER A O 1
ATOM 3064 N N . VAL A 1 417 ? -9.703 13.869 6.118 1.00 40.31 417 VAL A N 1
ATOM 3065 C CA . VAL A 1 417 ? -10.127 15.269 6.100 1.00 40.31 417 VAL A CA 1
ATOM 3066 C C . VAL A 1 417 ? -9.359 15.995 7.203 1.00 40.31 417 VAL A C 1
ATOM 3068 O O . VAL A 1 417 ? -9.811 16.103 8.341 1.00 40.31 417 VAL A O 1
ATOM 3071 N N . HIS A 1 418 ? -8.150 16.450 6.893 1.00 41.69 418 HIS A N 1
ATOM 3072 C CA . HIS A 1 418 ? -7.430 17.427 7.701 1.00 41.69 418 HIS A CA 1
ATOM 3073 C C . HIS A 1 418 ? -7.764 18.836 7.217 1.00 41.69 418 HIS A C 1
ATOM 3075 O O . HIS A 1 418 ? -6.876 19.609 6.868 1.00 41.69 418 HIS A O 1
ATOM 3081 N N . ASP A 1 419 ? -9.052 19.182 7.223 1.00 46.38 419 ASP A N 1
ATOM 3082 C CA . ASP A 1 419 ? -9.467 20.554 6.962 1.00 46.38 419 ASP A CA 1
ATOM 3083 C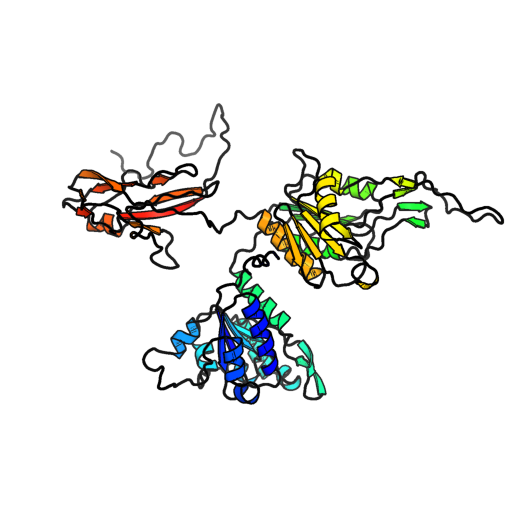 C . ASP A 1 419 ? -9.562 21.384 8.238 1.00 46.38 419 ASP A C 1
ATOM 3085 O O . ASP A 1 419 ? -9.900 20.928 9.336 1.00 46.38 419 ASP A O 1
ATOM 3089 N N . ARG A 1 420 ? -9.190 22.651 8.073 1.00 51.28 420 ARG A N 1
ATOM 3090 C CA . ARG A 1 420 ? -9.021 23.631 9.138 1.00 51.28 420 ARG A CA 1
ATOM 3091 C C . ARG A 1 420 ? -10.391 24.064 9.660 1.00 51.28 420 ARG A C 1
ATOM 3093 O O . ARG A 1 420 ? -11.016 24.979 9.132 1.00 51.28 420 ARG A O 1
ATOM 3100 N N . ALA A 1 421 ? -10.865 23.418 10.722 1.00 55.78 421 ALA A N 1
ATOM 3101 C CA . ALA A 1 421 ? -11.986 23.935 11.499 1.00 55.78 421 ALA A CA 1
ATOM 3102 C C . ALA A 1 421 ? -11.522 25.159 12.305 1.00 55.78 421 ALA A C 1
ATOM 3104 O O . ALA A 1 421 ? -10.598 25.068 13.118 1.00 55.78 421 ALA A O 1
ATOM 3105 N N . HIS A 1 422 ? -12.170 26.302 12.094 1.00 60.62 422 HIS A N 1
ATOM 3106 C CA . HIS A 1 422 ? -11.881 27.541 12.807 1.00 60.62 422 HIS A CA 1
ATOM 3107 C C . HIS A 1 422 ? -12.993 27.835 13.818 1.00 60.62 422 HIS A C 1
ATOM 3109 O O . HIS A 1 422 ? -14.171 27.557 13.601 1.00 60.62 422 HIS A O 1
ATOM 3115 N N . ARG A 1 423 ? -12.616 28.408 14.961 1.00 64.44 423 ARG A N 1
ATOM 3116 C CA . ARG A 1 423 ? -13.576 28.908 15.947 1.00 64.44 423 ARG A CA 1
ATOM 3117 C C . ARG A 1 423 ? -13.591 30.415 15.926 1.00 64.44 423 ARG A C 1
ATOM 3119 O O . ARG A 1 423 ? -12.534 31.042 15.862 1.00 64.44 423 ARG A O 1
ATOM 3126 N N . VAL A 1 424 ? -14.785 30.978 16.036 1.00 70.88 424 VAL A N 1
ATOM 3127 C CA . VAL A 1 424 ? -14.936 32.414 16.252 1.00 70.88 424 VAL A CA 1
ATOM 3128 C C . VAL A 1 424 ? -14.473 32.747 17.676 1.00 70.88 424 VAL A C 1
ATOM 3130 O O . VAL A 1 424 ? -14.625 31.946 18.601 1.00 70.88 424 VAL A O 1
ATOM 3133 N N . CYS A 1 425 ? -13.883 33.930 17.861 1.00 53.88 425 CYS A N 1
ATOM 3134 C CA . CYS A 1 425 ? -13.258 34.361 19.115 1.00 53.88 425 CYS A CA 1
ATOM 3135 C C . CYS A 1 425 ? -14.174 34.248 20.348 1.00 53.88 425 CYS A C 1
ATOM 3137 O O . CYS A 1 425 ? -13.704 33.867 21.417 1.00 53.88 425 CYS A O 1
ATOM 3139 N N . HIS A 1 426 ? -15.479 34.494 20.199 1.00 68.12 426 HIS A N 1
ATOM 3140 C CA . HIS A 1 426 ? -16.458 34.438 21.291 1.00 68.12 426 HIS A CA 1
ATOM 3141 C C . HIS A 1 426 ? -16.778 33.007 21.783 1.00 68.12 426 HIS A C 1
ATOM 3143 O O . HIS A 1 426 ? -17.531 32.840 22.742 1.00 68.12 426 HIS A O 1
ATOM 3149 N N . ALA A 1 427 ? -16.215 31.969 21.152 1.00 61.47 427 ALA A N 1
ATOM 3150 C CA . ALA A 1 427 ? -16.512 30.560 21.426 1.00 61.47 427 ALA A CA 1
ATOM 3151 C C . ALA A 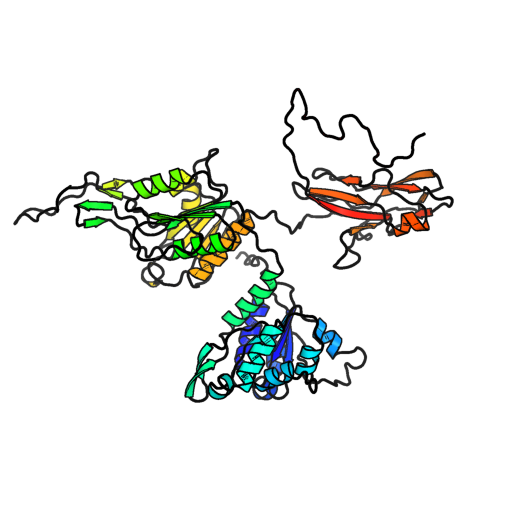1 427 ? -15.269 29.646 21.392 1.00 61.47 427 ALA A C 1
ATOM 3153 O O . ALA A 1 427 ? -15.379 28.435 21.153 1.00 61.47 427 ALA A O 1
ATOM 3154 N N . ALA A 1 428 ? -14.073 30.208 21.611 1.00 63.19 428 ALA A N 1
ATOM 3155 C CA . ALA A 1 428 ? -12.798 29.480 21.573 1.00 63.19 428 ALA A CA 1
ATOM 3156 C C . ALA A 1 428 ? -12.716 28.310 22.583 1.00 63.19 428 ALA A C 1
ATOM 3158 O O . ALA A 1 428 ? -11.989 27.336 22.373 1.00 63.19 428 ALA A O 1
ATOM 3159 N N . ASP A 1 429 ? -13.487 28.387 23.663 1.00 70.00 429 ASP A N 1
ATOM 3160 C CA . ASP A 1 429 ? -13.570 27.422 24.758 1.00 70.00 429 ASP A CA 1
ATOM 3161 C C . ASP A 1 429 ? -14.592 26.287 24.527 1.00 70.00 429 ASP A C 1
ATOM 3163 O O . ASP A 1 429 ? -14.441 25.200 25.087 1.00 70.00 429 ASP A O 1
ATOM 3167 N N . CYS A 1 430 ? -15.579 26.467 23.645 1.00 67.50 430 CYS A N 1
ATOM 3168 C CA . CYS A 1 430 ? -16.666 25.504 23.413 1.00 67.50 430 CYS A CA 1
ATOM 3169 C C . CYS A 1 430 ? -16.287 24.372 22.437 1.00 67.50 430 CYS A C 1
ATOM 3171 O O . CYS A 1 430 ? -16.882 24.225 21.375 1.00 67.50 430 CYS A O 1
ATOM 3173 N N . ARG A 1 431 ? -15.289 23.542 22.763 1.00 69.94 431 ARG A N 1
ATOM 3174 C CA . ARG A 1 431 ? -14.735 22.538 21.829 1.00 69.94 431 ARG A CA 1
ATOM 3175 C C . ARG A 1 431 ? -15.699 21.385 21.495 1.00 69.94 431 ARG A C 1
ATOM 3177 O O . ARG A 1 431 ? -15.947 20.519 22.326 1.00 69.94 431 ARG A O 1
ATOM 3184 N N . CYS A 1 432 ? -16.123 21.316 20.234 1.00 68.94 432 CYS A N 1
ATOM 3185 C CA . CYS A 1 432 ? -16.743 20.148 19.605 1.00 68.94 432 CYS A CA 1
ATOM 3186 C C . CYS A 1 432 ? -15.795 18.947 19.666 1.00 68.94 432 CYS A C 1
ATOM 3188 O O . CYS A 1 432 ? -14.603 19.080 19.380 1.00 68.94 432 CYS A O 1
ATOM 3190 N N . ARG A 1 433 ? -16.315 17.787 20.064 1.00 68.81 433 ARG A N 1
ATOM 3191 C CA . ARG A 1 433 ? -15.537 16.556 20.240 1.00 68.81 433 ARG A CA 1
ATOM 3192 C C . ARG A 1 433 ? -16.378 15.345 19.869 1.00 68.81 433 ARG A C 1
ATOM 3194 O O . ARG A 1 433 ? -17.601 15.362 20.007 1.00 68.81 433 ARG A O 1
ATOM 3201 N N . LEU A 1 434 ? -15.702 14.283 19.450 1.00 65.00 434 LEU A N 1
ATOM 3202 C CA . LEU A 1 434 ? -16.273 12.944 19.504 1.00 65.00 434 LEU A CA 1
ATOM 3203 C C . LEU A 1 434 ? -16.357 12.522 20.972 1.00 65.00 434 LEU A C 1
ATOM 3205 O O . LEU A 1 434 ? -15.414 12.721 21.738 1.00 65.00 434 LEU A O 1
ATOM 3209 N N . SER A 1 435 ? -17.496 11.960 21.369 1.00 68.00 435 SER A N 1
ATOM 3210 C CA . SER A 1 435 ? -17.699 11.492 22.745 1.00 68.00 435 SER A CA 1
ATOM 3211 C C . SER A 1 435 ? -16.901 10.222 23.051 1.00 68.00 435 SER A C 1
ATOM 3213 O O . SER A 1 435 ? -16.478 10.020 24.185 1.00 68.00 435 SER A O 1
ATOM 3215 N N . THR A 1 436 ? -16.672 9.383 22.039 1.00 66.38 436 THR A N 1
ATOM 3216 C CA . THR A 1 436 ? -15.853 8.166 22.100 1.00 66.38 436 THR A CA 1
ATOM 3217 C C . THR A 1 436 ? -15.169 7.939 20.751 1.00 66.38 436 THR A C 1
ATOM 3219 O O . THR A 1 436 ? -15.594 8.501 19.742 1.00 66.38 436 THR A O 1
ATOM 3222 N N . ALA A 1 437 ? -14.153 7.074 20.707 1.00 56.34 437 ALA A N 1
ATOM 3223 C CA . ALA A 1 437 ? -13.487 6.696 19.457 1.00 56.34 437 ALA A CA 1
ATOM 3224 C C . ALA A 1 437 ? -14.425 6.004 18.441 1.00 56.34 437 ALA A C 1
ATOM 3226 O O . ALA A 1 437 ? -14.145 6.023 17.248 1.00 56.34 437 ALA A O 1
ATOM 3227 N N . GLY A 1 438 ? -15.536 5.413 18.900 1.00 62.25 438 GLY A N 1
ATOM 3228 C CA . GLY A 1 438 ? -16.546 4.772 18.049 1.00 62.25 438 GLY A CA 1
ATOM 3229 C C . GLY A 1 438 ? -17.742 5.663 17.697 1.00 62.25 438 GLY A C 1
ATOM 3230 O O . GLY A 1 438 ? -18.683 5.190 17.061 1.00 62.25 438 GLY A O 1
ATOM 3231 N N . ALA A 1 439 ? -17.761 6.927 18.133 1.00 73.38 439 ALA A N 1
ATOM 3232 C CA . ALA A 1 439 ? -18.864 7.831 17.837 1.00 73.38 439 ALA A CA 1
ATOM 3233 C C . ALA A 1 439 ? -18.849 8.229 16.353 1.00 73.38 439 ALA A C 1
ATOM 3235 O O . ALA A 1 439 ? -17.842 8.706 15.839 1.00 73.38 439 ALA A O 1
ATOM 3236 N N . ALA A 1 440 ? -19.986 8.069 15.676 1.00 75.94 440 ALA A N 1
ATOM 3237 C CA . ALA A 1 440 ? -20.128 8.461 14.273 1.00 75.94 440 ALA A CA 1
ATOM 3238 C C . ALA A 1 440 ? -20.296 9.980 14.083 1.00 75.94 440 ALA A C 1
ATOM 3240 O O . ALA A 1 440 ? -20.007 10.497 13.008 1.00 75.94 440 ALA A O 1
ATOM 3241 N N . GLY A 1 441 ? -20.796 10.686 15.104 1.00 84.56 441 GLY A N 1
ATOM 3242 C CA . GLY A 1 441 ? -21.093 12.115 15.045 1.00 84.56 441 GLY A CA 1
ATOM 3243 C C . GLY A 1 441 ? -20.331 12.932 16.086 1.00 84.56 441 GLY A C 1
ATOM 3244 O O . GLY A 1 441 ? -20.093 12.476 17.205 1.00 84.56 441 GLY A O 1
ATOM 3245 N N . ILE A 1 442 ? -19.974 14.158 15.710 1.00 88.00 442 ILE A N 1
ATOM 3246 C CA . ILE A 1 442 ? -19.319 15.155 16.560 1.00 88.00 442 ILE A CA 1
ATOM 3247 C C . ILE A 1 442 ? -20.388 15.920 17.340 1.00 88.00 442 ILE A C 1
ATOM 3249 O O . ILE A 1 442 ? -21.359 16.397 16.753 1.00 88.00 442 ILE A O 1
ATOM 3253 N N . ASP A 1 443 ? -20.200 16.083 18.649 1.00 91.00 443 ASP A N 1
ATOM 3254 C CA . ASP A 1 443 ? -21.115 16.866 19.480 1.00 91.00 443 ASP A CA 1
ATOM 3255 C C . ASP A 1 443 ? -21.018 18.365 19.130 1.00 91.00 443 ASP A C 1
ATOM 3257 O O . ASP A 1 443 ? -19.939 18.965 19.197 1.00 91.00 443 ASP A O 1
ATOM 3261 N N . LEU A 1 444 ? -22.158 18.983 18.797 1.00 91.88 444 LEU A N 1
ATOM 3262 C CA . LEU A 1 444 ? -22.276 20.431 18.613 1.00 91.88 444 LEU A CA 1
ATOM 3263 C C . LEU A 1 444 ? -22.756 21.079 19.912 1.00 91.88 444 LEU A C 1
ATOM 3265 O O . LEU A 1 444 ? -23.778 20.680 20.483 1.00 91.88 444 LEU A O 1
ATOM 3269 N N . LEU A 1 445 ? -21.991 22.064 20.379 1.00 92.62 445 LEU A N 1
ATOM 3270 C CA . LEU A 1 445 ? -22.222 22.761 21.640 1.00 92.62 445 LEU A CA 1
ATOM 3271 C C . LEU A 1 445 ? -22.863 24.125 21.386 1.00 92.62 445 LEU A C 1
ATOM 3273 O O . LEU A 1 445 ? -22.521 24.785 20.409 1.00 92.62 445 LEU A O 1
ATOM 3277 N N . ALA A 1 446 ? -23.746 24.559 22.280 1.00 93.44 446 ALA A N 1
ATOM 3278 C CA . ALA A 1 446 ? -24.287 25.910 22.274 1.00 93.44 446 ALA A CA 1
ATOM 3279 C C . ALA A 1 446 ? -23.199 26.924 22.657 1.00 93.44 446 ALA A C 1
ATOM 3281 O O . ALA A 1 446 ? -22.609 26.831 23.731 1.00 93.44 446 ALA A O 1
ATOM 3282 N N . ALA A 1 447 ? -22.962 27.920 21.811 1.00 92.31 447 ALA A N 1
ATOM 3283 C CA . ALA A 1 447 ? -22.045 29.032 22.059 1.00 92.31 447 ALA A CA 1
ATOM 3284 C C . ALA A 1 447 ? -22.797 30.326 22.410 1.00 92.31 447 ALA A C 1
ATOM 3286 O O . ALA A 1 447 ? -22.397 31.420 22.024 1.00 92.31 447 ALA A O 1
ATOM 3287 N N . VAL A 1 448 ? -23.909 30.202 23.135 1.00 92.00 448 VAL A N 1
ATOM 3288 C CA . VAL A 1 448 ? -24.709 31.351 23.572 1.00 92.00 448 VAL A CA 1
ATOM 3289 C C . VAL A 1 448 ? -23.932 32.208 24.574 1.00 92.00 448 VAL A C 1
ATOM 3291 O O . VAL A 1 448 ? -23.205 31.677 25.414 1.00 92.00 448 VAL A O 1
ATOM 3294 N N . THR A 1 449 ? -24.075 33.529 24.497 1.00 88.75 449 THR A N 1
ATOM 3295 C CA . THR A 1 449 ? -23.504 34.464 25.484 1.00 88.75 449 THR A CA 1
ATOM 3296 C C . THR A 1 449 ? -24.369 34.572 26.737 1.00 88.75 449 THR A C 1
ATOM 3298 O O . THR A 1 449 ? -23.841 34.769 27.826 1.00 88.75 449 THR A O 1
ATOM 3301 N N . GLU A 1 450 ? -25.680 34.382 26.588 1.00 91.56 450 GLU A N 1
ATOM 3302 C CA . GLU A 1 450 ? -26.676 34.359 27.662 1.00 91.56 450 GLU A CA 1
ATOM 3303 C C . GLU A 1 450 ? -27.600 33.139 27.485 1.00 91.56 450 GLU A C 1
ATOM 3305 O O . GLU A 1 450 ? -27.829 32.722 26.345 1.00 91.56 450 GLU A O 1
ATOM 3310 N N . PRO A 1 451 ? -28.129 32.536 28.568 1.00 95.06 451 PRO A N 1
ATOM 3311 C CA . PRO A 1 451 ? -29.031 31.392 28.457 1.00 95.06 451 PRO A CA 1
ATOM 3312 C C . PRO A 1 451 ? -30.291 31.699 27.633 1.00 95.06 451 PRO A C 1
ATOM 3314 O O . PRO A 1 451 ? -30.940 32.723 27.834 1.00 95.06 451 PRO A O 1
ATOM 3317 N N . ILE A 1 452 ? -30.676 30.780 26.743 1.00 95.44 452 ILE A N 1
ATOM 3318 C CA . ILE A 1 452 ? -31.877 30.908 25.901 1.00 95.44 452 ILE A CA 1
ATOM 3319 C C . ILE A 1 452 ? -32.950 29.944 26.401 1.00 95.44 452 ILE A C 1
ATOM 3321 O O . ILE A 1 452 ? -32.726 28.737 26.431 1.00 95.44 452 ILE A O 1
ATOM 3325 N N . VAL A 1 453 ? -34.138 30.444 26.740 1.00 96.31 453 VAL A N 1
ATOM 3326 C CA . VAL A 1 453 ? -35.278 29.593 27.115 1.00 96.31 453 VAL A CA 1
ATOM 3327 C C . VAL A 1 453 ? -36.106 29.249 25.877 1.00 96.31 453 VAL A C 1
ATOM 3329 O O . VAL A 1 453 ? -36.664 30.130 25.227 1.00 96.31 453 VAL A O 1
ATOM 3332 N N . VAL A 1 454 ? -36.219 27.959 25.566 1.00 95.56 454 VAL A N 1
ATOM 3333 C CA . VAL A 1 454 ? -37.027 27.434 24.457 1.00 95.56 454 VAL A CA 1
ATOM 3334 C C . VAL A 1 454 ? -38.349 26.918 25.008 1.00 95.56 454 VAL A C 1
ATOM 3336 O O . VAL A 1 454 ? -38.433 25.797 25.514 1.00 95.56 454 VAL A O 1
ATOM 3339 N N . VAL A 1 455 ? -39.386 27.751 24.945 1.00 96.19 455 VAL A N 1
ATOM 3340 C CA . VAL A 1 455 ? -40.744 27.379 25.374 1.00 96.19 455 VAL A CA 1
ATOM 3341 C C . VAL A 1 455 ? -41.389 26.384 24.402 1.00 96.19 455 VAL A C 1
ATOM 3343 O O . VAL A 1 455 ? -40.967 26.272 23.251 1.00 96.19 455 VAL A O 1
ATOM 3346 N N . ALA A 1 456 ? -42.411 25.661 24.862 1.00 95.56 456 ALA A N 1
ATOM 3347 C CA . ALA A 1 456 ? -43.163 24.710 24.045 1.00 95.56 456 ALA A CA 1
ATOM 3348 C C . ALA A 1 456 ? -43.676 25.357 22.742 1.00 95.56 456 ALA A C 1
ATOM 3350 O O . ALA A 1 456 ? -44.198 26.473 22.752 1.00 95.56 456 ALA A O 1
ATOM 3351 N N . GLY A 1 457 ? -43.486 24.676 21.611 1.00 93.06 457 GLY A N 1
ATOM 3352 C CA . GLY A 1 457 ? -43.863 25.146 20.273 1.00 93.06 457 GLY A CA 1
ATOM 3353 C C . GLY A 1 457 ? -42.949 26.222 19.671 1.00 93.06 457 GLY A C 1
ATOM 3354 O O . GLY A 1 457 ? -43.104 26.559 18.495 1.00 93.06 457 GLY A O 1
ATOM 3355 N N . ALA A 1 458 ? -41.983 26.760 20.424 1.00 94.81 458 ALA A N 1
ATOM 3356 C CA . ALA A 1 458 ? -41.069 27.773 19.912 1.00 94.81 458 ALA A CA 1
ATOM 3357 C C . ALA A 1 458 ? -39.919 27.166 19.100 1.00 94.81 458 ALA A C 1
ATOM 3359 O O . ALA A 1 458 ? -39.427 26.067 19.375 1.00 94.81 458 ALA A O 1
ATOM 3360 N N . ARG A 1 459 ? -39.454 27.952 18.124 1.00 95.88 459 ARG A N 1
ATOM 3361 C CA . ARG A 1 459 ? -38.235 27.706 17.353 1.00 95.88 459 ARG A CA 1
ATOM 3362 C C . ARG A 1 459 ? -37.191 28.760 17.684 1.00 95.88 459 ARG A C 1
ATOM 3364 O O . ARG A 1 459 ? -37.507 29.949 17.680 1.00 95.88 459 ARG A O 1
ATOM 3371 N N . VAL A 1 460 ? -35.960 28.335 17.929 1.00 96.31 460 VAL A N 1
ATOM 3372 C CA . VAL A 1 460 ? -34.833 29.239 18.189 1.00 96.31 460 VAL A CA 1
ATOM 3373 C C . VAL A 1 460 ? -33.622 28.832 17.362 1.00 96.31 460 VAL A C 1
ATOM 3375 O O . VAL A 1 460 ? -33.398 27.645 17.135 1.00 96.31 460 VAL A O 1
ATOM 3378 N N . LEU A 1 461 ? -32.837 29.813 16.921 1.00 96.12 461 LEU A N 1
ATOM 3379 C CA . LEU A 1 461 ? -31.524 29.582 16.326 1.00 96.12 461 LEU A CA 1
ATOM 3380 C C . LEU A 1 461 ? -30.469 29.703 17.427 1.00 96.12 461 LEU A C 1
ATOM 3382 O O . LEU A 1 461 ? -30.367 30.746 18.069 1.00 96.12 461 LEU A O 1
ATOM 3386 N N . VAL A 1 462 ? -29.693 28.646 17.643 1.00 95.62 462 VAL A N 1
ATOM 3387 C CA . VAL A 1 462 ? -28.644 28.599 18.663 1.00 95.62 462 VAL A CA 1
ATOM 3388 C C . VAL A 1 462 ? -27.266 28.606 17.988 1.00 95.62 462 VAL A C 1
ATOM 3390 O O . VAL A 1 462 ? -26.985 27.684 17.217 1.00 95.62 462 VAL A O 1
ATOM 3393 N N . PRO A 1 463 ? -26.401 29.602 18.259 1.00 93.94 463 PRO A N 1
ATOM 3394 C CA . PRO A 1 463 ? -25.041 29.653 17.723 1.00 93.94 463 PRO A CA 1
ATOM 3395 C C . PRO A 1 463 ? -24.172 28.518 18.280 1.00 93.94 463 PRO A C 1
ATOM 3397 O O . PRO A 1 463 ? -24.396 28.043 19.398 1.00 93.94 463 PRO A O 1
ATOM 3400 N N . THR A 1 464 ? -23.157 28.096 17.524 1.00 91.75 464 THR A N 1
ATOM 3401 C CA . THR A 1 464 ? -22.191 27.053 17.945 1.00 91.75 464 THR A CA 1
ATOM 3402 C C . THR A 1 464 ? -20.747 27.548 18.010 1.00 91.75 464 THR A C 1
ATOM 3404 O O . THR A 1 464 ? -19.865 26.857 18.534 1.00 91.75 464 THR A O 1
ATOM 3407 N N . GLY A 1 465 ? -20.484 28.735 17.463 1.00 87.88 465 GLY A N 1
ATOM 3408 C CA . GLY A 1 465 ? -19.157 29.311 17.308 1.00 87.88 465 GLY A CA 1
ATOM 3409 C C . GLY A 1 465 ? -18.245 28.550 16.344 1.00 87.88 465 GLY A C 1
ATOM 3410 O O . GLY A 1 465 ? -17.032 28.786 16.344 1.00 87.88 465 GLY A O 1
ATOM 3411 N N . LEU A 1 466 ? -18.795 27.605 15.572 1.00 87.88 466 LEU A N 1
ATOM 3412 C CA . LEU A 1 466 ? -18.067 26.753 14.638 1.00 87.88 466 LEU A CA 1
ATOM 3413 C C . LEU A 1 466 ? -18.187 27.296 13.211 1.00 87.88 466 LEU A C 1
ATOM 3415 O O . LEU A 1 466 ? -19.283 27.343 12.657 1.00 87.88 466 LEU A O 1
ATOM 3419 N N . CYS A 1 467 ? -17.045 27.621 12.609 1.00 86.62 467 CYS A N 1
ATOM 3420 C CA . CYS A 1 467 ? -16.901 27.857 11.175 1.00 86.62 467 CYS A CA 1
ATOM 3421 C C . CYS A 1 467 ? -16.020 26.743 10.603 1.00 86.62 467 CYS A C 1
ATOM 3423 O O . CYS A 1 467 ? -14.961 26.429 11.152 1.00 86.62 467 CYS A O 1
ATOM 3425 N N . ILE A 1 468 ? -16.429 26.133 9.499 1.00 83.69 468 ILE A N 1
ATOM 3426 C CA . ILE A 1 468 ? -15.703 25.001 8.922 1.00 83.69 468 ILE A CA 1
ATOM 3427 C C . ILE A 1 468 ? -15.513 25.206 7.424 1.00 83.69 468 ILE A C 1
ATOM 3429 O O . ILE A 1 468 ? -16.407 25.694 6.742 1.00 83.69 468 ILE A O 1
ATOM 3433 N N . ALA A 1 469 ? -14.331 24.855 6.924 1.00 80.62 469 ALA A N 1
ATOM 3434 C CA . ALA A 1 469 ? -14.125 24.597 5.508 1.00 80.62 469 ALA A CA 1
ATOM 3435 C C . ALA A 1 469 ? -14.277 23.088 5.312 1.00 80.62 469 ALA A C 1
ATOM 3437 O O . ALA A 1 469 ? -13.551 22.323 5.945 1.00 80.62 469 ALA A O 1
ATOM 3438 N N . LEU A 1 470 ? -15.267 22.670 4.526 1.00 78.38 470 LEU A N 1
ATOM 3439 C CA . LEU A 1 470 ? -15.468 21.261 4.205 1.00 78.38 470 LEU A CA 1
ATOM 3440 C C . LEU A 1 470 ? -14.627 20.875 2.978 1.00 78.38 470 LEU A C 1
ATOM 3442 O O . LEU A 1 470 ? -14.421 21.723 2.103 1.00 78.38 470 LEU A O 1
ATOM 3446 N N . PRO A 1 471 ? -14.172 19.615 2.898 1.00 70.69 471 PRO A N 1
ATOM 3447 C CA . PRO A 1 471 ? -13.409 19.130 1.759 1.00 70.69 471 PRO A CA 1
ATOM 3448 C C . PRO A 1 471 ? -14.297 19.031 0.514 1.00 70.69 471 PRO A C 1
ATOM 3450 O O . PRO A 1 471 ? -15.500 18.762 0.636 1.00 70.69 471 PRO A O 1
ATOM 3453 N N . PRO A 1 472 ? -13.711 19.150 -0.690 1.00 75.44 472 PRO A N 1
ATOM 3454 C CA . PRO A 1 472 ? -14.463 19.006 -1.922 1.00 75.44 472 PRO A CA 1
ATOM 3455 C C . PRO A 1 472 ? -15.236 17.692 -2.031 1.00 75.44 472 PRO A C 1
ATOM 3457 O O . PRO A 1 472 ? -14.684 16.613 -1.811 1.00 75.44 472 PRO A O 1
ATOM 3460 N N . GLY A 1 473 ? -16.519 17.777 -2.398 1.00 78.94 473 GLY A N 1
ATOM 3461 C CA . GLY A 1 473 ? -17.393 16.610 -2.550 1.00 78.94 473 GLY A CA 1
ATOM 3462 C C . GLY A 1 473 ? -17.977 16.054 -1.246 1.00 78.94 473 GLY A C 1
ATOM 3463 O O . GLY A 1 473 ? -18.463 14.923 -1.246 1.00 78.94 473 GLY A O 1
ATOM 3464 N N . TYR A 1 474 ? -17.959 16.820 -0.153 1.00 85.88 474 TYR A N 1
ATOM 3465 C CA . TYR A 1 474 ? -18.580 16.447 1.121 1.00 85.88 474 TYR A CA 1
ATOM 3466 C C . TYR A 1 474 ? -19.563 17.511 1.620 1.00 85.88 474 TYR A C 1
ATOM 3468 O O . TYR A 1 474 ? -19.403 18.701 1.369 1.00 85.88 474 TYR A O 1
ATOM 3476 N N . GLU A 1 475 ? -20.549 17.060 2.393 1.00 91.50 475 GLU A N 1
ATOM 3477 C CA . GLU A 1 475 ? -21.451 17.890 3.189 1.00 91.50 475 GLU A CA 1
ATOM 3478 C C . GLU A 1 475 ? -21.311 17.537 4.677 1.00 91.50 475 GLU A C 1
ATOM 3480 O O . GLU A 1 475 ? -20.913 16.422 5.043 1.00 91.50 475 GLU A O 1
ATOM 3485 N N . LEU A 1 476 ? -21.684 18.465 5.560 1.00 91.62 476 LEU A N 1
ATOM 3486 C CA . LEU A 1 476 ? -21.846 18.173 6.984 1.00 91.62 476 LEU A CA 1
ATOM 3487 C C . LEU A 1 476 ? -23.335 18.097 7.328 1.00 91.62 476 LEU A C 1
ATOM 3489 O O . LEU A 1 476 ? -24.067 19.071 7.189 1.00 91.62 476 LEU A O 1
ATOM 3493 N N . GLN A 1 477 ? -23.769 16.942 7.828 1.00 95.06 477 GLN A N 1
ATOM 3494 C CA . GLN A 1 477 ? -25.154 16.688 8.206 1.00 95.06 477 GLN A CA 1
ATOM 3495 C C . GLN A 1 477 ? -25.364 16.895 9.704 1.00 95.06 477 GLN A C 1
ATOM 3497 O O . GLN A 1 477 ? -24.850 16.139 10.532 1.00 95.06 477 GLN A O 1
ATOM 3502 N N . VAL A 1 478 ? -26.187 17.871 10.063 1.00 95.06 478 VAL A N 1
ATOM 3503 C CA . VAL A 1 478 ? -26.593 18.168 11.436 1.00 95.06 478 VAL A CA 1
ATOM 3504 C C . VAL A 1 478 ? -27.846 17.370 11.801 1.00 95.06 478 VAL A C 1
ATOM 3506 O O . VAL A 1 478 ? -28.871 17.412 11.119 1.00 95.06 478 VAL A O 1
ATOM 3509 N N . ARG A 1 479 ? -27.782 16.631 12.908 1.00 95.19 479 ARG A N 1
ATOM 3510 C CA . ARG A 1 479 ? -28.823 15.703 13.363 1.00 95.19 479 ARG A CA 1
ATOM 3511 C C . ARG A 1 479 ? -29.216 15.965 14.823 1.00 95.19 479 ARG A C 1
ATOM 3513 O O . ARG A 1 479 ? -28.374 16.390 15.623 1.00 95.19 479 ARG A O 1
ATOM 3520 N N . PRO A 1 480 ? -30.476 15.685 15.208 1.00 94.00 480 PRO A N 1
ATOM 3521 C CA . PRO A 1 480 ? -30.922 15.793 16.587 1.00 94.00 480 PRO A CA 1
ATOM 3522 C C . PRO A 1 480 ? -30.220 14.769 17.478 1.00 94.00 480 PRO A C 1
ATOM 3524 O O . PRO A 1 480 ? -29.754 13.712 17.036 1.00 94.00 480 PRO A O 1
ATOM 3527 N N . ARG A 1 481 ? -30.172 15.077 18.774 1.00 92.25 481 ARG A N 1
ATOM 3528 C CA . ARG A 1 481 ? -29.739 14.133 19.805 1.00 92.25 481 ARG A CA 1
ATOM 3529 C C . ARG A 1 481 ? -30.950 13.374 20.323 1.00 92.25 481 ARG A C 1
ATOM 3531 O O . ARG A 1 481 ? -31.859 13.990 20.876 1.00 92.25 481 ARG A O 1
ATOM 3538 N N . SER A 1 482 ? -30.915 12.045 20.251 1.00 87.94 482 SER A N 1
ATOM 3539 C CA . SER A 1 482 ? -31.996 11.187 20.763 1.00 87.94 482 SER A CA 1
ATOM 3540 C C . SER A 1 482 ? -32.340 11.480 22.227 1.00 87.94 482 SER A C 1
ATOM 3542 O O . SER A 1 482 ? -33.508 11.526 22.588 1.00 87.94 482 SER A O 1
ATOM 3544 N N . GLY A 1 483 ? -31.333 11.759 23.063 1.00 89.06 483 GLY A N 1
ATOM 3545 C CA . GLY A 1 483 ? -31.541 12.100 24.471 1.00 89.06 483 GLY A CA 1
ATOM 3546 C C . GLY A 1 483 ? -32.293 13.416 24.701 1.00 89.06 483 GLY A C 1
ATOM 3547 O O . GLY A 1 483 ? -33.093 13.478 25.627 1.00 89.06 483 GLY A O 1
ATOM 3548 N N . LEU A 1 484 ? -32.065 14.448 23.878 1.00 91.19 484 LEU A N 1
ATOM 3549 C CA . LEU A 1 484 ? -32.796 15.718 23.993 1.00 91.19 484 LEU A CA 1
ATOM 3550 C C . LEU A 1 484 ? -34.211 15.606 23.424 1.00 91.19 484 LEU A C 1
ATOM 3552 O O . LEU A 1 484 ? -35.148 16.118 24.033 1.00 91.19 484 LEU A O 1
ATOM 3556 N N . ALA A 1 485 ? -34.363 14.886 22.311 1.00 91.44 485 ALA A N 1
ATOM 3557 C CA . ALA A 1 485 ? -35.666 14.599 21.724 1.00 91.44 485 ALA A CA 1
ATOM 3558 C C . ALA A 1 485 ? -36.556 13.823 22.703 1.00 91.44 485 ALA A C 1
ATOM 3560 O O . ALA A 1 485 ? -37.687 14.221 22.948 1.00 91.44 485 ALA A O 1
ATOM 3561 N N . LEU A 1 486 ? -36.024 12.769 23.331 1.00 91.88 486 LEU A N 1
ATOM 3562 C CA . LEU A 1 486 ? -36.785 11.934 24.260 1.00 91.88 486 LEU A CA 1
ATOM 3563 C C . LEU A 1 486 ? -37.107 12.642 25.584 1.00 91.88 486 LEU A C 1
ATOM 3565 O O . LEU A 1 486 ? -38.218 12.517 26.082 1.00 91.88 486 LEU A O 1
ATOM 3569 N N . LYS A 1 487 ? -36.137 13.342 26.189 1.00 91.62 487 LYS A N 1
ATOM 3570 C CA . LYS A 1 487 ? -36.297 13.897 27.548 1.00 91.62 487 LYS A CA 1
ATOM 3571 C C . LYS A 1 487 ? -36.972 15.263 27.584 1.00 91.62 487 LYS A C 1
ATOM 3573 O O . LYS A 1 487 ? -37.585 15.602 28.589 1.00 91.62 487 LYS A O 1
ATOM 3578 N N . HIS A 1 488 ? -36.802 16.055 26.529 1.00 92.81 488 HIS A N 1
ATOM 3579 C CA . HIS A 1 488 ? -37.197 17.464 26.512 1.00 92.81 488 HIS A CA 1
ATOM 3580 C C . HIS A 1 488 ? -37.996 17.847 25.261 1.00 92.81 488 HIS A C 1
ATOM 3582 O O . HIS A 1 488 ? -38.282 19.022 25.076 1.00 92.81 488 HIS A O 1
ATOM 3588 N N . GLY A 1 489 ? -38.313 16.896 24.374 1.00 93.12 489 GLY A N 1
ATOM 3589 C CA . GLY A 1 489 ? -39.034 17.183 23.133 1.00 93.12 489 GLY A CA 1
ATOM 3590 C C . GLY A 1 489 ? -38.252 18.054 22.146 1.00 93.12 489 GLY A C 1
ATOM 3591 O O . GLY A 1 489 ? -38.849 18.624 21.236 1.00 93.12 489 GLY A O 1
ATOM 3592 N N . ILE A 1 490 ? -36.931 18.193 22.296 1.00 96.56 490 ILE A N 1
ATOM 3593 C CA . ILE A 1 490 ? -36.137 19.049 21.408 1.00 96.56 490 ILE A CA 1
ATOM 3594 C C . ILE A 1 490 ?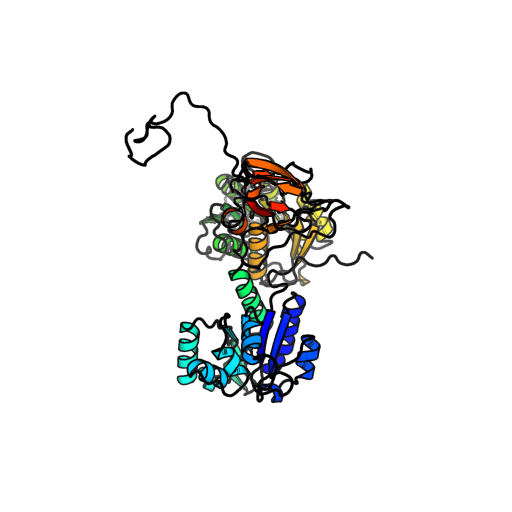 -35.746 18.297 20.142 1.00 96.56 490 ILE A C 1
ATOM 3596 O O . ILE A 1 490 ? -35.047 17.283 20.192 1.00 96.56 490 ILE A O 1
ATOM 3600 N N . THR A 1 491 ? -36.128 18.852 18.998 1.00 95.56 491 THR A N 1
ATOM 3601 C CA . THR A 1 491 ? -35.766 18.343 17.675 1.00 95.56 491 THR A CA 1
ATOM 3602 C C . THR A 1 491 ? -35.200 19.447 16.785 1.00 95.56 491 THR A C 1
ATOM 3604 O O . THR A 1 491 ? -35.230 20.628 17.134 1.00 95.56 491 THR A O 1
ATOM 3607 N N . LEU A 1 492 ? -34.674 19.053 15.628 1.00 95.75 492 LEU A N 1
ATOM 3608 C CA . LEU A 1 492 ? -34.249 19.958 14.567 1.00 95.75 492 LEU A CA 1
ATOM 3609 C C . LEU A 1 492 ? -35.297 19.876 13.450 1.00 95.75 492 LEU A C 1
ATOM 3611 O O . LEU A 1 492 ? -35.412 18.821 12.822 1.00 95.75 492 LEU A O 1
ATOM 3615 N N . PRO A 1 493 ? -36.065 20.947 13.184 1.00 93.75 493 PRO A N 1
ATOM 3616 C CA . PRO A 1 493 ? -37.134 20.914 12.187 1.00 93.75 493 PRO A CA 1
ATOM 3617 C C . PRO A 1 493 ? -36.612 20.724 10.756 1.00 93.75 493 PRO A C 1
ATOM 3619 O O . PRO A 1 493 ? -37.363 20.319 9.880 1.00 93.75 493 PRO A O 1
ATOM 3622 N N . ASN A 1 494 ? -35.328 20.995 10.522 1.00 93.38 494 ASN A N 1
ATOM 3623 C CA . ASN A 1 494 ? -34.647 20.834 9.243 1.00 93.38 494 ASN A CA 1
ATOM 3624 C C . ASN A 1 494 ? -33.756 19.581 9.195 1.00 93.38 494 ASN A C 1
ATOM 3626 O O . ASN A 1 494 ? -32.788 19.580 8.450 1.00 93.38 494 ASN A O 1
ATOM 3630 N N . SER A 1 495 ? -33.996 18.557 10.024 1.00 91.06 495 SER A N 1
ATOM 3631 C CA . SER A 1 495 ? -33.099 17.397 10.084 1.00 91.06 495 SER A CA 1
ATOM 3632 C C . SER A 1 495 ? -33.265 16.420 8.902 1.00 91.06 495 SER A C 1
ATOM 3634 O O . SER A 1 495 ? -34.400 16.044 8.607 1.00 91.06 495 SER A O 1
ATOM 3636 N N . PRO A 1 496 ? -32.161 15.910 8.309 1.00 92.06 496 PRO A N 1
ATOM 3637 C CA . PRO A 1 496 ? -30.779 16.345 8.527 1.00 92.06 496 PRO A CA 1
ATOM 3638 C C . PRO A 1 496 ? -30.541 17.746 7.949 1.00 92.06 496 PRO A C 1
ATOM 3640 O O . PRO A 1 496 ? -30.897 18.017 6.809 1.00 92.06 496 PRO A O 1
ATOM 3643 N N . GLY A 1 497 ? -29.930 18.627 8.744 1.00 92.94 497 GLY A N 1
ATOM 3644 C CA . GLY A 1 497 ? -29.551 19.955 8.275 1.00 92.94 497 GLY A CA 1
ATOM 3645 C C . GLY A 1 497 ? -28.255 19.858 7.482 1.00 92.94 497 GLY A C 1
ATOM 3646 O O . GLY A 1 497 ? -27.244 19.458 8.054 1.00 92.94 497 GLY A O 1
ATOM 3647 N N . THR A 1 498 ? -28.281 20.200 6.200 1.00 94.06 498 THR A N 1
ATOM 3648 C CA . THR A 1 498 ? -27.097 20.189 5.331 1.00 94.06 498 THR A CA 1
ATOM 3649 C C . THR A 1 498 ? -26.300 21.481 5.481 1.00 94.06 498 THR A C 1
ATOM 3651 O O . THR A 1 498 ? -26.869 22.572 5.478 1.00 94.06 498 THR A O 1
ATOM 3654 N N . ILE A 1 499 ? -24.981 21.344 5.620 1.00 93.75 499 ILE A N 1
ATOM 3655 C CA . ILE A 1 499 ? -24.005 22.427 5.480 1.00 93.75 499 ILE A CA 1
ATOM 3656 C C . ILE A 1 499 ? -23.156 22.123 4.247 1.00 93.75 499 ILE A C 1
ATOM 3658 O O . ILE A 1 499 ? -22.504 21.074 4.192 1.00 93.75 499 ILE A O 1
ATOM 3662 N N . ASP A 1 500 ? -23.181 23.041 3.287 1.00 90.69 500 ASP A N 1
ATOM 3663 C CA . ASP A 1 500 ? -22.553 22.883 1.978 1.00 90.69 500 ASP A CA 1
ATOM 3664 C C . ASP A 1 500 ? -21.034 23.110 1.992 1.00 90.69 500 ASP A C 1
ATOM 3666 O O . ASP A 1 500 ? -20.481 23.803 2.853 1.00 90.69 500 ASP A O 1
ATOM 3670 N N . GLU A 1 501 ? -20.366 22.537 0.988 1.00 84.94 501 GLU A N 1
ATOM 3671 C CA . GLU A 1 501 ? -18.916 22.601 0.761 1.00 84.94 501 GLU A CA 1
ATOM 3672 C C . GLU A 1 501 ? -18.363 24.038 0.744 1.00 84.94 501 GLU A C 1
ATOM 3674 O O . GLU A 1 501 ? -17.244 24.294 1.199 1.00 84.94 501 GLU A O 1
ATOM 3679 N N . ASP A 1 502 ? -19.140 24.992 0.237 1.00 83.06 502 ASP A N 1
ATOM 3680 C CA . ASP A 1 502 ? -18.775 26.397 0.050 1.00 83.06 502 ASP A CA 1
ATOM 3681 C C . ASP A 1 502 ? -19.263 27.316 1.185 1.00 83.06 502 ASP A C 1
ATOM 3683 O O . ASP A 1 502 ? -18.903 28.496 1.230 1.00 83.06 502 ASP A O 1
ATOM 3687 N N . TYR A 1 503 ? -19.993 26.782 2.169 1.00 87.81 503 TYR A N 1
ATOM 3688 C CA . TYR A 1 503 ? -20.433 27.554 3.323 1.00 87.81 503 TYR A CA 1
ATOM 3689 C C . TYR A 1 503 ? -19.262 27.854 4.267 1.00 87.81 503 TYR A C 1
ATOM 3691 O O . TYR A 1 503 ? -18.501 26.970 4.660 1.00 87.81 503 TYR A O 1
ATOM 3699 N N . ARG A 1 504 ? -19.091 29.124 4.648 1.00 85.50 504 ARG A N 1
ATOM 3700 C CA . ARG A 1 504 ? -18.019 29.578 5.565 1.00 85.50 504 ARG A CA 1
ATOM 3701 C C . ARG A 1 504 ? -18.535 30.341 6.785 1.00 85.50 504 ARG A C 1
ATOM 3703 O O . ARG A 1 504 ? -17.738 30.774 7.617 1.00 85.50 504 ARG A O 1
ATOM 3710 N N . GLY A 1 505 ? -19.851 30.524 6.882 1.00 88.44 505 GLY A N 1
ATOM 3711 C CA . GLY A 1 505 ? -20.485 31.185 8.017 1.00 88.44 505 GLY A CA 1
ATOM 3712 C C . GLY A 1 505 ? -20.425 30.345 9.293 1.00 88.44 505 GLY A C 1
ATOM 3713 O O . GLY A 1 505 ? -19.977 29.197 9.298 1.00 88.44 505 GLY A O 1
ATOM 3714 N N . GLU A 1 506 ? -20.874 30.937 10.394 1.00 91.38 506 GLU A N 1
ATOM 3715 C CA . GLU A 1 506 ? -21.046 30.199 11.640 1.00 91.38 506 GLU A CA 1
ATOM 3716 C C . GLU A 1 506 ? -22.234 29.236 11.531 1.00 91.38 506 GLU A C 1
ATOM 3718 O O . GLU A 1 506 ? -23.339 29.628 11.160 1.00 91.38 506 GLU A O 1
ATOM 3723 N N . ILE A 1 507 ? -22.023 27.976 11.909 1.00 92.25 507 ILE A N 1
ATOM 3724 C CA . ILE A 1 507 ? -23.088 26.975 11.946 1.00 92.25 507 ILE A CA 1
ATOM 3725 C C . ILE A 1 507 ? -24.034 27.286 13.114 1.00 92.25 507 ILE A C 1
ATOM 3727 O O . ILE A 1 507 ? -23.655 27.178 14.282 1.00 92.25 507 ILE A O 1
ATOM 3731 N N . GLY A 1 508 ? -25.285 27.626 12.804 1.00 93.00 508 GLY A N 1
ATOM 3732 C CA . GLY A 1 508 ? -26.367 27.772 13.777 1.00 93.00 508 GLY A CA 1
ATOM 3733 C C . GLY A 1 508 ? -27.309 26.566 13.779 1.00 93.00 508 GLY A C 1
ATOM 3734 O O . GLY A 1 508 ? -27.589 25.978 12.736 1.00 93.00 508 GLY A O 1
ATOM 3735 N N . ILE A 1 509 ? -27.823 26.197 14.952 1.00 95.69 509 ILE A N 1
ATOM 3736 C CA . ILE A 1 509 ? -28.733 25.059 15.128 1.00 95.69 509 ILE A CA 1
ATOM 3737 C C . ILE A 1 509 ? -30.145 25.564 15.379 1.00 95.69 509 ILE A C 1
ATOM 3739 O O . ILE A 1 509 ? -30.395 26.243 16.372 1.00 95.69 509 ILE A O 1
ATOM 3743 N N . ILE A 1 510 ? -31.077 25.205 14.499 1.00 96.31 510 ILE A N 1
ATOM 3744 C CA . ILE A 1 510 ? -32.495 25.503 14.697 1.00 96.31 510 ILE A CA 1
ATOM 3745 C C . ILE A 1 510 ? -33.070 24.431 15.621 1.00 96.31 510 ILE A C 1
ATOM 3747 O O . ILE A 1 510 ? -33.181 23.271 15.234 1.00 96.31 510 ILE A O 1
ATOM 3751 N N . LEU A 1 511 ? -33.431 24.809 16.842 1.00 96.75 511 LEU A N 1
ATOM 3752 C CA . LEU A 1 511 ? -34.105 23.931 17.791 1.00 96.75 511 LEU A CA 1
ATOM 3753 C C . LEU A 1 511 ? -35.603 24.220 17.780 1.00 96.75 511 LEU A C 1
ATOM 3755 O O . LEU A 1 511 ? -36.007 25.380 17.825 1.00 96.75 511 LEU A O 1
ATOM 3759 N N . LEU A 1 512 ? -36.412 23.166 17.758 1.00 96.88 512 LEU A N 1
ATOM 3760 C CA . LEU A 1 512 ? -37.855 23.203 17.979 1.00 96.88 512 LEU A CA 1
ATOM 3761 C C . LEU A 1 512 ? -38.172 22.417 19.251 1.00 96.88 512 LEU A C 1
ATOM 3763 O O . LEU A 1 512 ? -37.784 21.251 19.359 1.00 96.88 512 LEU A O 1
ATOM 3767 N N . ASN A 1 513 ? -38.896 23.034 20.182 1.00 97.00 513 ASN A N 1
ATOM 3768 C CA . ASN A 1 513 ? -39.428 22.335 21.346 1.00 97.00 513 ASN A CA 1
ATOM 3769 C C . ASN A 1 513 ? -40.829 21.786 21.045 1.00 97.00 513 ASN A C 1
ATOM 3771 O O . ASN A 1 513 ? -41.784 22.543 20.897 1.00 97.00 513 ASN A O 1
ATOM 3775 N N . THR A 1 514 ? -40.930 20.464 20.945 1.00 95.69 514 THR A N 1
ATOM 3776 C CA . THR A 1 514 ? -42.181 19.715 20.741 1.00 95.69 514 THR A CA 1
ATOM 3777 C C . THR A 1 514 ? -42.754 19.132 22.035 1.00 95.69 514 THR A C 1
ATOM 3779 O O . THR A 1 514 ? -43.784 18.470 21.987 1.00 95.69 514 THR A O 1
ATOM 3782 N N . GLY A 1 515 ? -42.088 19.344 23.175 1.00 92.06 515 GLY A N 1
ATOM 3783 C CA . GLY A 1 515 ? -42.567 18.930 24.490 1.00 92.06 515 GLY A CA 1
ATOM 3784 C C . GLY A 1 515 ? -43.385 20.015 25.191 1.00 92.06 515 GLY A C 1
ATOM 3785 O O . GLY A 1 515 ? -43.526 21.133 24.697 1.00 92.06 515 GLY A O 1
ATOM 3786 N N . ASP A 1 516 ? -43.869 19.686 26.388 1.00 92.31 516 ASP A N 1
ATOM 3787 C CA . ASP A 1 516 ? -44.811 20.530 27.139 1.00 92.31 516 ASP A CA 1
ATOM 3788 C C . ASP A 1 516 ? -44.130 21.473 28.149 1.00 92.31 516 ASP A C 1
ATOM 3790 O O . ASP A 1 516 ? -44.776 22.337 28.742 1.00 92.31 516 ASP A O 1
ATOM 3794 N N . ALA A 1 517 ? -42.819 21.319 28.363 1.00 93.75 517 ALA A N 1
ATOM 3795 C CA . ALA A 1 517 ? -42.040 22.088 29.333 1.00 93.75 517 ALA A CA 1
ATOM 3796 C C . ALA A 1 517 ? -40.946 22.926 28.645 1.00 93.75 517 ALA A C 1
ATOM 3798 O O . ALA A 1 517 ? -40.347 22.468 27.667 1.00 93.75 517 ALA A O 1
ATOM 3799 N N . PRO A 1 518 ? -40.642 24.139 29.146 1.00 95.00 518 PRO A N 1
ATOM 3800 C CA . PRO A 1 518 ? -39.546 24.944 28.620 1.00 95.00 518 PRO A CA 1
ATOM 3801 C C . PRO A 1 518 ? -38.183 24.298 28.909 1.00 95.00 518 PRO A C 1
ATOM 3803 O O . PRO A 1 518 ? -37.980 23.709 29.972 1.00 95.00 518 PRO A O 1
ATOM 3806 N N . LEU A 1 519 ? -37.228 24.459 27.987 1.00 96.25 519 LEU A N 1
ATOM 3807 C CA . LEU A 1 519 ? -35.831 24.061 28.181 1.00 96.25 519 LEU A CA 1
ATOM 3808 C C . LEU A 1 519 ? -34.907 25.276 28.104 1.00 96.25 519 LEU A C 1
ATOM 3810 O O . LEU A 1 519 ? -34.925 26.006 27.116 1.00 96.25 519 LEU A O 1
ATOM 3814 N N . THR A 1 520 ? -34.052 25.449 29.108 1.00 97.25 520 THR A N 1
ATOM 3815 C CA . THR A 1 520 ? -32.986 26.456 29.084 1.00 97.25 520 THR A CA 1
ATOM 3816 C C . THR A 1 520 ? -31.745 25.889 28.401 1.00 97.25 520 THR A C 1
ATOM 3818 O O . THR A 1 520 ? -31.190 24.883 28.840 1.00 97.25 520 THR A O 1
ATOM 3821 N N . ILE A 1 521 ? -31.309 26.536 27.323 1.00 96.81 521 ILE A N 1
ATOM 3822 C CA . ILE A 1 521 ? -30.067 26.244 26.613 1.00 96.81 521 ILE A CA 1
ATOM 3823 C C . ILE A 1 521 ? -28.959 27.111 27.193 1.00 96.81 521 ILE A C 1
ATOM 3825 O O . ILE A 1 521 ? -28.982 28.336 27.072 1.00 96.81 521 ILE A O 1
ATOM 3829 N N . GLU A 1 522 ? -27.976 26.457 27.796 1.00 94.81 522 GLU A N 1
ATOM 3830 C CA . GLU A 1 522 ? -26.807 27.101 28.388 1.00 94.81 522 GLU A CA 1
ATOM 3831 C C . GLU A 1 522 ? -25.572 26.947 27.497 1.00 94.81 522 GLU A C 1
ATOM 3833 O O . GLU A 1 522 ? -25.466 26.031 26.675 1.00 94.81 522 GLU A O 1
ATOM 3838 N N . ARG A 1 523 ? -24.598 27.838 27.680 1.00 93.31 523 ARG A N 1
ATOM 3839 C CA . ARG A 1 523 ? -23.309 27.773 26.989 1.00 93.31 523 ARG A CA 1
ATOM 3840 C C . ARG A 1 523 ? -22.607 26.443 27.283 1.00 93.31 523 ARG A C 1
ATOM 3842 O O . ARG A 1 523 ? -22.542 26.001 28.424 1.00 93.31 523 ARG A O 1
ATOM 3849 N N . GLY A 1 524 ? -22.083 25.788 26.252 1.00 88.81 524 GLY A N 1
ATOM 3850 C CA . GLY A 1 524 ? -21.462 24.465 26.345 1.00 88.81 524 GLY A CA 1
ATOM 3851 C C . GLY A 1 524 ? -22.451 23.294 26.364 1.00 88.81 524 GLY A C 1
ATOM 3852 O O . GLY A 1 524 ? -22.019 22.140 26.320 1.00 88.81 524 GLY A O 1
ATOM 3853 N N . MET A 1 525 ? -23.766 23.544 26.378 1.00 93.25 525 MET A N 1
ATOM 3854 C CA . MET A 1 525 ? -24.763 22.480 26.298 1.00 93.25 525 MET A CA 1
ATOM 3855 C C . MET A 1 525 ? -24.684 21.770 24.945 1.00 93.25 525 MET A C 1
ATOM 3857 O O . MET A 1 525 ? -24.613 22.396 23.891 1.00 93.25 525 MET A O 1
ATOM 3861 N N . ARG A 1 526 ? -24.733 20.438 24.963 1.00 92.69 526 ARG A N 1
ATOM 3862 C CA . ARG A 1 526 ? -24.760 19.619 23.748 1.00 92.69 526 ARG A CA 1
ATOM 3863 C C . ARG A 1 526 ? -26.147 19.650 23.117 1.00 92.69 526 ARG A C 1
ATOM 3865 O O . ARG A 1 526 ? -27.039 18.969 23.612 1.00 92.69 526 ARG A O 1
ATOM 3872 N N . ILE A 1 527 ? -26.305 20.383 22.021 1.00 93.81 527 ILE A N 1
ATOM 3873 C CA . ILE A 1 527 ? -27.613 20.671 21.408 1.00 93.81 527 ILE A CA 1
ATOM 3874 C C . ILE A 1 527 ? -27.904 19.842 20.152 1.00 93.81 527 ILE A C 1
ATOM 3876 O O . ILE A 1 527 ? -29.055 19.518 19.880 1.00 93.81 527 ILE A O 1
ATOM 3880 N N . ALA A 1 528 ? -26.869 19.432 19.421 1.00 94.94 528 ALA A N 1
ATOM 3881 C CA . ALA A 1 528 ? -26.984 18.617 18.213 1.00 94.94 528 ALA A CA 1
ATOM 3882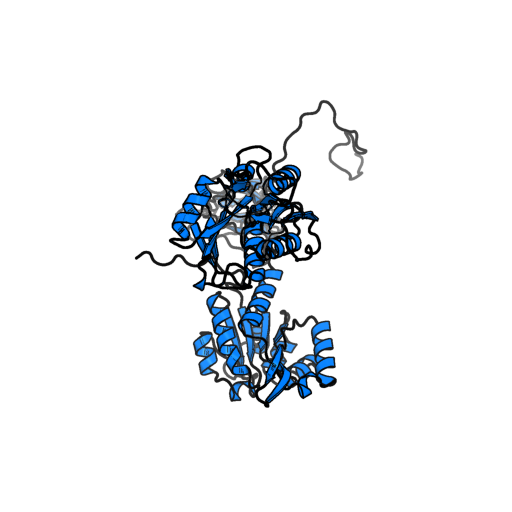 C C . ALA A 1 528 ? -25.753 17.712 18.053 1.00 94.94 528 ALA A C 1
ATOM 3884 O O . ALA A 1 528 ? -24.839 17.722 18.886 1.00 94.94 528 ALA A O 1
ATOM 3885 N N . GLN A 1 529 ? -25.744 16.910 16.994 1.00 93.81 529 GLN A N 1
ATOM 3886 C CA . GLN A 1 529 ? -24.574 16.162 16.542 1.00 93.81 529 GLN A CA 1
ATOM 3887 C C . GLN A 1 529 ? -24.405 16.330 15.032 1.00 93.81 529 GLN A C 1
ATOM 3889 O O . GLN A 1 529 ? -25.397 16.470 14.321 1.00 93.81 529 GLN A O 1
ATOM 3894 N N . ALA A 1 530 ? -23.171 16.309 14.543 1.00 92.44 530 ALA A N 1
ATOM 3895 C CA . ALA A 1 530 ? -22.861 16.455 13.127 1.00 92.44 530 ALA A CA 1
ATOM 3896 C C . ALA A 1 530 ? -22.131 15.227 12.581 1.00 92.44 530 ALA A C 1
ATOM 3898 O O . ALA A 1 530 ? -21.257 14.686 13.254 1.00 92.44 530 ALA A O 1
ATOM 3899 N N . VAL A 1 531 ? -22.467 14.806 11.364 1.00 91.38 531 VAL A N 1
ATOM 3900 C CA . VAL A 1 531 ? -21.829 13.692 10.649 1.00 91.38 531 VAL A CA 1
ATOM 3901 C C . VAL A 1 531 ? -21.345 14.203 9.299 1.00 91.38 531 VAL A C 1
ATOM 3903 O O . VAL A 1 531 ? -22.122 14.796 8.559 1.00 91.38 531 VAL A O 1
ATOM 3906 N N . LEU A 1 532 ? -20.074 13.976 8.973 1.00 86.38 532 LEU A N 1
ATOM 3907 C CA . LEU A 1 532 ? -19.538 14.292 7.651 1.00 86.38 532 LEU A CA 1
ATOM 3908 C C . LEU A 1 532 ? -19.956 13.201 6.657 1.00 86.38 532 LEU A C 1
ATOM 3910 O O . LEU A 1 532 ? -19.777 12.015 6.945 1.00 86.38 532 LEU A O 1
ATOM 3914 N N . ALA A 1 533 ? -20.508 13.585 5.507 1.00 86.56 533 ALA A N 1
ATOM 3915 C CA . ALA A 1 533 ? -21.015 12.655 4.502 1.00 86.56 533 ALA A CA 1
ATOM 3916 C C . ALA A 1 533 ? -20.514 13.020 3.090 1.00 86.56 533 ALA A C 1
ATOM 3918 O O . ALA A 1 533 ? -20.451 14.202 2.759 1.00 86.56 533 ALA A O 1
ATOM 3919 N N . PRO A 1 534 ? -20.141 12.036 2.249 1.00 82.56 534 PRO A N 1
ATOM 3920 C CA . PRO A 1 534 ? -19.793 12.292 0.855 1.00 82.56 534 PRO A CA 1
ATOM 3921 C C . PRO A 1 534 ? -21.043 12.625 0.030 1.00 82.56 534 PRO A C 1
ATOM 3923 O O . PRO A 1 534 ? -22.091 12.000 0.199 1.00 82.56 534 PRO A O 1
ATOM 3926 N N . VAL A 1 535 ? -20.907 13.556 -0.912 1.00 81.75 535 VAL A N 1
ATOM 3927 C CA . VAL A 1 535 ? -21.966 13.968 -1.840 1.00 81.75 535 VAL A CA 1
ATOM 3928 C C . VAL A 1 535 ? -21.798 13.229 -3.166 1.00 81.75 535 VAL A C 1
ATOM 3930 O O . VAL A 1 535 ? -20.784 13.364 -3.851 1.00 81.75 535 VAL A O 1
ATOM 3933 N N . VAL A 1 536 ? -22.816 12.466 -3.569 1.00 79.12 536 VAL A N 1
ATOM 3934 C CA . VAL A 1 536 ? -22.869 11.857 -4.906 1.00 79.12 536 VAL A CA 1
ATOM 3935 C C . VAL A 1 536 ? -23.448 12.875 -5.882 1.00 79.12 536 VAL A C 1
ATOM 3937 O O . VAL A 1 536 ? -24.627 13.211 -5.808 1.00 79.12 536 VAL A O 1
ATOM 3940 N N . ARG A 1 537 ? -22.627 13.356 -6.819 1.00 75.56 537 ARG A N 1
ATOM 3941 C CA . ARG A 1 537 ? -23.094 14.209 -7.918 1.00 75.56 537 ARG A CA 1
ATOM 3942 C C . ARG A 1 537 ? -23.591 13.325 -9.061 1.00 75.56 537 ARG A C 1
ATOM 3944 O O . ARG A 1 537 ? -22.811 12.578 -9.644 1.00 75.56 537 ARG A O 1
ATOM 3951 N N . ALA A 1 538 ? -24.884 13.398 -9.364 1.00 73.19 538 ALA A N 1
ATOM 3952 C CA . ALA A 1 538 ? -25.475 12.729 -10.517 1.00 73.19 538 ALA A CA 1
ATOM 3953 C C . ALA A 1 538 ? -25.520 13.681 -11.720 1.00 73.19 538 ALA A C 1
ATOM 3955 O O . ALA A 1 538 ? -25.821 14.866 -11.569 1.00 73.19 538 ALA A O 1
ATOM 3956 N N . ALA A 1 539 ? -25.240 13.154 -12.912 1.00 74.50 539 ALA A N 1
ATOM 3957 C CA . ALA A 1 539 ? -25.584 13.838 -14.149 1.00 74.50 539 ALA A CA 1
ATOM 3958 C C . ALA A 1 539 ? -27.082 13.639 -14.395 1.00 74.50 539 ALA A C 1
ATOM 3960 O O . ALA A 1 539 ? -27.553 12.505 -14.480 1.00 74.50 539 ALA A O 1
ATOM 3961 N N . TRP A 1 540 ? -27.828 14.735 -14.468 1.00 82.19 540 TRP A N 1
ATOM 3962 C CA . TRP A 1 540 ? -29.249 14.686 -14.782 1.00 82.19 540 TRP A CA 1
ATOM 3963 C C . TRP A 1 540 ? -29.421 14.533 -16.291 1.00 82.19 540 TRP A C 1
ATOM 3965 O O . TRP A 1 540 ? -28.867 15.317 -17.060 1.00 82.19 540 TRP A O 1
ATOM 3975 N N . GLN A 1 541 ? -30.181 13.521 -16.705 1.00 82.88 541 GLN A N 1
ATOM 3976 C CA . GLN A 1 541 ? -30.616 13.347 -18.085 1.00 82.88 541 GLN A CA 1
ATOM 3977 C C . GLN A 1 541 ? -32.117 13.616 -18.148 1.00 82.88 541 GLN A C 1
ATOM 3979 O O . GLN A 1 541 ? -32.902 12.927 -17.500 1.00 82.88 541 GLN A O 1
ATOM 3984 N N . GLU A 1 542 ? -32.505 14.631 -18.912 1.00 84.81 542 GLU A N 1
ATOM 3985 C CA . GLU A 1 542 ? -33.909 14.918 -19.191 1.00 84.81 542 GLU A CA 1
ATOM 3986 C C . GLU A 1 542 ? -34.441 13.914 -20.223 1.00 84.81 542 GLU A C 1
ATOM 3988 O O . GLU A 1 542 ? -33.772 13.617 -21.216 1.00 84.81 542 GLU A O 1
ATOM 3993 N N . VAL A 1 543 ? -35.622 13.353 -19.964 1.00 87.88 543 VAL A N 1
ATOM 3994 C CA . VAL A 1 543 ? -36.282 12.352 -20.813 1.00 87.88 543 VAL A CA 1
ATOM 3995 C C . VAL A 1 543 ? -37.766 12.692 -20.949 1.00 87.88 543 VAL A C 1
ATOM 3997 O O . VAL A 1 543 ? -38.363 13.229 -20.019 1.00 87.88 543 VAL A O 1
ATOM 4000 N N . GLU A 1 544 ? -38.374 12.376 -22.096 1.00 83.75 544 GLU A N 1
ATOM 4001 C CA . GLU A 1 544 ? -39.795 12.672 -22.353 1.00 83.75 544 GLU A CA 1
ATOM 4002 C C . GLU A 1 544 ? -40.751 11.763 -21.566 1.00 83.75 544 GLU A C 1
ATOM 4004 O O . GLU A 1 544 ? -41.872 12.158 -21.249 1.00 83.75 544 GLU A O 1
ATOM 4009 N N . THR A 1 545 ? -40.319 10.540 -21.242 1.00 84.56 545 THR A N 1
ATOM 4010 C CA . THR A 1 545 ? -41.098 9.558 -20.475 1.00 84.56 545 THR A CA 1
ATOM 4011 C C . THR A 1 545 ? -40.193 8.786 -19.513 1.00 84.56 545 THR A C 1
ATOM 4013 O O . THR A 1 545 ? -39.000 8.623 -19.769 1.00 84.56 545 THR A O 1
ATOM 4016 N N . LEU A 1 546 ? -40.755 8.342 -18.386 1.00 81.31 546 LEU A N 1
ATOM 4017 C CA . LEU A 1 546 ? -40.100 7.448 -17.427 1.00 81.31 546 LEU A CA 1
ATOM 4018 C C . LEU A 1 546 ? -40.673 6.037 -17.586 1.00 81.31 546 LEU A C 1
ATOM 4020 O O . LEU A 1 546 ? -41.864 5.892 -17.865 1.00 81.31 546 LEU A O 1
ATOM 4024 N N . ASP A 1 547 ? -39.852 5.014 -17.358 1.00 80.81 547 ASP A N 1
ATOM 4025 C CA . ASP A 1 547 ? -40.305 3.622 -17.386 1.00 80.81 547 ASP A CA 1
ATOM 4026 C C . ASP A 1 547 ? -41.386 3.355 -16.323 1.00 80.81 547 ASP A C 1
ATOM 4028 O O . ASP A 1 547 ? -41.301 3.818 -15.178 1.00 80.81 547 ASP A O 1
ATOM 4032 N N . GLU A 1 548 ? -42.406 2.571 -16.681 1.00 79.62 548 GLU A N 1
ATOM 4033 C CA . GLU A 1 548 ? -43.459 2.182 -15.744 1.00 79.62 548 GLU A CA 1
ATOM 4034 C C . GLU A 1 548 ? -42.914 1.244 -14.658 1.00 79.62 548 GLU A C 1
ATOM 4036 O O . GLU A 1 548 ? -42.229 0.256 -14.924 1.00 79.62 548 GLU A O 1
ATOM 4041 N N . THR A 1 549 ? -43.271 1.519 -13.402 1.00 77.25 549 THR A N 1
ATOM 4042 C CA . THR A 1 549 ? -43.002 0.619 -12.273 1.00 77.25 549 THR A CA 1
ATOM 4043 C C . THR A 1 549 ? -44.311 0.135 -11.668 1.00 77.25 549 THR A C 1
ATOM 4045 O O . THR A 1 549 ? -45.338 0.808 -11.756 1.00 77.25 549 THR A O 1
ATOM 4048 N N . THR A 1 550 ? -44.273 -0.998 -10.966 1.00 70.25 550 THR A N 1
ATOM 4049 C CA . THR A 1 550 ? -45.435 -1.577 -10.262 1.00 70.25 550 THR A CA 1
ATOM 4050 C C . THR A 1 550 ? -46.097 -0.628 -9.259 1.00 70.25 550 THR A C 1
ATOM 4052 O O . THR A 1 550 ? -47.241 -0.854 -8.873 1.00 70.25 550 THR A O 1
ATOM 4055 N N . ARG A 1 551 ? -45.400 0.431 -8.829 1.00 65.19 551 ARG A N 1
ATOM 4056 C CA . ARG A 1 551 ? -45.905 1.435 -7.885 1.00 65.19 551 ARG A CA 1
ATOM 4057 C C . ARG A 1 551 ? -46.590 2.627 -8.570 1.00 65.19 551 ARG A C 1
ATOM 4059 O O . ARG A 1 551 ? -47.461 3.233 -7.949 1.00 65.19 551 ARG A O 1
ATOM 4066 N N . SER A 1 552 ? -46.239 2.922 -9.828 1.00 65.88 552 SER A N 1
ATOM 4067 C CA . SER A 1 552 ? -46.784 4.014 -10.658 1.00 65.88 552 SER A CA 1
ATOM 4068 C C . SER A 1 552 ? -47.077 5.301 -9.849 1.00 65.88 552 SER A C 1
ATOM 4070 O O . SER A 1 552 ? -46.275 5.685 -8.999 1.00 65.88 552 SER A O 1
ATOM 4072 N N . SER A 1 553 ? -48.211 5.976 -10.065 1.00 66.94 553 SER A N 1
ATOM 4073 C CA . SER A 1 553 ? -48.614 7.212 -9.370 1.00 66.94 553 SER A CA 1
ATOM 4074 C C . SER A 1 553 ? -49.178 7.007 -7.953 1.00 66.94 553 SER A C 1
ATOM 4076 O O . SER A 1 553 ? -49.799 7.915 -7.395 1.00 66.94 553 SER A O 1
ATOM 4078 N N . GLY A 1 554 ? -49.023 5.819 -7.361 1.00 61.94 554 GLY A N 1
ATOM 4079 C CA . GLY A 1 554 ? -49.449 5.542 -5.991 1.00 61.94 554 GLY A CA 1
ATOM 4080 C C . GLY A 1 554 ? -48.570 6.310 -5.006 1.00 61.94 554 GLY A C 1
ATOM 4081 O O . GLY A 1 554 ? -47.429 5.917 -4.771 1.00 61.94 554 GLY A O 1
ATOM 4082 N N . GLY A 1 555 ? -49.091 7.421 -4.475 1.00 58.56 555 GLY A N 1
ATOM 4083 C CA . GLY A 1 555 ? -48.376 8.393 -3.642 1.00 58.56 555 GLY A CA 1
ATOM 4084 C C . GLY A 1 555 ? -47.714 7.864 -2.353 1.00 58.56 555 GLY A C 1
ATOM 4085 O O . GLY A 1 555 ? -47.464 6.674 -2.145 1.00 58.56 555 GLY A O 1
ATOM 4086 N N . PHE A 1 556 ? -47.360 8.791 -1.461 1.00 53.50 556 PHE A N 1
ATOM 4087 C CA . PHE A 1 556 ? -46.530 8.514 -0.286 1.00 53.50 556 PHE A CA 1
ATOM 4088 C C . PHE A 1 556 ? -47.246 7.668 0.788 1.00 53.50 556 PHE A C 1
ATOM 4090 O O . PHE A 1 556 ? -47.874 8.210 1.688 1.00 53.50 556 PHE A O 1
ATOM 4097 N N . GLY A 1 557 ? -47.084 6.340 0.743 1.00 52.59 557 GLY A N 1
ATOM 4098 C CA . GLY A 1 557 ? -47.263 5.466 1.912 1.00 52.59 557 GLY A CA 1
ATOM 4099 C C . GLY A 1 557 ? -47.724 4.044 1.591 1.00 52.59 557 GLY A C 1
ATOM 4100 O O . GLY A 1 557 ? -48.855 3.833 1.175 1.00 52.59 557 GLY A O 1
ATOM 4101 N N . SER A 1 558 ? -46.873 3.045 1.844 1.00 53.81 558 SER A N 1
ATOM 4102 C CA . SER A 1 558 ? -47.261 1.628 1.884 1.00 53.81 558 SER A CA 1
ATOM 4103 C C . SER A 1 558 ? -47.573 1.210 3.324 1.00 53.81 558 SER A C 1
ATOM 4105 O O . SER A 1 558 ? -46.874 0.393 3.916 1.00 53.81 558 SER A O 1
ATOM 4107 N N . THR A 1 559 ? -48.598 1.797 3.924 1.00 54.09 559 THR A N 1
ATOM 4108 C CA . THR A 1 559 ? -49.196 1.257 5.150 1.00 54.09 559 THR A CA 1
ATOM 4109 C C . THR A 1 559 ? -50.695 1.339 4.963 1.00 54.09 559 THR A C 1
ATOM 4111 O O . THR A 1 559 ? -51.282 2.404 5.123 1.00 54.09 559 THR A O 1
ATOM 4114 N N . GLY A 1 560 ? -51.281 0.230 4.512 1.00 50.53 560 GLY A N 1
ATOM 4115 C CA . GLY A 1 560 ? -52.697 0.102 4.188 1.00 50.53 560 GLY A CA 1
ATOM 4116 C C . GLY A 1 560 ? -53.603 0.291 5.398 1.00 50.53 560 GLY A C 1
ATOM 4117 O O . GLY A 1 560 ? -54.089 -0.679 5.968 1.00 50.53 560 GLY A O 1
ATOM 4118 N N . VAL A 1 561 ? -53.865 1.543 5.753 1.00 51.03 561 VAL A N 1
ATOM 4119 C CA . VAL A 1 561 ? -55.028 1.924 6.547 1.00 51.03 561 VAL A CA 1
ATOM 4120 C C . VAL A 1 561 ? -55.865 2.820 5.643 1.00 51.03 561 VAL A C 1
ATOM 4122 O O . VAL A 1 561 ? -55.472 3.946 5.342 1.00 51.03 561 VAL A O 1
ATOM 4125 N N . SER A 1 562 ? -56.954 2.261 5.113 1.00 37.50 562 SER A N 1
ATOM 4126 C CA . SER A 1 562 ? -57.947 3.024 4.354 1.00 37.50 562 SER A CA 1
ATOM 4127 C C . SER A 1 562 ? -58.612 4.077 5.253 1.00 37.50 562 SER A C 1
ATOM 4129 O O . SER A 1 562 ? -58.750 3.817 6.451 1.00 37.50 562 SER A O 1
ATOM 4131 N N . PRO A 1 563 ? -58.993 5.242 4.692 1.00 48.12 563 PRO A N 1
ATOM 4132 C CA . PRO A 1 563 ? -59.705 6.298 5.410 1.00 48.12 563 PRO A CA 1
ATOM 4133 C C . PRO A 1 563 ? -61.103 5.879 5.877 1.00 48.12 563 PRO A C 1
ATOM 4135 O O . PRO A 1 563 ? -61.692 4.963 5.253 1.00 48.12 563 PRO A O 1
#

Foldseek 3Di:
DDDDDDDDQQLQAPFEEEEEQAADQCSVLVLVLLQLCVVNRYQYAYEYEPNRCVRDPQVSVCVSRVDHYHYFCDDVVPVVDNVLLCSLAVGLEYEYPADELVLLLLLLVQDCPGSRSVSSNNHPHAYEHFYADDQCSCPPPSSVVSVVSCVVVVYHYDFDDFQQDPVRDTGGHHGDRSVSVSVVVSVVSVVVPPQLACAPFEEEFEFEWAFFAQEPVHTDIDQAQRVLRQLLQQLLVVSNHQYEYEYADHDDDHHPNYHYDYDHALVSSLVSLVVSWQGQYYAYHYNHDQKHFPDHDHHDDDDDVPDDDDDTDIDGGDDSLLVLLDDDPRRHNAREAEAADQPPFFVVQVVVCVVSNGFKYKYWHPPVVVVQRVDQWTWIWIQGPVGIDTDGIDGSNVVSNVVSSVVSVVVDDPPPPPWDKDFDPLCPPLDWDQPDPPRQWTFQWFSDPDKDKAAAQDKDKTFRRIFTQGDPQKWKFKFFDPVCCVPFVKGQPCGRDIDDNPDGDTDITIIHGNDHGIDIGDGSDRGIIIHMDGHDDDDDDDDPDDDDDPCHPVDPDDDDDDD

Secondary structure (DSSP, 8-state):
-PPPPPPPPPTTTT-EEEEEE-SSGGGGHHHHHHHHHHHTT-EEEEEE-TTGGGTS-HHHHHHHHSSPEE--S--TTSTTS-HHHHHHTS-SEEEEEEE-HHHHHHHHHT--SSHHHHHHHS--S-EEEEE---HHHHHSHHHHHHHHHHHHTT-EE--PEEEE-TTS-EEEEEPPPHHHHHHHHHHHHHHTS-----TT-EEEEEESB-EEEEETTEEEE-----HHHHHHHHHHHHTT-EEEEEE-S-S-PPPTTEEEEE-SSHHHHHHHHHTT-S-SEEEE--B--SEEESS--SSPPP--TTPPPPP--EEEPP-HHHHHTSSSTTS-SEEEEEEEESS-HHHHHHHHHHHTT-SEEEEEE--GGG--TTSSEEEEEEE-SS-EEEEEEEEHHHHHHHHHHHHHHHTS--------EEE-GGGTT-----SSTT-SSEEEEP--SS-EEE-TT-EEEEE--EEEPPPTTEEEEEE--HHHHHHH-EE-TTSSEEE-TT--S--EEEEEE-SSS-EEE-TT-EEEEEEEEE---PPP---S-----TTTT--S-------